Protein AF-J4UHQ3-F1 (afdb_monomer)

Sequence (694 aa):
MKSPLRASYASHLTTLTIALYLAGTVQASNKCAPSTWLAGQFKARGLDTATTLHPRTASPSDVVIVSSRSSSMSPLLFGGNITAGEINCRYSASTKGMDINYYSCMALATKFGISIEQFFQLNPGLHPDCGNIQADTEYCVDGFIEPIRATNGLCGPANDNATCLGTEFQCCNAKTWTCGNSLADCADGTCYEGACAGDDVFTTNGECGRQHGYKQCAGTWGDCCNADGKCGTGESFCGYGKCQLGNCTVIPQPPKVGGVTPDGTCGGKYRYKCNIAYGECCNKYGMCGSQPSDCGIGCQLLFGNCTSSVTSATSNQLSSVPATTTTPANLPSTSIPTETDLPSCGQLCFNNMLAQHSTLGCGAQDAYCMCNNIDFSNGLRDCSNGACGQEVASTVIGFGKSYCSAAFASHTAPVTATGISSLPSCGQACFNNMRGQYSQLGCGSPDPYCLCGNTNFDYGIRDCSNAACGTDVARTVIAFGREYCSAASASHSAQATAQPSIAFQVKPHSNTNCNSNSEIAPVDFHSGSNGRCVNLSCHAASLGIHAVGDCPDGHVQLSYWQESDCSGEWYGYGYASRSTCRNLWSGGLMFKSLWMKCMAPSDDCVTKGTCTPNAEPKVGICEKPAVAFRFQSRYHTDCTGEVHNNVVVNSGSNGILATGGIRAALVNGMAMDMGVGTHADIFGLTETSSGRYG

Structure (mmCIF, N/CA/C/O backbone):
data_AF-J4UHQ3-F1
#
_entry.id   AF-J4UHQ3-F1
#
loop_
_atom_site.group_PDB
_atom_site.id
_atom_site.type_symbol
_atom_site.label_atom_id
_atom_site.label_alt_id
_atom_site.label_comp_id
_atom_site.label_asym_id
_atom_site.label_entity_id
_atom_site.label_seq_id
_atom_site.pdbx_PDB_ins_code
_atom_site.Cartn_x
_atom_site.Cartn_y
_atom_site.Cartn_z
_atom_site.occupancy
_atom_site.B_iso_or_equiv
_atom_site.auth_seq_id
_atom_site.auth_comp_id
_atom_site.auth_asym_id
_atom_site.auth_atom_id
_atom_site.pdbx_PDB_model_num
ATOM 1 N N . MET A 1 1 ? -41.562 -91.627 -15.649 1.00 33.75 1 MET A N 1
ATOM 2 C CA . MET A 1 1 ? -40.819 -91.819 -14.376 1.00 33.75 1 MET A CA 1
ATOM 3 C C . MET A 1 1 ? -41.583 -91.110 -13.252 1.00 33.75 1 MET A C 1
ATOM 5 O O . MET A 1 1 ? -42.543 -90.418 -13.564 1.00 33.75 1 MET A O 1
ATOM 9 N N . LYS A 1 2 ? -41.284 -91.399 -11.977 1.00 33.91 2 LYS A N 1
ATOM 10 C CA . LYS A 1 2 ? -42.232 -91.269 -10.845 1.00 33.91 2 LYS A CA 1
ATOM 11 C C . LYS A 1 2 ? -42.660 -89.827 -10.485 1.00 33.91 2 LYS A C 1
ATOM 13 O O . LYS A 1 2 ? -41.821 -88.941 -10.388 1.00 33.91 2 LYS A O 1
ATOM 18 N N . SER A 1 3 ? -43.957 -89.661 -10.200 1.00 30.80 3 SER A N 1
ATOM 19 C CA . SER A 1 3 ? -44.552 -88.613 -9.332 1.00 30.80 3 SER A CA 1
ATOM 20 C C . SER A 1 3 ? -44.286 -88.939 -7.839 1.00 30.80 3 SER A C 1
ATOM 22 O O . SER A 1 3 ? -43.758 -90.029 -7.592 1.00 30.80 3 SER A O 1
ATOM 24 N N . PRO A 1 4 ? -44.593 -88.082 -6.832 1.00 50.28 4 PRO A N 1
ATOM 25 C CA . PRO A 1 4 ? -45.916 -87.479 -6.500 1.00 50.28 4 PRO A CA 1
ATOM 26 C C . PRO A 1 4 ? -45.833 -85.940 -6.271 1.00 50.28 4 PRO A C 1
ATOM 28 O O . PRO A 1 4 ? -44.738 -85.402 -6.349 1.00 50.28 4 PRO A O 1
ATOM 31 N N . LEU A 1 5 ? -46.852 -85.119 -5.951 1.00 34.28 5 LEU A N 1
ATOM 32 C CA . LEU A 1 5 ? -48.339 -85.046 -6.020 1.00 34.28 5 LEU A CA 1
ATOM 33 C C . LEU A 1 5 ? -48.646 -83.513 -5.885 1.00 34.28 5 LEU A C 1
ATOM 35 O O . LEU A 1 5 ? -47.944 -82.841 -5.140 1.00 34.28 5 LEU A O 1
ATOM 39 N N . ARG A 1 6 ? -49.481 -82.847 -6.712 1.00 33.25 6 ARG A N 1
ATOM 40 C CA . ARG A 1 6 ? -50.920 -82.494 -6.476 1.00 33.25 6 ARG A CA 1
ATOM 41 C C . ARG A 1 6 ? -51.278 -82.089 -5.023 1.00 33.25 6 ARG A C 1
ATOM 43 O O . ARG A 1 6 ? -50.831 -82.767 -4.116 1.00 33.25 6 ARG A O 1
ATOM 50 N N . ALA A 1 7 ? -52.171 -81.139 -4.699 1.00 32.00 7 ALA A N 1
ATOM 51 C CA . ALA A 1 7 ? -52.985 -80.112 -5.401 1.00 32.00 7 ALA A CA 1
ATOM 52 C C . ALA A 1 7 ? -53.541 -79.127 -4.305 1.00 32.00 7 ALA A C 1
ATOM 54 O O . ALA A 1 7 ? -53.240 -79.350 -3.138 1.00 32.00 7 ALA A O 1
ATOM 55 N N . SER A 1 8 ? -54.337 -78.061 -4.512 1.00 32.19 8 SER A N 1
ATOM 56 C CA . SER A 1 8 ? -55.069 -77.519 -5.679 1.00 32.19 8 SER A CA 1
ATOM 57 C C . SER A 1 8 ? -55.332 -75.988 -5.542 1.00 32.19 8 SER A C 1
ATOM 59 O O . SER A 1 8 ? -54.740 -75.332 -4.691 1.00 32.19 8 SER A O 1
ATOM 61 N N . TYR A 1 9 ? -56.218 -75.426 -6.377 1.00 31.84 9 TYR A N 1
ATOM 62 C CA . TYR A 1 9 ? -56.683 -74.022 -6.416 1.00 31.84 9 TYR A CA 1
ATOM 63 C C . TYR A 1 9 ? -57.825 -73.650 -5.431 1.00 31.84 9 TYR A C 1
ATOM 65 O O . TYR A 1 9 ? -58.583 -74.513 -5.002 1.00 31.84 9 TYR A O 1
ATOM 73 N N . ALA A 1 10 ? -58.022 -72.323 -5.299 1.00 30.38 10 ALA A N 1
ATOM 74 C CA . ALA A 1 10 ? -59.274 -71.574 -5.057 1.00 30.38 10 ALA A CA 1
ATOM 75 C C . ALA A 1 10 ? -59.847 -71.418 -3.629 1.00 30.38 10 ALA A C 1
ATOM 77 O O . ALA A 1 10 ? -60.189 -72.391 -2.964 1.00 30.38 10 ALA A O 1
ATOM 78 N N . SER A 1 11 ? -60.154 -70.163 -3.256 1.00 30.05 11 SER A N 1
ATOM 79 C CA . SER A 1 11 ? -61.548 -69.687 -3.087 1.00 30.05 11 SER A CA 1
ATOM 80 C C . SER A 1 11 ? -61.640 -68.159 -2.932 1.00 30.05 11 SER A C 1
ATOM 82 O O . SER A 1 11 ? -60.706 -67.507 -2.475 1.00 30.05 11 SER A O 1
ATOM 84 N N . HIS A 1 12 ? -62.776 -67.596 -3.351 1.00 33.16 12 HIS A N 1
ATOM 85 C CA . HIS A 1 12 ? -63.120 -66.172 -3.262 1.00 33.16 12 HIS A CA 1
ATOM 86 C C . HIS A 1 12 ? -63.877 -65.837 -1.957 1.00 33.16 12 HIS A C 1
ATOM 88 O O . HIS A 1 12 ? -64.593 -66.680 -1.430 1.00 33.16 12 HIS A O 1
ATOM 94 N N . LEU A 1 13 ? -63.842 -64.543 -1.602 1.00 32.16 13 LEU A N 1
ATOM 95 C CA . LEU A 1 13 ? -64.812 -63.775 -0.793 1.00 32.16 13 LEU A CA 1
ATOM 96 C C . LEU A 1 13 ? -64.861 -63.920 0.750 1.00 32.16 13 LEU A C 1
ATOM 98 O O . LEU A 1 13 ? -65.078 -64.992 1.300 1.00 32.16 13 LEU A O 1
ATOM 102 N N . THR A 1 14 ? -64.910 -62.731 1.383 1.00 35.16 14 THR A N 1
ATOM 103 C CA . THR A 1 14 ? -65.556 -62.374 2.677 1.00 35.16 14 THR A CA 1
ATOM 104 C C . THR A 1 14 ? -64.947 -62.946 3.976 1.00 35.16 14 THR A C 1
ATOM 106 O O . THR A 1 14 ? -64.582 -64.107 4.034 1.00 35.16 14 THR A O 1
ATOM 109 N N . THR A 1 15 ? -64.792 -62.196 5.082 1.00 32.84 15 THR A N 1
ATOM 110 C CA . THR A 1 15 ? -65.402 -60.906 5.505 1.00 32.84 15 THR A CA 1
ATOM 111 C C . THR A 1 15 ? -64.594 -60.252 6.645 1.00 32.84 15 THR A C 1
ATOM 113 O O . THR A 1 15 ? -64.044 -60.993 7.448 1.00 32.84 15 THR A O 1
ATOM 116 N N . LEU A 1 16 ? -64.692 -58.914 6.796 1.00 30.58 16 LEU A N 1
ATOM 117 C CA . LEU A 1 16 ? -64.287 -58.095 7.971 1.00 30.58 16 LEU A CA 1
ATOM 118 C C . LEU A 1 16 ? -62.768 -58.117 8.324 1.00 30.58 16 LEU A C 1
ATOM 120 O O . LEU A 1 16 ? -62.117 -59.144 8.251 1.00 30.58 16 LEU A O 1
ATOM 124 N N . THR A 1 17 ? -62.114 -57.021 8.720 1.00 37.00 17 THR A N 1
ATOM 125 C CA . THR A 1 17 ? -62.591 -55.800 9.396 1.00 37.00 17 THR A CA 1
ATOM 126 C C . THR A 1 17 ? -62.065 -54.491 8.784 1.00 37.00 17 THR A C 1
ATOM 128 O O . THR A 1 17 ? -61.058 -54.435 8.087 1.00 37.00 17 THR A O 1
ATOM 131 N N . ILE A 1 18 ? -62.800 -53.417 9.078 1.00 34.72 18 ILE A N 1
ATOM 132 C CA . ILE A 1 18 ? -62.601 -52.033 8.633 1.00 34.72 18 ILE A CA 1
ATOM 133 C C . ILE A 1 18 ? -61.220 -51.481 9.029 1.00 34.72 18 ILE A C 1
ATOM 135 O O . ILE A 1 18 ? -60.876 -51.452 10.210 1.00 34.72 18 ILE A O 1
ATOM 139 N N . ALA A 1 19 ? -60.490 -50.930 8.054 1.00 33.25 19 ALA A N 1
ATOM 140 C CA . ALA A 1 19 ? -59.382 -50.012 8.305 1.00 33.25 19 ALA A CA 1
ATOM 141 C C . ALA A 1 19 ? -59.946 -48.672 8.808 1.00 33.25 19 ALA A C 1
ATOM 143 O O . ALA A 1 19 ? -60.302 -47.788 8.027 1.00 33.25 19 ALA A O 1
ATOM 144 N N . LEU A 1 20 ? -60.085 -48.549 10.128 1.00 33.19 20 LEU A N 1
ATOM 145 C CA . LEU A 1 20 ? -60.525 -47.314 10.763 1.00 33.19 20 LEU A CA 1
ATOM 146 C C . LEU A 1 20 ? -59.411 -46.270 10.648 1.00 33.19 20 LEU A C 1
ATOM 148 O O . LEU A 1 20 ? -58.350 -46.405 11.256 1.00 33.19 20 LEU A O 1
ATOM 152 N N . TYR A 1 21 ? -59.688 -45.219 9.875 1.00 34.62 21 TYR A N 1
ATOM 153 C CA . TYR A 1 21 ? -58.963 -43.954 9.918 1.00 34.62 21 TYR A CA 1
ATOM 154 C C . TYR A 1 21 ? -58.910 -43.454 11.369 1.00 34.62 21 TYR A C 1
ATOM 156 O O . TYR A 1 21 ? -59.850 -42.825 11.855 1.00 34.62 21 TYR A O 1
ATOM 164 N N . LEU A 1 22 ? -57.792 -43.687 12.057 1.00 32.72 22 LEU A N 1
ATOM 165 C CA . LEU A 1 22 ? -57.423 -42.859 13.195 1.00 32.72 22 LEU A CA 1
ATOM 166 C C . LEU A 1 22 ? -56.825 -41.575 12.636 1.00 32.72 22 LEU A C 1
ATOM 168 O O . LEU A 1 22 ? -55.634 -41.488 12.340 1.00 32.72 22 LEU A O 1
ATOM 172 N N . ALA A 1 23 ? -57.693 -40.577 12.483 1.00 37.44 23 ALA A N 1
ATOM 173 C CA . ALA A 1 23 ? -57.281 -39.195 12.339 1.00 37.44 23 ALA A CA 1
ATOM 174 C C . ALA A 1 23 ? -56.517 -38.790 13.607 1.00 37.44 23 ALA A C 1
ATOM 176 O O . ALA A 1 23 ? -57.104 -38.357 14.598 1.00 37.44 23 ALA A O 1
ATOM 177 N N . GLY A 1 24 ? -55.194 -38.949 13.575 1.00 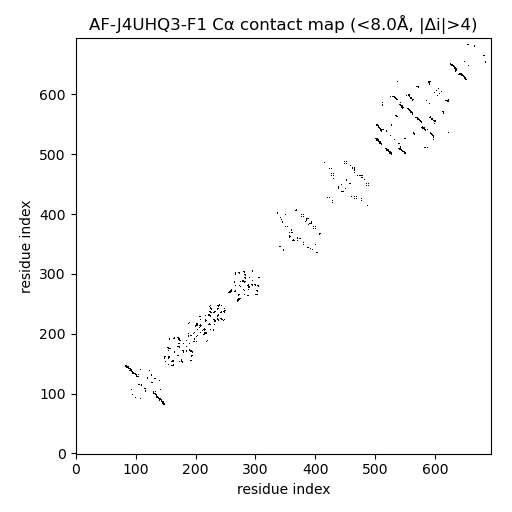29.00 24 GLY A N 1
ATOM 178 C CA . GLY A 1 24 ? -54.302 -38.295 14.516 1.00 29.00 24 GLY A CA 1
ATOM 179 C C . GLY A 1 24 ? -54.392 -36.795 14.280 1.00 29.00 24 GLY A C 1
ATOM 180 O O . GLY A 1 24 ? -53.675 -36.255 13.442 1.00 29.00 24 GLY A O 1
ATOM 181 N N . THR A 1 25 ? -55.299 -36.124 14.990 1.00 32.78 25 THR A N 1
ATOM 182 C CA . THR A 1 25 ? -55.357 -34.664 15.026 1.00 32.78 25 THR A CA 1
ATOM 183 C C . THR A 1 25 ? -54.069 -34.158 15.661 1.00 32.78 25 THR A C 1
ATOM 185 O O . THR A 1 25 ? -53.966 -34.080 16.887 1.00 32.78 25 THR A O 1
ATOM 188 N N . VAL A 1 26 ? -53.075 -33.824 14.835 1.00 29.03 26 VAL A N 1
ATOM 189 C CA . VAL A 1 26 ? -51.908 -33.066 15.286 1.00 29.03 26 VAL A CA 1
ATOM 190 C C . VAL A 1 26 ? -52.421 -31.694 15.692 1.00 29.03 26 VAL A C 1
ATOM 192 O O . VAL A 1 26 ? -52.709 -30.836 14.859 1.00 29.03 26 VAL A O 1
ATOM 195 N N . GLN A 1 27 ? -52.599 -31.514 16.996 1.00 30.28 27 GLN A N 1
ATOM 196 C CA . GLN A 1 27 ? -53.059 -30.268 17.576 1.00 30.28 27 GLN A CA 1
ATOM 197 C C . GLN A 1 27 ? -51.895 -29.272 17.557 1.00 30.28 27 GLN A C 1
ATOM 199 O O . GLN A 1 27 ? -51.165 -29.123 18.537 1.00 30.28 27 GLN A O 1
ATOM 204 N N . ALA A 1 28 ? -51.698 -28.620 16.409 1.00 29.94 28 ALA A N 1
ATOM 205 C CA . ALA A 1 28 ? -50.731 -27.544 16.258 1.00 29.94 28 ALA A CA 1
ATOM 206 C C . ALA A 1 28 ? -51.035 -26.448 17.290 1.00 29.94 28 ALA A C 1
ATOM 208 O O . ALA A 1 28 ? -52.083 -25.798 17.258 1.00 29.94 28 ALA A O 1
ATOM 209 N N . SER A 1 29 ? -50.133 -26.271 18.255 1.00 31.95 29 SER A N 1
ATOM 210 C CA . SER A 1 29 ? -50.272 -25.235 19.271 1.00 31.95 29 SER A CA 1
ATOM 211 C C . SER A 1 29 ? -49.840 -23.900 18.670 1.00 31.95 29 SER A C 1
ATOM 213 O O . SER A 1 29 ? -48.647 -23.665 18.489 1.00 31.95 29 SER A O 1
ATOM 215 N N . ASN A 1 30 ? -50.804 -23.023 18.375 1.00 42.91 30 ASN A N 1
ATOM 216 C CA . ASN A 1 30 ? -50.567 -21.647 17.921 1.00 42.91 30 ASN A CA 1
ATOM 217 C C . ASN A 1 30 ? -49.907 -20.804 19.034 1.00 42.91 30 ASN A C 1
ATOM 219 O O . ASN A 1 30 ? -50.557 -19.975 19.669 1.00 42.91 30 ASN A O 1
ATOM 223 N N . LYS A 1 31 ? -48.617 -21.036 19.304 1.00 33.69 31 LYS A N 1
ATOM 224 C CA . LYS A 1 31 ? -47.848 -20.339 20.352 1.00 33.69 31 LYS A CA 1
ATOM 225 C C . LYS A 1 31 ? -47.229 -19.017 19.896 1.00 33.69 31 LYS A C 1
ATOM 227 O O . LYS A 1 31 ? -46.845 -18.215 20.742 1.00 33.69 31 LYS A O 1
ATOM 232 N N . CYS A 1 32 ? -47.205 -18.747 18.594 1.00 36.91 32 CYS A N 1
ATOM 233 C CA . CYS A 1 32 ? -46.913 -17.424 18.050 1.00 36.91 32 CYS A CA 1
ATOM 234 C C . CYS A 1 32 ? -48.232 -16.672 17.828 1.00 36.91 32 CYS A C 1
ATOM 236 O O . CYS A 1 32 ? -48.876 -16.828 16.792 1.00 36.91 32 CYS A O 1
ATOM 238 N N . ALA A 1 33 ? -48.652 -15.872 18.809 1.00 33.59 33 ALA A N 1
ATOM 239 C CA . ALA A 1 33 ? -49.795 -14.981 18.636 1.00 33.59 33 ALA A CA 1
ATOM 240 C C . ALA A 1 33 ? -49.428 -13.841 17.659 1.00 33.59 33 ALA A C 1
ATOM 242 O O . ALA A 1 33 ? -48.436 -13.149 17.901 1.00 33.59 33 ALA A O 1
ATOM 243 N N . PRO A 1 34 ? -50.193 -13.609 16.575 1.00 32.75 34 PRO A N 1
ATOM 244 C CA . PRO A 1 34 ? -49.958 -12.471 15.694 1.00 32.75 34 PRO A CA 1
ATOM 245 C C . PRO A 1 34 ? -50.350 -11.164 16.397 1.00 32.75 34 PRO A C 1
ATOM 247 O O . PRO A 1 34 ? -51.451 -11.041 16.935 1.00 32.75 34 PRO A O 1
ATOM 250 N N . SER A 1 35 ? -49.475 -10.159 16.360 1.00 28.28 35 SER A N 1
ATOM 251 C CA . SER A 1 35 ? -49.796 -8.806 16.822 1.00 28.28 35 SER A CA 1
ATOM 252 C C . SER A 1 35 ? -50.557 -8.036 15.739 1.00 28.28 35 SER A C 1
ATOM 254 O O . SER A 1 35 ? -49.978 -7.455 14.823 1.00 28.28 35 SER A O 1
ATOM 256 N N . THR A 1 36 ? -51.886 -8.021 15.842 1.00 31.02 36 THR A N 1
ATOM 257 C CA . THR A 1 36 ? -52.744 -7.175 15.002 1.00 31.02 36 THR A CA 1
ATOM 258 C C . THR A 1 36 ? -52.702 -5.727 15.487 1.00 31.02 36 THR A C 1
ATOM 260 O O . THR A 1 36 ? -53.217 -5.419 16.563 1.00 31.02 36 THR A O 1
ATOM 263 N N . TRP A 1 37 ? -52.139 -4.826 14.684 1.00 30.69 37 TRP A N 1
ATOM 264 C CA . TRP A 1 37 ? -52.190 -3.384 14.937 1.00 30.69 37 TRP A CA 1
ATOM 265 C C . TRP A 1 37 ? -53.407 -2.765 14.244 1.00 30.69 37 TRP A C 1
ATOM 267 O O . TRP A 1 37 ? -53.609 -2.958 13.047 1.00 30.69 37 TRP A O 1
ATOM 277 N N . LEU A 1 38 ? -54.197 -1.983 14.981 1.00 35.31 38 LEU A N 1
ATOM 278 C CA . LEU A 1 38 ? -55.218 -1.110 14.397 1.00 35.31 38 LEU A CA 1
ATOM 279 C C . LEU A 1 38 ? -54.575 0.213 13.958 1.00 35.31 38 LEU A C 1
ATOM 281 O O . LEU A 1 38 ? -53.740 0.779 14.668 1.00 35.31 38 LEU A O 1
ATOM 285 N N . ALA A 1 39 ? -54.974 0.715 12.788 1.00 26.03 39 ALA A N 1
ATOM 286 C CA . ALA A 1 39 ? -54.442 1.956 12.237 1.00 26.03 39 ALA A CA 1
ATOM 287 C C . ALA A 1 39 ? -54.709 3.150 13.180 1.00 26.03 39 ALA A C 1
ATOM 289 O O . ALA A 1 39 ? -55.854 3.415 13.542 1.00 26.03 39 ALA A O 1
ATOM 290 N N . GLY A 1 40 ? -53.649 3.880 13.555 1.00 39.28 40 GLY A N 1
ATOM 291 C CA . GLY A 1 40 ? -53.741 5.144 14.305 1.00 39.28 40 GLY A CA 1
ATOM 292 C C . GLY A 1 40 ? -53.077 5.198 15.692 1.00 39.28 40 GLY A C 1
ATOM 293 O O . GLY A 1 40 ? -53.153 6.240 16.338 1.00 39.28 40 GLY A O 1
ATOM 294 N N . GLN A 1 41 ? -52.411 4.140 16.174 1.00 32.72 41 GLN A N 1
ATOM 295 C CA . GLN A 1 41 ? -51.895 4.100 17.561 1.00 32.72 41 GLN A CA 1
ATOM 296 C C . GLN A 1 41 ? -50.559 4.822 17.850 1.00 32.72 41 GLN A C 1
ATOM 298 O O . GLN A 1 41 ? -50.103 4.800 18.992 1.00 32.72 41 GLN A O 1
ATOM 303 N N . PHE A 1 42 ? -49.953 5.530 16.891 1.00 31.88 42 PHE A N 1
ATOM 304 C CA . PHE A 1 42 ? -48.731 6.313 17.133 1.00 31.88 42 PHE A CA 1
ATOM 305 C C . PHE A 1 42 ? -48.969 7.817 16.946 1.00 31.88 42 PHE A C 1
ATOM 307 O O . PHE A 1 42 ? -48.979 8.324 15.827 1.00 31.88 42 PHE A O 1
ATOM 314 N N . LYS A 1 43 ? -49.106 8.554 18.058 1.00 31.97 43 LYS A N 1
ATOM 315 C CA . LYS A 1 43 ? -48.905 10.012 18.069 1.00 31.97 43 LYS A CA 1
ATOM 316 C C . LYS A 1 43 ? -47.416 10.311 18.230 1.00 31.97 43 LYS A C 1
ATOM 318 O O . LYS A 1 43 ? -46.797 9.847 19.187 1.00 31.97 43 LYS A O 1
ATOM 323 N N . ALA A 1 44 ? -46.862 11.110 17.320 1.00 26.78 44 ALA A N 1
ATOM 324 C CA . ALA A 1 44 ? -45.506 11.630 17.446 1.00 26.78 44 ALA A CA 1
ATOM 325 C C . ALA A 1 44 ? -45.372 12.472 18.728 1.00 26.78 44 ALA A C 1
ATOM 327 O O . ALA A 1 44 ? -46.254 13.272 19.048 1.00 26.78 44 ALA A O 1
ATOM 328 N N . ARG A 1 45 ? -44.271 12.290 19.465 1.00 27.17 45 ARG A N 1
ATOM 329 C CA . ARG A 1 45 ? -43.951 13.093 20.650 1.00 27.17 45 ARG A CA 1
ATOM 330 C C . ARG A 1 45 ? -43.109 14.289 20.198 1.00 27.17 45 ARG A C 1
ATOM 332 O O . ARG A 1 45 ? -42.025 14.087 19.659 1.00 27.17 45 ARG A O 1
ATOM 339 N N . GLY A 1 46 ? -43.641 15.500 20.356 1.00 28.89 46 GLY A N 1
ATOM 340 C CA . GLY A 1 46 ? -42.952 16.736 19.976 1.00 28.89 46 GLY A CA 1
ATOM 341 C C . GLY A 1 46 ? -41.751 17.050 20.873 1.00 28.89 46 GLY A C 1
ATOM 342 O O . GLY A 1 46 ? -41.667 16.563 22.002 1.00 28.89 46 GLY A O 1
ATOM 343 N N . LEU A 1 47 ? -40.833 17.870 20.354 1.00 30.64 47 LEU A N 1
ATOM 344 C CA . LEU A 1 47 ? -39.836 18.571 21.163 1.00 30.64 47 LEU A CA 1
ATOM 345 C C . LEU A 1 47 ? -40.535 19.660 21.982 1.00 30.64 47 LEU A C 1
ATOM 347 O O . LEU A 1 47 ? -41.308 20.421 21.411 1.00 30.64 47 LEU A O 1
ATOM 351 N N . ASP A 1 48 ? -40.160 19.797 23.251 1.00 28.27 48 ASP A N 1
ATOM 352 C CA . ASP A 1 48 ? -40.384 21.011 24.040 1.00 28.27 48 ASP A CA 1
ATOM 353 C C . ASP A 1 48 ? -39.170 21.295 24.938 1.00 28.27 48 ASP A C 1
ATOM 355 O O . ASP A 1 48 ? -38.403 20.399 25.301 1.00 28.27 48 ASP A O 1
ATOM 359 N N . THR A 1 49 ? -38.965 22.575 25.242 1.00 29.17 49 THR A N 1
ATOM 360 C CA . THR A 1 49 ? -37.713 23.136 25.774 1.00 29.17 49 THR A CA 1
ATOM 361 C C . THR A 1 49 ? -37.748 23.528 27.258 1.00 29.17 49 THR A C 1
ATOM 363 O O . THR A 1 49 ? -38.728 24.097 27.724 1.00 29.17 49 THR A O 1
ATOM 366 N N . ALA A 1 50 ? -36.570 23.423 27.893 1.00 30.36 50 ALA A N 1
ATOM 367 C CA . ALA A 1 50 ? -36.012 24.312 28.933 1.00 30.36 50 ALA A CA 1
ATOM 368 C C . ALA A 1 50 ? -36.387 24.183 30.440 1.00 30.36 50 ALA A C 1
ATOM 370 O O . ALA A 1 50 ? -37.545 24.155 30.838 1.00 30.36 50 ALA A O 1
ATOM 371 N N . THR A 1 51 ? -35.335 24.368 31.267 1.00 26.42 51 THR A N 1
ATOM 372 C CA . THR A 1 51 ? -35.294 24.876 32.674 1.00 26.42 51 THR A CA 1
ATOM 373 C C . THR A 1 51 ? -35.829 23.966 33.803 1.00 26.42 51 THR A C 1
ATOM 375 O O . THR A 1 51 ? -37.017 23.700 33.890 1.00 26.42 51 THR A O 1
ATOM 378 N N . THR A 1 52 ? -35.037 23.522 34.794 1.00 28.69 52 THR A N 1
ATOM 379 C CA . THR A 1 52 ? -34.480 24.333 35.913 1.00 28.69 52 THR A CA 1
ATOM 380 C C . THR A 1 52 ? -33.539 23.505 36.826 1.00 28.69 52 THR A C 1
ATOM 382 O O . THR A 1 52 ? -33.626 22.281 36.865 1.00 28.69 52 THR A O 1
ATOM 385 N N . LEU A 1 53 ? -32.665 24.172 37.601 1.00 26.23 53 LEU A N 1
ATOM 386 C CA . LEU A 1 53 ? -31.815 23.573 38.653 1.00 26.23 53 LEU A CA 1
ATOM 387 C C . LEU A 1 53 ? -32.491 23.593 40.043 1.00 26.23 53 LEU A C 1
ATOM 389 O O . LEU A 1 53 ? -33.090 24.618 40.365 1.00 26.23 53 LEU A O 1
ATOM 393 N N . HIS A 1 54 ? -32.261 22.580 40.902 1.00 28.39 54 HIS A N 1
ATOM 394 C CA . HIS A 1 54 ? -31.530 22.684 42.200 1.00 28.39 54 HIS A CA 1
ATOM 395 C C . HIS A 1 54 ? -31.542 21.357 43.031 1.00 28.39 54 HIS A C 1
ATOM 397 O O . HIS A 1 54 ? -32.319 20.458 42.712 1.00 28.39 54 HIS A O 1
ATOM 403 N N . PRO A 1 55 ? -30.643 21.178 44.035 1.00 39.47 55 PRO A N 1
ATOM 404 C CA . PRO A 1 55 ? -30.173 19.860 44.508 1.00 39.47 55 PRO A CA 1
ATOM 405 C C . PRO A 1 55 ? -30.691 19.429 45.899 1.00 39.47 55 PRO A C 1
ATOM 407 O O . PRO A 1 55 ? -31.400 20.177 46.572 1.00 39.47 55 PRO A O 1
ATOM 410 N N . ARG A 1 56 ? -30.235 18.259 46.391 1.00 25.56 56 ARG A N 1
ATOM 411 C CA . ARG A 1 56 ? -30.230 17.900 47.827 1.00 25.56 56 ARG A CA 1
ATOM 412 C C . ARG A 1 56 ? -29.019 17.047 48.245 1.00 25.56 56 ARG A C 1
ATOM 414 O O . ARG A 1 56 ? -28.322 16.496 47.402 1.00 25.56 56 ARG A O 1
ATOM 421 N N . THR A 1 57 ? -28.758 17.041 49.552 1.00 27.97 57 THR A N 1
ATOM 422 C CA . THR A 1 57 ? -27.470 16.763 50.223 1.00 27.97 57 THR A CA 1
ATOM 423 C C . THR A 1 57 ? -27.432 15.432 51.009 1.00 27.97 57 THR A C 1
ATOM 425 O O . THR A 1 57 ? -28.402 14.681 51.009 1.00 27.97 57 THR A O 1
ATOM 428 N N . ALA A 1 58 ? -26.286 15.118 51.635 1.00 25.69 58 ALA A N 1
ATOM 429 C CA . ALA A 1 58 ? -25.849 13.768 52.036 1.00 25.69 58 ALA A CA 1
ATOM 430 C C . ALA A 1 58 ? -26.029 13.353 53.525 1.00 25.69 58 ALA A C 1
ATOM 432 O O . ALA A 1 58 ? -26.007 14.219 54.392 1.00 25.69 58 ALA A O 1
ATOM 433 N N . SER A 1 59 ? -26.004 12.019 53.763 1.00 26.31 59 SER A N 1
ATOM 434 C CA . SER A 1 59 ? -25.392 11.265 54.906 1.00 26.31 59 SER A CA 1
ATOM 435 C C . SER A 1 59 ? -25.863 11.480 56.373 1.00 26.31 59 SER A C 1
ATOM 437 O O . SER A 1 59 ? -26.543 12.470 56.634 1.00 26.31 59 SER A O 1
ATOM 439 N N . PRO A 1 60 ? -25.436 10.657 57.381 1.00 47.25 60 PRO A N 1
ATOM 440 C CA . PRO A 1 60 ? -24.876 9.273 57.402 1.00 47.25 60 PRO A CA 1
ATOM 441 C C . PRO A 1 60 ? -25.444 8.345 58.546 1.00 47.25 60 PRO A C 1
ATOM 443 O O . PRO A 1 60 ? -26.452 8.684 59.160 1.00 47.25 60 PRO A O 1
ATOM 446 N N . SER A 1 61 ? -24.719 7.240 58.860 1.00 29.53 61 SER A N 1
ATOM 447 C CA . SER A 1 61 ? -24.721 6.373 60.088 1.00 29.53 61 SER A CA 1
ATOM 448 C C . SER A 1 61 ? -25.610 5.102 60.052 1.00 29.53 61 SER A C 1
ATOM 450 O O . SER A 1 61 ? -26.749 5.178 59.615 1.00 29.53 61 SER A O 1
ATOM 452 N N . ASP A 1 62 ? -25.196 3.876 60.430 1.00 29.86 62 ASP A N 1
ATOM 453 C CA . ASP A 1 62 ? -24.269 3.404 61.488 1.00 29.86 62 ASP A CA 1
ATOM 454 C C . ASP A 1 62 ? -23.644 2.003 61.207 1.00 29.86 62 ASP A C 1
ATOM 456 O O . ASP A 1 62 ? -24.088 1.272 60.322 1.00 29.86 62 ASP A O 1
ATOM 460 N N . VAL A 1 63 ? -22.637 1.601 62.004 1.00 27.12 63 VAL A N 1
ATOM 461 C CA . VAL A 1 63 ? -21.901 0.313 61.920 1.00 27.12 63 VAL A CA 1
ATOM 462 C C . VAL A 1 63 ? -22.180 -0.591 63.131 1.00 27.12 63 VAL A C 1
ATOM 464 O O . VAL A 1 63 ? -21.994 -0.157 64.265 1.00 27.12 63 VAL A O 1
ATOM 467 N N . VAL A 1 64 ? -22.484 -1.882 62.913 1.00 27.28 64 VAL A N 1
ATOM 468 C CA . VAL A 1 64 ? -22.376 -2.941 63.945 1.00 27.28 64 VAL A CA 1
ATOM 469 C C . VAL A 1 64 ? -21.845 -4.245 63.331 1.00 27.28 64 VAL A C 1
ATOM 471 O O . VAL A 1 64 ? -22.345 -4.704 62.308 1.00 27.28 64 VAL A O 1
ATOM 474 N N . ILE A 1 65 ? -20.856 -4.866 63.986 1.00 29.12 65 ILE A N 1
ATOM 475 C CA . ILE A 1 65 ? -20.294 -6.183 63.638 1.00 29.12 65 ILE A CA 1
ATOM 476 C C . ILE A 1 65 ? -20.790 -7.236 64.636 1.00 29.12 65 ILE A C 1
ATOM 478 O O . ILE A 1 65 ? -20.516 -7.103 65.825 1.00 29.12 65 ILE A O 1
ATOM 482 N N . VAL A 1 66 ? -21.386 -8.334 64.153 1.00 26.00 66 VAL A N 1
ATOM 483 C CA . VAL A 1 66 ? -21.347 -9.656 64.817 1.00 26.00 66 VAL A CA 1
ATOM 484 C C . VAL A 1 66 ? -21.286 -10.750 63.744 1.00 26.00 66 VAL A C 1
ATOM 486 O O . VAL A 1 66 ? -22.017 -10.701 62.760 1.00 26.00 66 VAL A O 1
ATOM 489 N N . SER A 1 67 ? -20.426 -11.753 63.937 1.00 28.36 67 SER A N 1
ATOM 490 C CA . SER A 1 67 ? -20.276 -12.912 63.046 1.00 28.36 67 SER A CA 1
ATOM 491 C C . SER A 1 67 ? -20.787 -14.192 63.712 1.00 28.36 67 SER A C 1
ATOM 493 O O . SER A 1 67 ? -20.400 -14.472 64.847 1.00 28.36 67 SER A O 1
ATOM 495 N N . SER A 1 68 ? -21.595 -15.000 63.011 1.00 28.80 68 SER A N 1
ATOM 496 C CA . SER A 1 68 ? -21.225 -16.389 62.642 1.00 28.80 68 SER A CA 1
ATOM 497 C C . SER A 1 68 ? -22.381 -17.234 62.056 1.00 28.80 68 SER A C 1
ATOM 499 O O . SER A 1 68 ? -23.426 -17.374 62.673 1.00 28.80 68 SER A O 1
ATOM 501 N N . ARG A 1 69 ? -22.105 -17.866 60.895 1.00 29.81 69 ARG A N 1
ATOM 502 C CA . ARG A 1 69 ? -22.645 -19.147 60.348 1.00 29.81 69 ARG A CA 1
ATOM 503 C C . ARG A 1 69 ? -24.182 -19.340 60.358 1.00 29.81 69 ARG A C 1
ATOM 505 O O . ARG A 1 69 ? -24.774 -19.589 61.394 1.00 29.81 69 ARG A O 1
ATOM 512 N N . SER A 1 70 ? -24.873 -19.407 59.218 1.00 30.53 70 SER A N 1
ATOM 513 C CA . SER A 1 70 ? -24.668 -20.391 58.136 1.00 30.53 70 SER A CA 1
ATOM 514 C C . SER A 1 70 ? -25.499 -20.045 56.884 1.00 30.53 70 SER A C 1
ATOM 516 O O . SER A 1 70 ? -26.385 -19.200 56.961 1.00 30.53 70 SER A O 1
ATOM 518 N N . SER A 1 71 ? -25.264 -20.762 55.775 1.00 29.42 71 SER A N 1
ATOM 519 C CA . SER A 1 71 ? -25.978 -20.642 54.482 1.00 29.42 71 SER A CA 1
ATOM 520 C C . SER A 1 71 ? -25.606 -19.413 53.638 1.00 29.42 71 SER A C 1
ATOM 522 O O . SER A 1 71 ? -26.442 -18.557 53.361 1.00 29.42 71 SER A O 1
ATOM 524 N N . SER A 1 72 ? -24.353 -19.346 53.174 1.00 28.70 72 SER A N 1
ATOM 525 C CA . SER A 1 72 ? -23.974 -18.387 52.128 1.00 28.70 72 SER A CA 1
ATOM 526 C C . SER A 1 72 ? -24.401 -18.907 50.759 1.00 28.70 72 SER A C 1
ATOM 528 O O . SER A 1 72 ? -23.917 -19.945 50.312 1.00 28.70 72 SER A O 1
ATOM 530 N N . MET A 1 73 ? -25.245 -18.147 50.063 1.00 31.22 73 MET A N 1
ATOM 531 C CA . MET A 1 73 ? -25.222 -18.145 48.599 1.00 31.22 73 MET A CA 1
ATOM 532 C C . MET A 1 73 ? -23.824 -17.698 48.146 1.00 31.22 73 MET A C 1
ATOM 534 O O . MET A 1 73 ? -23.223 -16.856 48.818 1.00 31.22 73 MET A O 1
ATOM 538 N N . SER A 1 74 ? -23.309 -18.209 47.028 1.00 30.22 74 SER A N 1
ATOM 539 C CA . SER A 1 74 ? -22.139 -17.601 46.379 1.00 30.22 74 SER A CA 1
ATOM 540 C C . SER A 1 74 ? -22.586 -16.306 45.693 1.00 30.22 74 SER A C 1
ATOM 542 O O . SER A 1 74 ? -23.430 -16.375 44.796 1.00 30.22 74 SER A O 1
ATOM 544 N N . PRO A 1 75 ? -22.084 -15.124 46.094 1.00 34.97 75 PRO A N 1
ATOM 545 C CA . PRO A 1 75 ? -22.493 -13.871 45.486 1.00 34.97 75 PRO A CA 1
ATOM 546 C C . PRO A 1 75 ? -21.621 -13.595 44.257 1.00 34.97 75 PRO A C 1
ATOM 548 O O . PRO A 1 75 ? -20.473 -13.181 44.391 1.00 34.97 75 PRO A O 1
ATOM 551 N N . LEU A 1 76 ? -22.167 -13.765 43.051 1.00 36.72 76 LEU A N 1
ATOM 552 C CA . LEU A 1 76 ? -21.607 -13.073 41.888 1.00 36.72 76 LEU A CA 1
ATOM 553 C C . LEU A 1 76 ? -22.045 -11.604 41.979 1.00 36.72 76 LEU A C 1
ATOM 555 O O . LEU A 1 76 ? -23.215 -11.260 41.806 1.00 36.72 76 LEU A O 1
ATOM 559 N N . LEU A 1 77 ? -21.092 -10.769 42.395 1.00 38.38 77 LEU A N 1
ATOM 560 C CA . LEU A 1 77 ? -21.294 -9.412 42.896 1.00 38.38 77 LEU A CA 1
ATOM 561 C C . LEU A 1 77 ? -21.679 -8.414 41.793 1.00 38.38 77 LEU A C 1
ATOM 563 O O . LEU A 1 77 ? -20.852 -7.629 41.333 1.00 38.38 77 LEU A O 1
ATOM 567 N N . PHE A 1 78 ? -22.969 -8.323 41.469 1.00 36.34 78 PHE A N 1
ATOM 568 C CA . PHE A 1 78 ? -23.521 -7.106 40.867 1.00 36.34 78 PHE A CA 1
ATOM 569 C C . PHE A 1 78 ? -23.535 -5.967 41.908 1.00 36.34 78 PHE A C 1
ATOM 571 O O . PHE A 1 78 ? -24.550 -5.714 42.552 1.00 36.34 78 PHE A O 1
ATOM 578 N N . GLY A 1 79 ? -22.390 -5.292 42.081 1.00 40.62 79 GLY A N 1
ATOM 579 C CA . GLY A 1 79 ? -22.249 -4.079 42.906 1.00 40.62 79 GLY A CA 1
ATOM 580 C C . GLY A 1 79 ? -21.311 -4.166 44.119 1.00 40.62 79 GLY A C 1
ATOM 581 O O . GLY A 1 79 ? -21.348 -3.276 44.965 1.00 40.62 79 GLY A O 1
ATOM 582 N N . GLY A 1 80 ? -20.485 -5.211 44.234 1.00 48.50 80 GLY A N 1
ATOM 583 C CA . GLY A 1 80 ? -19.421 -5.279 45.244 1.00 48.50 80 GLY A CA 1
ATOM 584 C C . GLY A 1 80 ? -18.157 -4.530 44.811 1.00 48.50 80 GLY A C 1
ATOM 585 O O . GLY A 1 80 ? -17.870 -4.434 43.621 1.00 48.50 80 GLY A O 1
ATOM 586 N N . ASN A 1 81 ? -17.390 -4.016 45.774 1.00 64.50 81 ASN A N 1
ATOM 587 C CA . ASN A 1 81 ? -16.117 -3.335 45.520 1.00 64.50 81 ASN A CA 1
ATOM 588 C C . ASN A 1 81 ? -15.010 -4.384 45.284 1.00 64.50 81 ASN A C 1
ATOM 590 O O . ASN A 1 81 ? -14.321 -4.762 46.229 1.00 64.50 81 ASN A O 1
ATOM 594 N N . ILE A 1 82 ? -14.919 -4.907 44.055 1.00 78.06 82 ILE A N 1
ATOM 595 C CA . ILE A 1 82 ? -13.951 -5.947 43.659 1.00 78.06 82 ILE A CA 1
ATOM 596 C C . ILE A 1 82 ? -12.528 -5.411 43.853 1.00 78.06 82 ILE A C 1
ATOM 598 O O . ILE A 1 82 ? -12.214 -4.298 43.427 1.00 78.06 82 ILE A O 1
ATOM 602 N N . THR A 1 83 ? -11.673 -6.191 44.507 1.00 85.31 83 THR A N 1
ATOM 603 C CA . THR A 1 83 ? -10.281 -5.827 44.786 1.00 85.31 83 THR A CA 1
ATOM 604 C C . THR A 1 83 ? -9.315 -6.462 43.788 1.00 85.31 83 THR A C 1
ATOM 606 O O . THR A 1 83 ? -9.612 -7.475 43.154 1.00 85.31 83 THR A O 1
ATOM 609 N N . ALA A 1 84 ? -8.145 -5.843 43.617 1.00 86.75 84 ALA A N 1
ATOM 610 C CA . ALA A 1 84 ? -7.145 -6.317 42.667 1.00 86.75 84 ALA A CA 1
ATOM 611 C C . ALA A 1 84 ? -6.696 -7.753 42.998 1.00 86.75 84 ALA A C 1
ATOM 613 O O . ALA A 1 84 ? -6.341 -8.051 44.139 1.00 86.75 84 ALA A O 1
ATOM 614 N N . GLY A 1 85 ? -6.699 -8.628 41.993 1.00 86.19 85 GLY A N 1
ATOM 615 C CA . GLY A 1 85 ? -6.430 -10.061 42.133 1.00 86.19 85 GLY A CA 1
ATOM 616 C C . GLY A 1 85 ? -7.676 -10.947 42.279 1.00 86.19 85 GLY A C 1
ATOM 617 O O . GLY A 1 85 ? -7.557 -12.163 42.135 1.00 86.19 85 GLY A O 1
ATOM 618 N N . GLU A 1 86 ? -8.867 -10.387 42.515 1.00 90.31 86 GLU A N 1
ATOM 619 C CA . GLU A 1 86 ? -10.126 -11.149 42.513 1.00 90.31 86 GLU A CA 1
ATOM 620 C C . GLU A 1 86 ? -10.671 -11.352 41.087 1.00 90.31 86 GLU A C 1
ATOM 622 O O . GLU A 1 86 ? -10.353 -10.595 40.170 1.00 90.31 86 GLU A O 1
ATOM 627 N N . ILE A 1 87 ? -11.510 -12.372 40.869 1.00 90.62 87 ILE A N 1
ATOM 628 C CA . ILE A 1 87 ? -12.117 -12.614 39.549 1.00 90.62 87 ILE A CA 1
ATOM 629 C C . ILE A 1 87 ? -13.295 -11.660 39.325 1.00 90.62 87 ILE A C 1
ATOM 631 O O . ILE A 1 87 ? -14.367 -11.821 39.913 1.00 90.62 87 ILE A O 1
ATOM 635 N N . ASN A 1 88 ? -13.126 -10.713 38.403 1.00 88.81 88 ASN A N 1
ATOM 636 C CA . ASN A 1 88 ? -14.208 -9.893 37.876 1.00 88.81 88 ASN A CA 1
ATOM 637 C C . ASN A 1 88 ? -14.953 -10.676 36.786 1.00 88.81 88 ASN A C 1
ATOM 639 O O . ASN A 1 88 ? -14.639 -10.597 35.594 1.00 88.81 88 ASN A O 1
ATOM 643 N N . CYS A 1 89 ? -15.911 -11.499 37.215 1.00 91.94 89 CYS A N 1
ATOM 644 C CA . CYS A 1 89 ? -16.718 -12.302 36.307 1.00 91.94 89 CYS A CA 1
ATOM 645 C C . CYS A 1 89 ? -17.839 -11.474 35.664 1.00 91.94 89 CYS A C 1
ATOM 647 O O . CYS A 1 89 ? -18.712 -10.953 36.358 1.00 91.94 89 CYS A O 1
ATOM 649 N N . ARG A 1 90 ? -17.846 -11.401 34.329 1.00 89.25 90 ARG A N 1
ATOM 650 C CA . ARG A 1 90 ? -18.863 -10.697 33.532 1.00 89.25 90 ARG A CA 1
ATOM 651 C C . ARG A 1 90 ? -20.004 -11.604 33.096 1.00 89.25 90 ARG A C 1
ATOM 653 O O . ARG A 1 90 ? -21.148 -11.158 33.040 1.00 89.25 90 ARG A O 1
ATOM 660 N N . TYR A 1 91 ? -19.703 -12.867 32.802 1.00 90.88 91 TYR A N 1
ATOM 661 C CA . TYR A 1 91 ? -20.695 -13.860 32.413 1.00 90.88 91 TYR A CA 1
ATOM 662 C C . TYR A 1 91 ? -20.348 -15.233 32.988 1.00 90.88 91 TYR A C 1
ATOM 664 O O . TYR A 1 91 ? -19.220 -15.720 32.866 1.00 90.88 91 TYR A O 1
ATOM 672 N N . SER A 1 92 ? -21.349 -15.868 33.593 1.00 93.94 92 SER A N 1
ATOM 673 C CA . SER A 1 92 ? -21.275 -17.251 34.058 1.00 93.94 92 SER A CA 1
ATOM 674 C C . SER A 1 92 ? -22.109 -18.167 33.170 1.00 93.94 92 SER A C 1
ATOM 676 O O . SER A 1 92 ? -23.076 -17.744 32.532 1.00 93.94 92 SER A O 1
ATOM 678 N N . ALA A 1 93 ? -21.695 -19.426 33.104 1.00 93.25 93 ALA A N 1
ATOM 679 C CA . ALA A 1 93 ? -22.410 -20.486 32.429 1.00 93.25 93 ALA A CA 1
ATOM 680 C C . ALA A 1 93 ? -22.739 -21.616 33.399 1.00 93.25 93 ALA A C 1
ATOM 682 O O . ALA A 1 93 ? -21.864 -22.160 34.077 1.00 93.25 93 ALA A O 1
ATOM 683 N N . SER A 1 94 ? -24.004 -22.018 33.366 1.00 92.69 94 SER A N 1
ATOM 684 C CA . SER A 1 94 ? -24.520 -23.145 34.126 1.00 92.69 94 SER A CA 1
ATOM 685 C C . SER A 1 94 ? -24.077 -24.479 33.531 1.00 92.69 94 SER A C 1
ATOM 687 O O . SER A 1 94 ? -24.225 -24.708 32.327 1.00 92.69 94 SER A O 1
ATOM 689 N N . THR A 1 95 ? -23.662 -25.417 34.382 1.00 92.06 95 THR A N 1
ATOM 690 C CA . THR A 1 95 ? -23.596 -26.851 34.043 1.00 92.06 95 THR A CA 1
ATOM 691 C C . THR A 1 95 ? -24.966 -27.542 34.097 1.00 92.06 95 THR A C 1
ATOM 693 O O . THR A 1 95 ? -25.064 -28.758 33.924 1.00 92.06 95 THR A O 1
ATOM 696 N N . LYS A 1 96 ? -26.050 -26.789 34.320 1.00 91.56 96 LYS A N 1
ATOM 697 C CA . LYS A 1 96 ? -27.414 -27.315 34.391 1.00 91.56 96 LYS A CA 1
ATOM 698 C C . LYS A 1 96 ? -27.839 -28.042 33.115 1.00 91.56 96 LYS A C 1
ATOM 700 O O . LYS A 1 96 ? -27.866 -27.460 32.032 1.00 91.56 96 LYS A O 1
ATOM 705 N N . GLY A 1 97 ? -28.226 -29.309 33.267 1.00 84.88 97 GLY A N 1
ATOM 706 C CA . GLY A 1 97 ? -28.620 -30.181 32.155 1.00 84.88 97 GLY A CA 1
ATOM 707 C C . GLY A 1 97 ? -27.459 -30.689 31.288 1.00 84.88 97 GLY A C 1
ATOM 708 O O . GLY A 1 97 ? -27.704 -31.138 30.172 1.00 84.88 97 GLY A O 1
ATOM 709 N N . MET A 1 98 ? -26.214 -30.611 31.771 1.00 86.62 98 MET A N 1
ATOM 710 C CA . MET A 1 98 ? -25.032 -31.186 31.121 1.00 86.62 98 MET A CA 1
ATOM 711 C C . MET A 1 98 ? -24.653 -32.531 31.760 1.00 86.62 98 MET A C 1
ATOM 713 O O . MET A 1 98 ? -24.647 -32.656 32.984 1.00 86.62 98 MET A O 1
ATOM 717 N N . ASP A 1 99 ? -24.258 -33.511 30.944 1.00 87.19 99 ASP A N 1
ATOM 718 C CA . ASP A 1 99 ? -23.665 -34.766 31.425 1.00 87.19 99 ASP A CA 1
ATOM 719 C C . ASP A 1 99 ? -22.239 -34.518 31.943 1.00 87.19 99 ASP A C 1
ATOM 721 O O . ASP A 1 99 ? -21.282 -34.395 31.170 1.00 87.19 99 ASP A O 1
ATOM 725 N N . ILE A 1 100 ? -22.092 -34.410 33.265 1.00 90.69 100 ILE A N 1
ATOM 726 C CA . ILE A 1 100 ? -20.832 -34.003 33.899 1.00 90.69 100 ILE A CA 1
ATOM 727 C C . ILE A 1 100 ? -19.779 -35.108 33.845 1.00 90.69 100 ILE A C 1
ATOM 729 O O . ILE A 1 100 ? -19.994 -36.226 34.312 1.00 90.69 100 ILE A O 1
ATOM 733 N N . ASN A 1 101 ? -18.615 -34.773 33.295 1.00 83.62 101 ASN A N 1
ATOM 734 C CA . ASN A 1 101 ? -17.436 -35.629 33.230 1.00 83.62 101 ASN A CA 1
ATOM 735 C C . ASN A 1 101 ? -16.166 -34.766 33.060 1.00 83.62 101 ASN A C 1
ATOM 737 O O . ASN A 1 101 ? -16.248 -33.541 32.990 1.00 83.62 101 ASN A O 1
ATOM 741 N N . TYR A 1 102 ? -14.985 -35.382 32.962 1.00 80.88 102 TYR A N 1
ATOM 742 C CA . TYR A 1 102 ? -13.713 -34.646 32.875 1.00 80.88 102 TYR A CA 1
ATOM 743 C C . TYR A 1 102 ? -13.575 -33.744 31.629 1.00 80.88 102 TYR A C 1
ATOM 745 O O . TYR A 1 102 ? -12.774 -32.812 31.633 1.00 80.88 102 TYR A O 1
ATOM 753 N N . TYR A 1 103 ? -14.371 -33.955 30.574 1.00 87.00 103 TYR A N 1
ATOM 754 C CA . TYR A 1 103 ? -14.420 -33.041 29.429 1.00 87.00 103 TYR A CA 1
ATOM 755 C C . TYR A 1 103 ? -15.290 -31.797 29.660 1.00 87.00 103 TYR A C 1
ATOM 757 O O . TYR A 1 103 ? -15.216 -30.871 28.854 1.00 87.00 103 TYR A O 1
ATOM 765 N N . SER A 1 104 ? -16.106 -31.723 30.719 1.00 91.69 104 SER A N 1
ATOM 766 C CA . SER A 1 104 ? -17.096 -30.647 30.894 1.00 91.69 104 SER A CA 1
ATOM 767 C C . SER A 1 104 ? -16.473 -29.247 30.983 1.00 91.69 104 SER A C 1
ATOM 769 O O . SER A 1 104 ? -17.024 -28.311 30.404 1.00 91.69 104 SER A O 1
ATOM 771 N N . CYS A 1 105 ? -15.292 -29.095 31.598 1.00 91.25 105 CYS A N 1
ATOM 772 C CA . CYS A 1 105 ? -14.549 -27.827 31.593 1.00 91.25 105 CYS A CA 1
ATOM 773 C C . CYS A 1 105 ? -14.159 -27.405 30.166 1.00 91.25 105 CYS A C 1
ATOM 775 O O . CYS A 1 105 ? -14.358 -26.258 29.776 1.00 91.25 105 CYS A O 1
ATOM 777 N N . MET A 1 106 ? -13.658 -28.344 29.356 1.00 91.56 106 MET A N 1
ATOM 778 C CA . MET A 1 106 ? -13.277 -28.078 27.965 1.00 91.56 106 MET A CA 1
ATOM 779 C C . MET A 1 106 ? -14.494 -27.860 27.058 1.00 91.56 106 MET A C 1
ATOM 781 O O . MET A 1 106 ? -14.429 -27.040 26.144 1.00 91.56 106 MET A O 1
ATOM 785 N N . ALA A 1 107 ? -15.623 -28.519 27.331 1.00 90.56 107 ALA A N 1
ATOM 786 C CA . ALA A 1 107 ? -16.886 -28.269 26.644 1.00 90.56 107 ALA A CA 1
ATOM 787 C C . ALA A 1 107 ? -17.419 -26.851 26.922 1.00 90.56 107 ALA A C 1
ATOM 789 O O . ALA A 1 107 ? -17.851 -26.177 25.988 1.00 90.56 107 ALA A O 1
ATOM 790 N N . LEU A 1 108 ? -17.339 -26.371 28.171 1.00 92.12 108 LEU A N 1
ATOM 791 C CA . LEU A 1 108 ? -17.653 -24.980 28.516 1.00 92.12 108 LEU A CA 1
ATOM 792 C C . LEU A 1 108 ? -16.682 -24.004 27.840 1.00 92.12 108 LEU A C 1
ATOM 794 O O . LEU A 1 108 ? -17.135 -23.118 27.121 1.00 92.12 108 LEU A O 1
ATOM 798 N N . ALA A 1 109 ? -15.370 -24.199 27.996 1.00 90.69 109 ALA A N 1
ATOM 799 C CA . ALA A 1 109 ? -14.359 -23.320 27.406 1.00 90.69 109 ALA A CA 1
ATOM 800 C C . ALA A 1 109 ? -14.530 -23.185 25.878 1.00 90.69 109 ALA A C 1
ATOM 802 O O . ALA A 1 109 ? -14.632 -22.076 25.356 1.00 90.69 109 ALA A O 1
ATOM 803 N N . THR A 1 110 ? -14.707 -24.314 25.178 1.00 90.06 110 THR A N 1
ATOM 804 C CA . THR A 1 110 ? -14.949 -24.354 23.723 1.00 90.06 110 THR A CA 1
ATOM 805 C C . THR A 1 110 ? -16.253 -23.655 23.337 1.00 90.06 110 THR A C 1
ATOM 807 O O . THR A 1 110 ? -16.278 -22.900 22.368 1.00 90.06 110 THR A O 1
ATOM 810 N N . LYS A 1 111 ? -17.340 -23.865 24.095 1.00 92.31 111 LYS A N 1
ATOM 811 C CA . LYS A 1 111 ? -18.652 -23.248 23.833 1.00 92.31 111 LYS A CA 1
ATOM 812 C C . LYS A 1 111 ? -18.619 -21.718 23.919 1.00 92.31 111 LYS A C 1
ATOM 814 O O . LYS A 1 111 ? -19.376 -21.067 23.204 1.00 92.31 111 LYS A O 1
ATOM 819 N N . PHE A 1 112 ? -17.772 -21.161 24.783 1.00 91.75 112 PHE A N 1
ATOM 820 C CA . PHE A 1 112 ? -17.637 -19.714 24.981 1.00 91.75 112 PHE A CA 1
ATOM 821 C C . PHE A 1 112 ? -16.385 -19.110 24.322 1.00 91.75 112 PHE A C 1
ATOM 823 O O . PHE A 1 112 ? -16.157 -17.911 24.438 1.00 91.75 112 PHE A O 1
ATOM 830 N N . GLY A 1 113 ? -15.610 -19.906 23.577 1.00 92.31 113 GLY A N 1
ATOM 831 C CA . GLY A 1 113 ? -14.472 -19.427 22.786 1.00 92.31 113 GLY A CA 1
ATOM 832 C C . GLY A 1 113 ? -13.238 -19.013 23.596 1.00 92.31 113 GLY A C 1
ATOM 833 O O . GLY A 1 113 ? -12.397 -18.291 23.066 1.00 92.31 113 GLY A O 1
ATOM 834 N N . ILE A 1 114 ? -13.115 -19.461 24.849 1.00 92.25 114 ILE A N 1
ATOM 835 C CA . ILE A 1 114 ? -11.954 -19.197 25.716 1.00 92.25 114 ILE A CA 1
ATOM 836 C C . ILE A 1 114 ? -11.027 -20.417 25.790 1.00 92.25 114 ILE A C 1
ATOM 838 O O . ILE A 1 114 ? -11.449 -21.550 25.544 1.00 92.25 114 ILE A O 1
ATOM 842 N N . SER A 1 115 ? -9.756 -20.205 26.142 1.00 93.19 115 SER A N 1
ATOM 843 C CA . SER A 1 115 ? -8.827 -21.322 26.357 1.00 93.19 115 SER A CA 1
ATOM 844 C C . SER A 1 115 ? -9.173 -22.089 27.642 1.00 93.19 115 SER A C 1
ATOM 846 O O . SER A 1 115 ? -9.799 -21.552 28.561 1.00 93.19 115 SER A O 1
ATOM 848 N N . ILE A 1 116 ? -8.760 -23.356 27.728 1.00 91.94 116 ILE A N 1
ATOM 849 C CA . ILE A 1 116 ? -8.992 -24.168 28.930 1.00 91.94 116 ILE A CA 1
ATOM 850 C C . ILE A 1 116 ? -8.176 -23.647 30.126 1.00 91.94 116 ILE A C 1
ATOM 852 O O . ILE A 1 116 ? -8.654 -23.653 31.258 1.00 91.94 116 ILE A O 1
ATOM 856 N N . GLU A 1 117 ? -6.992 -23.090 29.868 1.00 91.94 117 GLU A N 1
ATOM 857 C CA . GLU A 1 117 ? -6.162 -22.395 30.853 1.00 91.94 117 GLU A CA 1
ATOM 858 C C . GLU A 1 117 ? -6.870 -21.143 31.385 1.00 91.94 117 GLU A C 1
ATOM 860 O O . GLU A 1 117 ? -6.921 -20.942 32.597 1.00 91.94 117 GLU A O 1
ATOM 865 N N . GLN A 1 118 ? -7.473 -20.336 30.503 1.00 91.75 118 GLN A N 1
ATOM 866 C CA . GLN A 1 118 ? -8.256 -19.164 30.900 1.00 91.75 118 GLN A CA 1
ATOM 867 C C . GLN A 1 118 ? -9.498 -19.569 31.707 1.00 91.75 118 GLN A C 1
ATOM 869 O O . GLN A 1 118 ? -9.802 -18.941 32.719 1.00 91.75 118 GLN A O 1
ATOM 874 N N . PHE A 1 119 ? -10.185 -20.651 31.328 1.00 93.81 119 PHE A N 1
ATOM 875 C CA . PHE A 1 119 ? -11.314 -21.170 32.103 1.00 93.81 119 PHE A CA 1
ATOM 876 C C . PHE A 1 119 ? -10.896 -21.582 33.525 1.00 93.81 119 PHE A C 1
ATOM 878 O O . PHE A 1 119 ? -11.596 -21.248 34.480 1.00 93.81 119 PHE A O 1
ATOM 885 N N . PHE A 1 120 ? -9.740 -22.230 33.702 1.00 93.56 120 PHE A N 1
ATOM 886 C CA . PHE A 1 120 ? -9.214 -22.535 35.038 1.00 93.56 120 PHE A CA 1
ATOM 887 C C . PHE A 1 120 ? -8.750 -21.285 35.805 1.00 93.56 120 PHE A C 1
ATOM 889 O O . PHE A 1 120 ? -8.976 -21.207 37.010 1.00 93.56 120 PHE A O 1
ATOM 896 N N . GLN A 1 121 ? -8.178 -20.276 35.139 1.00 92.94 121 GLN A N 1
ATOM 897 C CA . GLN A 1 121 ? -7.830 -18.993 35.773 1.00 92.94 121 GLN A CA 1
ATOM 898 C C . GLN A 1 121 ? -9.063 -18.243 36.295 1.00 92.94 121 GLN A C 1
ATOM 900 O O . GLN A 1 121 ? -9.021 -17.696 37.394 1.00 92.94 121 GLN A O 1
ATOM 905 N N . LEU A 1 122 ? -10.167 -18.243 35.541 1.00 93.88 122 LEU A N 1
ATOM 906 C CA . LEU A 1 122 ? -11.437 -17.636 35.956 1.00 93.88 122 LEU A CA 1
ATOM 907 C C . LEU A 1 122 ? -12.180 -18.457 37.024 1.00 93.88 122 LEU A C 1
ATOM 909 O O . LEU A 1 122 ? -13.083 -17.940 37.679 1.00 93.88 122 LEU A O 1
ATOM 913 N N . ASN A 1 123 ? -11.806 -19.724 37.218 1.00 94.06 123 ASN A N 1
ATOM 914 C CA . ASN A 1 123 ? -12.431 -20.643 38.168 1.00 94.06 123 ASN A CA 1
ATOM 915 C C . ASN A 1 123 ? -11.364 -21.373 39.009 1.00 94.06 123 ASN A C 1
ATOM 917 O O . ASN A 1 123 ? -11.288 -22.602 38.957 1.00 94.06 123 ASN A O 1
ATOM 921 N N . PRO A 1 124 ? -10.556 -20.662 39.822 1.00 92.62 124 PRO A N 1
ATOM 922 C CA . PRO A 1 124 ? -9.367 -21.223 40.481 1.00 92.62 124 PRO A CA 1
ATOM 923 C C . PRO A 1 124 ? -9.663 -22.294 41.549 1.00 92.62 124 PRO A C 1
ATOM 925 O O . PRO A 1 124 ? -8.743 -22.910 42.079 1.00 92.62 124 PRO A O 1
ATOM 928 N N . GLY A 1 125 ? -10.939 -22.528 41.880 1.00 91.50 125 GLY A N 1
ATOM 929 C CA . GLY A 1 125 ? -11.373 -23.668 42.691 1.00 91.50 125 GLY A CA 1
ATOM 930 C C . GLY A 1 125 ? -11.472 -24.992 41.918 1.00 91.50 125 GLY A C 1
ATOM 931 O O . GLY A 1 125 ? -11.637 -26.040 42.542 1.00 91.50 125 GLY A O 1
ATOM 932 N N . LEU A 1 126 ? -11.390 -24.975 40.583 1.00 93.44 126 LEU A N 1
ATOM 933 C CA . LEU A 1 126 ? -11.339 -26.184 39.762 1.00 93.44 126 LEU A CA 1
ATOM 934 C C . LEU A 1 126 ? -9.924 -26.766 39.718 1.00 93.44 126 LEU A C 1
ATOM 936 O O . LEU A 1 126 ? -8.929 -26.048 39.648 1.00 93.44 126 LEU A O 1
ATOM 940 N N . HIS A 1 127 ? -9.839 -28.092 39.724 1.00 88.56 127 HIS A N 1
ATOM 941 C CA . HIS A 1 127 ? -8.588 -28.800 39.496 1.00 88.56 127 HIS A CA 1
ATOM 942 C C . HIS A 1 127 ? -8.212 -28.765 38.000 1.00 88.56 127 HIS A C 1
ATOM 944 O O . HIS A 1 127 ? -9.109 -28.843 37.157 1.00 88.56 127 HIS A O 1
ATOM 950 N N . PRO A 1 128 ? -6.911 -28.748 37.640 1.00 87.81 128 PRO A N 1
ATOM 951 C CA . PRO A 1 128 ? -6.465 -28.761 36.239 1.00 87.81 128 PRO A CA 1
ATOM 952 C C . PRO A 1 128 ? -6.891 -29.994 35.423 1.00 87.81 128 PRO A C 1
ATOM 954 O O . PRO A 1 128 ? -6.866 -29.957 34.197 1.00 87.81 128 PRO A O 1
ATOM 957 N N . ASP A 1 129 ? -7.274 -31.090 36.084 1.00 84.25 129 ASP A N 1
ATOM 958 C CA . ASP A 1 129 ? -7.816 -32.305 35.460 1.00 84.25 129 ASP A CA 1
ATOM 959 C C . ASP A 1 129 ? -9.348 -32.268 35.279 1.00 84.25 129 ASP A C 1
ATOM 961 O O . ASP A 1 129 ? -9.939 -33.244 34.816 1.00 84.25 129 ASP A O 1
ATOM 965 N N . CYS A 1 130 ? -10.000 -31.158 35.652 1.00 91.94 130 CYS A N 1
ATOM 966 C CA . CYS A 1 130 ? -11.455 -30.999 35.718 1.00 91.94 130 CYS A CA 1
ATOM 967 C C . CYS A 1 130 ? -12.164 -32.001 36.662 1.00 91.94 130 CYS A C 1
ATOM 969 O O . CYS A 1 130 ? -13.391 -32.096 36.662 1.00 91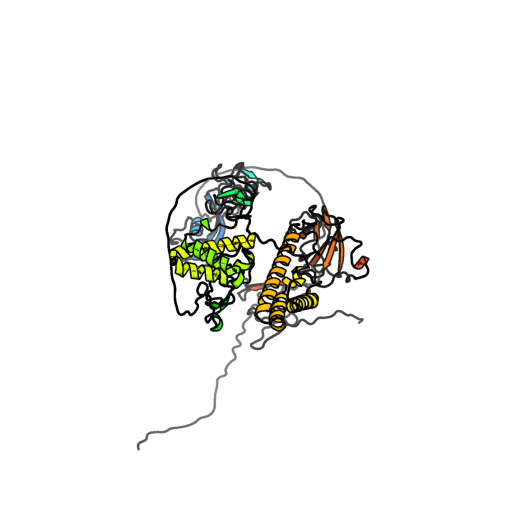.94 130 CYS A O 1
ATOM 971 N N . GLY A 1 131 ? -11.438 -32.745 37.505 1.00 88.56 131 GLY A N 1
ATOM 972 C CA . GLY A 1 131 ? -11.988 -33.861 38.284 1.00 88.56 131 GLY A CA 1
ATOM 973 C C . GLY A 1 131 ? -12.999 -33.470 39.370 1.00 88.56 131 GLY A C 1
ATOM 974 O O . GLY A 1 131 ? -13.671 -34.342 39.918 1.00 88.56 131 GLY A O 1
ATOM 975 N N . ASN A 1 132 ? -13.118 -32.178 39.689 1.00 92.31 132 ASN A N 1
ATOM 976 C CA . ASN A 1 132 ? -13.983 -31.640 40.743 1.00 92.31 132 ASN A CA 1
ATOM 977 C C . ASN A 1 132 ? -15.100 -30.697 40.239 1.00 92.31 132 ASN A C 1
ATOM 979 O O . ASN A 1 132 ? -15.722 -30.013 41.056 1.00 92.31 132 ASN A O 1
ATOM 983 N N . ILE A 1 133 ? -15.362 -30.648 38.926 1.00 93.56 133 ILE A N 1
ATOM 984 C CA . ILE A 1 133 ? -16.494 -29.891 38.370 1.00 93.56 133 ILE A CA 1
ATOM 985 C C . ILE A 1 133 ? -17.840 -30.474 38.845 1.00 93.56 133 ILE A C 1
ATOM 987 O O . ILE A 1 133 ? -17.995 -31.687 38.991 1.00 93.56 133 ILE A O 1
ATOM 991 N N . GLN A 1 134 ? -18.820 -29.606 39.103 1.00 93.19 134 GLN A N 1
ATOM 992 C CA . GLN A 1 134 ? -20.110 -29.965 39.698 1.00 93.19 134 GLN A CA 1
ATOM 993 C C . GLN A 1 134 ? -21.272 -29.734 38.722 1.00 93.19 134 GLN A C 1
ATOM 995 O O . GLN A 1 134 ? -21.224 -28.853 37.860 1.00 93.19 134 GLN A O 1
ATOM 1000 N N . ALA A 1 135 ? -22.327 -30.540 38.863 1.00 92.19 135 ALA A N 1
ATOM 1001 C CA . ALA A 1 135 ? -23.598 -30.352 38.162 1.00 92.19 135 ALA A CA 1
ATOM 1002 C C . ALA A 1 135 ? -24.361 -29.134 38.707 1.00 92.19 135 ALA A C 1
ATOM 1004 O O . ALA A 1 135 ? -24.119 -28.710 39.838 1.00 92.19 135 ALA A O 1
ATOM 1005 N N . ASP A 1 136 ? -25.285 -28.587 37.909 1.00 91.25 136 ASP A N 1
ATOM 1006 C CA . ASP A 1 136 ? -26.168 -27.465 38.277 1.00 91.25 136 ASP A CA 1
ATOM 1007 C C . ASP A 1 136 ? -25.440 -26.260 38.924 1.00 91.25 136 ASP A C 1
ATOM 1009 O O . ASP A 1 136 ? -25.995 -25.558 39.769 1.00 91.25 136 ASP A O 1
ATOM 1013 N N . THR A 1 137 ? -24.185 -26.027 38.528 1.00 92.44 137 THR A N 1
ATOM 1014 C CA . THR A 1 137 ? -23.271 -25.039 39.116 1.00 92.44 137 THR A CA 1
ATOM 1015 C C . THR A 1 137 ? -22.857 -24.011 38.064 1.00 92.44 137 THR A C 1
ATOM 1017 O O . THR A 1 137 ? -22.623 -24.351 36.904 1.00 92.44 137 THR A O 1
ATOM 1020 N N . GLU A 1 138 ? -22.774 -22.743 38.468 1.00 94.00 138 GLU A N 1
ATOM 1021 C CA . GLU A 1 138 ? -22.310 -21.641 37.620 1.00 94.00 138 GLU A CA 1
ATOM 1022 C C . GLU A 1 138 ? -20.780 -21.549 37.631 1.00 94.00 138 GLU A C 1
ATOM 1024 O O . GLU A 1 138 ? -20.169 -21.477 38.698 1.00 94.00 138 GLU A O 1
ATOM 1029 N N . TYR A 1 139 ? -20.174 -21.482 36.445 1.00 94.69 139 TYR A N 1
ATOM 1030 C CA . TYR A 1 139 ? -18.741 -21.240 36.261 1.00 94.69 139 TYR A CA 1
ATOM 1031 C C . TYR A 1 139 ? -18.514 -19.997 35.410 1.00 94.69 139 TYR A C 1
ATOM 1033 O O . TYR A 1 139 ? -19.255 -19.742 34.462 1.00 94.69 139 TYR A O 1
ATOM 1041 N N . CYS A 1 140 ? -17.487 -19.217 35.729 1.00 95.88 140 CYS A N 1
ATOM 1042 C CA . CYS A 1 140 ? -17.160 -18.017 34.978 1.00 95.88 140 CYS A CA 1
ATOM 1043 C C . CYS A 1 140 ? -16.598 -18.373 33.592 1.00 95.88 140 CYS A C 1
ATOM 1045 O O . CYS A 1 140 ? -15.664 -19.168 33.491 1.00 95.88 140 CYS A O 1
ATOM 1047 N N . VAL A 1 141 ? -17.162 -17.795 32.530 1.00 94.75 141 VAL A N 1
ATOM 1048 C CA . VAL A 1 141 ? -16.747 -18.047 31.132 1.00 94.75 141 VAL A CA 1
ATOM 1049 C C . VAL A 1 141 ? -16.464 -16.768 30.338 1.00 94.75 141 VAL A C 1
ATOM 1051 O O . VAL A 1 141 ? -15.887 -16.846 29.261 1.00 94.75 141 VAL A O 1
ATOM 1054 N N . ASP A 1 142 ? -16.822 -15.599 30.872 1.00 93.12 142 ASP A N 1
ATOM 1055 C CA . ASP A 1 142 ? -16.286 -14.300 30.453 1.00 93.12 142 ASP A CA 1
ATOM 1056 C C . ASP A 1 142 ? -15.985 -13.475 31.707 1.00 93.12 142 ASP A C 1
ATOM 1058 O O . ASP A 1 142 ? -16.800 -13.389 32.630 1.00 93.12 142 ASP A O 1
ATOM 1062 N N . GLY A 1 143 ? -14.800 -12.885 31.754 1.00 89.25 143 GLY A N 1
ATOM 1063 C CA . GLY A 1 143 ? -14.257 -12.222 32.926 1.00 89.25 143 GLY A CA 1
ATOM 1064 C C . GLY A 1 143 ? -12.743 -12.093 32.847 1.00 89.25 143 GLY A C 1
ATOM 1065 O O . GLY A 1 143 ? -12.105 -12.508 31.879 1.00 89.25 143 GLY A O 1
ATOM 1066 N N . PHE A 1 144 ? -12.165 -11.500 33.884 1.00 89.31 144 PHE A N 1
ATOM 1067 C CA . PHE A 1 144 ? -10.728 -11.278 34.007 1.00 89.31 144 PHE A CA 1
ATOM 1068 C C . PHE A 1 144 ? -10.341 -11.189 35.489 1.00 89.31 144 PHE A C 1
ATOM 1070 O O . PHE A 1 144 ? -11.192 -10.961 36.349 1.00 89.31 144 PHE A O 1
ATOM 1077 N N . ILE A 1 145 ? -9.057 -11.375 35.796 1.00 89.75 145 ILE A N 1
ATOM 1078 C CA . ILE A 1 145 ? -8.515 -11.062 37.124 1.00 89.75 145 ILE A CA 1
ATOM 1079 C C . ILE A 1 145 ? -8.479 -9.535 37.238 1.00 89.75 145 ILE A C 1
ATOM 1081 O O . ILE A 1 145 ? -7.870 -8.879 36.394 1.00 89.75 145 ILE A O 1
ATOM 1085 N N . GLU A 1 146 ? -9.143 -8.968 38.243 1.00 89.19 146 GLU A N 1
ATOM 1086 C CA . GLU A 1 146 ? -9.243 -7.521 38.430 1.00 89.19 146 GLU A CA 1
ATOM 1087 C C . GLU A 1 146 ? -7.831 -6.922 38.596 1.00 89.19 146 GLU A C 1
ATOM 1089 O O . GLU A 1 146 ? -7.103 -7.315 39.513 1.00 89.19 146 GLU A O 1
ATOM 1094 N N . PRO A 1 147 ? -7.400 -6.002 37.716 1.00 91.38 147 PRO A N 1
ATOM 1095 C CA . PRO A 1 147 ? -6.087 -5.383 37.807 1.00 91.38 147 PRO A CA 1
ATOM 1096 C C . PRO A 1 147 ? -6.061 -4.336 38.925 1.00 91.38 147 PRO A C 1
ATOM 1098 O O . PRO A 1 147 ? -7.098 -3.851 39.384 1.00 91.38 147 PRO A O 1
ATOM 1101 N N . ILE A 1 148 ? -4.861 -3.919 39.328 1.00 92.75 148 ILE A N 1
ATOM 1102 C CA . ILE A 1 148 ? -4.703 -2.749 40.197 1.00 92.75 148 ILE A CA 1
ATOM 1103 C C . ILE A 1 148 ? -5.238 -1.529 39.434 1.00 92.75 148 ILE A C 1
ATOM 1105 O O . ILE A 1 148 ? -4.762 -1.223 38.347 1.00 92.75 148 ILE A O 1
ATOM 1109 N N . ARG A 1 149 ? -6.244 -0.834 39.973 1.00 92.00 149 ARG A N 1
ATOM 1110 C CA . ARG A 1 149 ? -6.804 0.382 39.358 1.00 92.00 149 ARG A CA 1
ATOM 1111 C C . ARG A 1 149 ? -6.023 1.613 39.812 1.00 92.00 149 ARG A C 1
ATOM 1113 O O . ARG A 1 149 ? -5.845 1.822 41.012 1.00 92.00 149 ARG A O 1
ATOM 1120 N N . ALA A 1 150 ? -5.643 2.468 38.867 1.00 94.94 150 ALA A N 1
ATOM 1121 C CA . ALA A 1 150 ? -4.920 3.724 39.074 1.00 94.94 150 ALA A CA 1
ATOM 1122 C C . ALA A 1 150 ? -5.806 4.833 39.692 1.00 94.94 150 ALA A C 1
ATOM 1124 O O . ALA A 1 150 ? -5.974 5.917 39.137 1.00 94.94 150 ALA A O 1
ATOM 1125 N N . THR A 1 151 ? -6.416 4.571 40.851 1.00 92.06 151 THR A N 1
ATOM 1126 C CA . THR A 1 151 ? -7.372 5.485 41.515 1.00 92.06 151 THR A CA 1
ATOM 1127 C C . THR A 1 151 ? -6.736 6.773 42.048 1.00 92.06 151 THR A C 1
ATOM 1129 O O . THR A 1 151 ? -7.432 7.763 42.256 1.00 92.06 151 THR A O 1
ATOM 1132 N N . ASN A 1 152 ? -5.413 6.787 42.223 1.00 93.81 152 ASN A N 1
ATOM 1133 C CA . ASN A 1 152 ? -4.606 7.976 42.513 1.00 93.81 152 ASN A CA 1
ATOM 1134 C C . ASN A 1 152 ? -4.156 8.733 41.242 1.00 93.81 152 ASN A C 1
ATOM 1136 O O . ASN A 1 152 ? -3.427 9.718 41.352 1.00 93.81 152 ASN A O 1
ATOM 1140 N N . GLY A 1 153 ? -4.551 8.269 40.052 1.00 95.38 153 GLY A N 1
ATOM 1141 C CA . GLY A 1 153 ? -4.158 8.830 38.761 1.00 95.38 153 GLY A CA 1
ATOM 1142 C C . GLY A 1 153 ? -2.747 8.463 38.290 1.00 95.38 153 GLY A C 1
ATOM 1143 O O . GLY A 1 153 ? -2.307 9.038 37.298 1.00 95.38 153 GLY A O 1
ATOM 1144 N N . LEU A 1 154 ? -2.041 7.543 38.960 1.00 97.50 154 LEU A N 1
ATOM 1145 C CA . LEU A 1 154 ? -0.695 7.083 38.593 1.00 97.50 154 LEU A CA 1
ATOM 1146 C C . LEU A 1 154 ? -0.736 5.644 38.060 1.00 97.50 154 LEU A C 1
ATOM 1148 O O . LEU A 1 154 ? -1.394 4.793 38.653 1.00 97.50 154 LEU A O 1
ATOM 1152 N N . CYS A 1 155 ? -0.041 5.369 36.954 1.00 97.62 155 CYS A N 1
ATOM 1153 C CA . CYS A 1 155 ? -0.259 4.154 36.163 1.00 97.62 155 CYS A CA 1
ATOM 1154 C C . CYS A 1 155 ? 1.012 3.501 35.600 1.00 97.62 155 CYS A C 1
ATOM 1156 O O . CYS A 1 155 ? 2.105 4.072 35.660 1.00 97.62 155 CYS A O 1
ATOM 1158 N N . GLY A 1 156 ? 0.853 2.306 35.023 1.00 95.12 156 GLY A N 1
ATOM 1159 C CA . GLY A 1 156 ? 1.896 1.589 34.287 1.00 95.12 156 GLY A CA 1
ATOM 1160 C C . GLY A 1 156 ? 3.044 1.051 35.158 1.00 95.12 156 GLY A C 1
ATOM 1161 O O . GLY A 1 156 ? 2.926 0.995 36.385 1.00 95.12 156 GLY A O 1
ATOM 1162 N N . PRO A 1 157 ? 4.182 0.650 34.557 1.00 94.19 157 PRO A N 1
ATOM 1163 C CA . PRO A 1 157 ? 5.246 -0.088 35.248 1.00 94.19 157 PRO A CA 1
ATOM 1164 C C . PRO A 1 157 ? 5.965 0.693 36.349 1.00 94.19 157 PRO A C 1
ATOM 1166 O O . PRO A 1 157 ? 6.593 0.092 37.216 1.00 94.19 157 PRO A O 1
ATOM 1169 N N . ALA A 1 158 ? 5.865 2.025 36.344 1.00 93.44 158 ALA A N 1
ATOM 1170 C CA . ALA A 1 158 ? 6.374 2.873 37.421 1.00 93.44 158 ALA A CA 1
ATOM 1171 C C . ALA A 1 158 ? 5.503 2.830 38.696 1.00 93.44 158 ALA A C 1
ATOM 1173 O O . ALA A 1 158 ? 5.952 3.282 39.746 1.00 93.44 158 ALA A O 1
ATOM 1174 N N . ASN A 1 159 ? 4.274 2.308 38.603 1.00 95.38 159 ASN A N 1
ATOM 1175 C CA . ASN A 1 159 ? 3.254 2.318 39.653 1.00 95.38 159 ASN A CA 1
ATOM 1176 C C . ASN A 1 159 ? 2.583 0.935 39.763 1.00 95.38 159 ASN A C 1
ATOM 1178 O O . ASN A 1 159 ? 1.373 0.808 39.595 1.00 95.38 159 ASN A O 1
ATOM 1182 N N . ASP A 1 160 ? 3.387 -0.112 39.972 1.00 94.12 160 ASP A N 1
ATOM 1183 C CA . ASP A 1 160 ? 2.944 -1.506 40.166 1.00 94.12 160 ASP A CA 1
ATOM 1184 C C . ASP A 1 160 ? 2.046 -2.078 39.041 1.00 94.12 160 ASP A C 1
ATOM 1186 O O . ASP A 1 160 ? 1.247 -2.984 39.272 1.00 94.12 160 ASP A O 1
ATOM 1190 N N . ASN A 1 161 ? 2.182 -1.572 37.806 1.00 93.38 161 ASN A N 1
ATOM 1191 C CA . ASN A 1 161 ? 1.296 -1.869 36.667 1.00 93.38 161 ASN A CA 1
ATOM 1192 C C . ASN A 1 161 ? -0.185 -1.529 36.936 1.00 93.38 161 ASN A C 1
ATOM 1194 O O . ASN A 1 161 ? -1.087 -2.230 36.477 1.00 93.38 161 ASN A O 1
ATOM 1198 N N . ALA A 1 162 ? -0.448 -0.452 37.681 1.00 94.88 162 ALA A N 1
ATOM 1199 C CA . ALA A 1 162 ? -1.801 0.052 37.873 1.00 94.88 162 ALA A CA 1
ATOM 1200 C C . ALA A 1 162 ? -2.394 0.592 36.557 1.00 94.88 162 ALA A C 1
ATOM 1202 O O . ALA A 1 162 ? -1.785 1.435 35.896 1.00 94.88 162 ALA A O 1
ATOM 1203 N N . THR A 1 163 ? -3.608 0.157 36.210 1.00 94.69 163 THR A N 1
ATOM 1204 C CA . THR A 1 163 ? -4.294 0.544 34.971 1.00 94.69 163 THR A CA 1
ATOM 1205 C C . THR A 1 163 ? -5.253 1.713 35.155 1.00 94.69 163 THR A C 1
ATOM 1207 O O . THR A 1 163 ? -6.025 1.787 36.117 1.00 94.69 163 THR A O 1
ATOM 1210 N N . CYS A 1 164 ? -5.237 2.612 34.175 1.00 96.06 164 CYS A N 1
ATOM 1211 C CA . CYS A 1 164 ? -6.188 3.709 34.022 1.00 96.06 164 CYS A CA 1
ATOM 1212 C C . CYS A 1 164 ? -7.569 3.239 33.538 1.00 96.06 164 CYS A C 1
ATOM 1214 O O . CYS A 1 164 ? -8.579 3.905 33.794 1.00 96.06 164 CYS A O 1
ATOM 1216 N N . LEU A 1 165 ? -7.632 2.084 32.864 1.00 91.50 165 LEU A N 1
ATOM 1217 C CA . LEU A 1 165 ? -8.870 1.537 32.320 1.00 91.50 165 LEU A CA 1
ATOM 1218 C C . LEU A 1 165 ? -9.900 1.364 33.444 1.00 91.50 165 LEU A C 1
ATOM 1220 O O . LEU A 1 165 ? -9.597 0.805 34.498 1.00 91.50 165 LEU A O 1
ATOM 1224 N N . GLY A 1 166 ? -11.127 1.833 33.226 1.00 87.69 166 GLY A N 1
ATOM 1225 C CA . GLY A 1 166 ? -12.202 1.762 34.222 1.00 87.69 166 GLY A CA 1
ATOM 1226 C C . GLY A 1 166 ? -12.159 2.812 35.345 1.00 87.69 166 GLY A C 1
ATOM 1227 O O . GLY A 1 166 ? -13.026 2.764 36.212 1.00 87.69 166 GLY A O 1
ATOM 1228 N N . THR A 1 167 ? -11.219 3.766 35.339 1.00 90.75 167 THR A N 1
ATOM 1229 C CA . THR A 1 167 ? -11.219 4.916 36.273 1.00 90.75 167 THR A CA 1
ATOM 1230 C C . THR A 1 167 ? -11.913 6.154 35.663 1.00 90.75 167 THR A C 1
ATOM 1232 O O . THR A 1 167 ? -12.586 6.048 34.639 1.00 90.75 167 THR A O 1
ATOM 1235 N N . GLU A 1 168 ? -11.792 7.350 36.251 1.00 90.00 168 GLU A N 1
ATOM 1236 C CA . GLU A 1 168 ? -12.268 8.585 35.594 1.00 90.00 168 GLU A CA 1
ATOM 1237 C C . GLU A 1 168 ? -11.458 8.910 34.322 1.00 90.00 168 GLU A C 1
ATOM 1239 O O . GLU A 1 168 ? -12.009 9.417 33.343 1.00 90.00 168 GLU A O 1
ATOM 1244 N N . PHE A 1 169 ? -10.168 8.560 34.304 1.00 94.12 169 PHE A N 1
ATOM 1245 C CA . PHE A 1 169 ? -9.227 8.858 33.225 1.00 94.12 169 PHE A CA 1
ATOM 1246 C C . PHE A 1 169 ? -8.691 7.555 32.635 1.00 94.12 169 PHE A C 1
ATOM 1248 O O . PHE A 1 169 ? -8.068 6.777 33.342 1.00 94.12 169 PHE A O 1
ATOM 1255 N N . GLN A 1 170 ? -8.970 7.283 31.363 1.00 94.75 170 GLN A N 1
ATOM 1256 C CA . GLN A 1 170 ? -8.933 5.925 30.809 1.00 94.75 170 GLN A CA 1
ATOM 1257 C C . GLN A 1 170 ? -7.612 5.532 30.134 1.00 94.75 170 GLN A C 1
ATOM 1259 O O . GLN A 1 170 ? -7.408 4.346 29.890 1.00 94.75 170 GLN A O 1
ATOM 1264 N N . CYS A 1 171 ? -6.728 6.481 29.816 1.00 97.44 171 CYS A N 1
ATOM 1265 C CA . CYS A 1 171 ? -5.488 6.246 29.067 1.00 97.44 171 CYS A CA 1
ATOM 1266 C C . CYS A 1 171 ? -4.261 6.483 29.954 1.00 97.44 171 CYS A C 1
ATOM 1268 O O . CYS A 1 171 ? -4.158 7.537 30.581 1.00 97.44 171 CYS A O 1
ATOM 1270 N N . CYS A 1 172 ? -3.324 5.533 29.998 1.00 98.06 172 CYS A N 1
ATOM 1271 C CA . CYS A 1 172 ? -2.060 5.695 30.717 1.00 98.06 172 CYS A CA 1
ATOM 1272 C C . CYS A 1 172 ? -1.010 6.344 29.813 1.00 98.06 172 CYS A C 1
ATOM 1274 O O . CYS A 1 172 ? -0.573 5.738 28.836 1.00 98.06 172 CYS A O 1
ATOM 1276 N N . ASN A 1 173 ? -0.577 7.564 30.131 1.00 96.62 173 ASN A N 1
ATOM 1277 C CA . ASN A 1 173 ? 0.435 8.269 29.346 1.00 96.62 173 ASN A CA 1
ATOM 1278 C C . ASN A 1 173 ? 1.844 7.740 29.685 1.00 96.62 173 ASN A C 1
ATOM 1280 O O . ASN A 1 173 ? 2.331 7.938 30.798 1.00 96.62 173 ASN A O 1
ATOM 1284 N N . ALA A 1 174 ? 2.525 7.111 28.723 1.00 95.75 174 ALA A N 1
ATOM 1285 C CA . ALA A 1 174 ? 3.827 6.458 28.913 1.00 95.75 174 ALA A CA 1
ATOM 1286 C C . ALA A 1 174 ? 4.971 7.418 29.291 1.00 95.75 174 ALA A C 1
ATOM 1288 O O . ALA A 1 174 ? 6.018 6.996 29.782 1.00 95.75 174 ALA A O 1
ATOM 1289 N N . LYS A 1 175 ? 4.801 8.722 29.040 1.00 93.62 175 LYS A N 1
ATOM 1290 C CA . LYS A 1 175 ? 5.816 9.741 29.326 1.00 93.62 175 LYS A CA 1
ATOM 1291 C C . LYS A 1 175 ? 5.706 10.298 30.743 1.00 93.62 175 LYS A C 1
ATOM 1293 O O . LYS A 1 175 ? 6.725 10.654 31.333 1.00 93.62 175 LYS A O 1
ATOM 1298 N N . THR A 1 176 ? 4.488 10.432 31.263 1.00 95.44 176 THR A N 1
ATOM 1299 C CA . THR A 1 176 ? 4.225 11.015 32.590 1.00 95.44 176 THR A CA 1
ATOM 1300 C C . THR A 1 176 ? 3.848 9.976 33.642 1.00 95.44 176 THR A C 1
ATOM 1302 O O . THR A 1 176 ? 3.909 10.292 34.826 1.00 95.44 176 THR A O 1
ATOM 1305 N N . TRP A 1 177 ? 3.474 8.761 33.227 1.00 97.00 177 TRP A N 1
ATOM 1306 C CA . TRP A 1 177 ? 2.901 7.706 34.072 1.00 97.00 177 TRP A CA 1
ATOM 1307 C C . TRP A 1 177 ? 1.667 8.161 34.859 1.00 97.00 177 TRP A C 1
ATOM 1309 O O . TRP A 1 177 ? 1.422 7.726 35.984 1.00 97.00 177 TRP A O 1
ATOM 1319 N N . THR A 1 178 ? 0.878 9.041 34.235 1.00 97.75 178 THR A N 1
ATOM 1320 C CA . THR A 1 178 ? -0.388 9.560 34.761 1.00 97.75 178 THR A CA 1
ATOM 1321 C C . THR A 1 178 ? -1.556 9.170 33.867 1.00 97.75 178 THR A C 1
ATOM 1323 O O . THR A 1 178 ? -1.419 9.134 32.641 1.00 97.75 178 THR A O 1
ATOM 1326 N N . CYS A 1 179 ? -2.726 8.962 34.464 1.00 98.00 179 CYS A N 1
ATOM 1327 C CA . CYS A 1 179 ? -3.958 8.755 33.716 1.00 98.00 179 CYS A CA 1
ATOM 1328 C C . CYS A 1 179 ? -4.481 10.057 33.101 1.00 98.00 179 CYS A C 1
ATOM 1330 O O . CYS A 1 179 ? -4.507 11.101 33.753 1.00 98.00 179 CYS A O 1
ATOM 1332 N N . GLY A 1 180 ? -4.948 9.976 31.857 1.00 96.69 180 GLY A N 1
ATOM 1333 C CA . GLY A 1 180 ? -5.577 11.074 31.132 1.00 96.69 180 GLY A CA 1
ATOM 1334 C C . GLY A 1 180 ? -6.723 10.610 30.231 1.00 96.69 180 GLY A C 1
ATOM 1335 O O . GLY A 1 180 ? -6.970 9.418 30.059 1.00 96.69 180 GLY A O 1
ATOM 1336 N N . ASN A 1 181 ? -7.434 11.587 29.667 1.00 95.81 181 ASN A N 1
ATOM 1337 C CA . ASN A 1 181 ? -8.491 11.405 28.660 1.00 95.81 181 ASN A CA 1
ATOM 1338 C C . ASN A 1 181 ? -8.267 12.309 27.432 1.00 95.81 181 ASN A C 1
ATOM 1340 O O . ASN A 1 181 ? -9.138 12.399 26.565 1.00 95.81 181 ASN A O 1
ATOM 1344 N N . SER A 1 182 ? -7.160 13.062 27.369 1.00 95.75 182 SER A N 1
ATOM 1345 C CA . SER A 1 182 ? -6.932 13.951 26.233 1.00 95.75 182 SER A CA 1
ATOM 1346 C C . SER A 1 182 ? -6.547 13.148 24.990 1.00 95.75 182 SER A C 1
ATOM 1348 O O . SER A 1 182 ? -5.988 12.054 25.079 1.00 95.75 182 SER A O 1
ATOM 1350 N N . LEU A 1 183 ? -6.777 13.731 23.810 1.00 92.75 183 LEU A N 1
ATOM 1351 C CA . LEU A 1 183 ? -6.319 13.153 22.542 1.00 92.75 183 LEU A CA 1
ATOM 1352 C C . LEU A 1 183 ? -4.803 12.901 22.514 1.00 92.75 183 LEU A C 1
ATOM 1354 O O . LEU A 1 183 ? -4.366 12.057 21.746 1.00 92.75 183 LEU A O 1
ATOM 1358 N N . ALA A 1 184 ? -4.013 13.613 23.328 1.00 93.31 184 ALA A N 1
ATOM 1359 C CA . ALA A 1 184 ? -2.575 13.394 23.445 1.00 93.31 184 ALA A CA 1
ATOM 1360 C C . ALA A 1 184 ? -2.233 12.220 24.380 1.00 93.31 184 ALA A C 1
ATOM 1362 O O . ALA A 1 184 ? -1.334 11.449 24.067 1.00 93.31 184 ALA A O 1
ATOM 1363 N N . ASP A 1 185 ? -2.960 12.048 25.490 1.00 94.88 185 ASP A N 1
ATOM 1364 C CA . ASP A 1 185 ? -2.738 10.931 26.428 1.00 94.88 185 ASP A CA 1
ATOM 1365 C C . ASP A 1 185 ? -3.118 9.584 25.811 1.00 94.88 185 ASP A C 1
ATOM 1367 O O . ASP A 1 185 ? -2.457 8.580 26.055 1.00 94.88 185 ASP A O 1
ATOM 1371 N N . CYS A 1 186 ? -4.174 9.577 24.994 1.00 95.06 186 CYS A N 1
ATOM 1372 C CA . CYS A 1 186 ? -4.678 8.396 24.296 1.00 95.06 186 CYS A CA 1
ATOM 1373 C C . CYS A 1 186 ? -4.057 8.186 22.900 1.00 95.06 186 CYS A C 1
ATOM 1375 O O . CYS A 1 186 ? -4.492 7.286 22.184 1.00 95.06 186 CYS A O 1
ATOM 1377 N N . ALA A 1 187 ? -3.088 9.010 22.479 1.00 95.06 187 ALA A N 1
ATOM 1378 C CA . ALA A 1 187 ? -2.487 8.912 21.148 1.00 95.06 187 ALA A CA 1
ATOM 1379 C C . ALA A 1 187 ? -1.597 7.669 20.996 1.00 95.06 187 ALA A C 1
ATOM 1381 O O . ALA A 1 187 ? -0.836 7.315 21.902 1.00 95.06 187 ALA A O 1
ATOM 1382 N N . ASP A 1 188 ? -1.621 7.067 19.807 1.00 94.44 188 ASP A N 1
ATOM 1383 C CA . ASP A 1 188 ? -0.726 5.970 19.439 1.00 94.44 188 ASP A CA 1
ATOM 1384 C C . ASP A 1 188 ? 0.750 6.390 19.588 1.00 94.44 188 ASP A C 1
ATOM 1386 O O . ASP A 1 188 ? 1.158 7.487 19.193 1.00 94.44 188 ASP A O 1
ATOM 1390 N N . GLY A 1 189 ? 1.553 5.530 20.221 1.00 93.44 189 GLY A N 1
ATOM 1391 C CA . GLY A 1 189 ? 2.949 5.809 20.580 1.00 93.44 189 GLY A CA 1
ATOM 1392 C C . GLY A 1 189 ? 3.148 6.738 21.791 1.00 93.44 189 GLY A C 1
ATOM 1393 O O . GLY A 1 189 ? 4.288 6.988 22.184 1.00 93.44 189 GLY A O 1
ATOM 1394 N N . THR A 1 190 ? 2.071 7.240 22.410 1.00 96.19 190 THR A N 1
ATOM 1395 C CA . THR A 1 190 ? 2.104 7.960 23.706 1.00 96.19 190 THR A CA 1
ATOM 1396 C C . THR A 1 190 ? 1.361 7.198 24.804 1.00 96.19 190 THR A C 1
ATOM 1398 O O . THR A 1 190 ? 1.805 7.180 25.951 1.00 96.19 190 THR A O 1
ATOM 1401 N N . CYS A 1 191 ? 0.250 6.552 24.463 1.00 96.56 191 CYS A N 1
ATOM 1402 C CA . CYS A 1 191 ? -0.538 5.747 25.384 1.00 96.56 191 CYS A CA 1
ATOM 1403 C C . CYS A 1 191 ? 0.119 4.376 25.619 1.00 96.56 191 CYS A C 1
ATOM 1405 O O . CYS A 1 191 ? 0.287 3.605 24.676 1.00 96.56 191 CYS A O 1
ATOM 1407 N N . TYR A 1 192 ? 0.481 4.068 26.867 1.00 96.62 192 TYR A N 1
ATOM 1408 C CA . TYR A 1 192 ? 1.047 2.773 27.259 1.00 96.62 192 TYR A CA 1
ATOM 1409 C C . TYR A 1 192 ? -0.023 1.679 27.315 1.00 96.62 192 TYR A C 1
ATOM 1411 O O . TYR A 1 192 ? 0.182 0.575 26.823 1.00 96.62 192 TYR A O 1
ATOM 1419 N N . GLU A 1 193 ? -1.181 1.996 27.890 1.00 95.00 193 GLU A N 1
ATOM 1420 C CA . GLU A 1 193 ? -2.322 1.089 28.009 1.00 95.00 193 GLU A CA 1
ATOM 1421 C C . GLU A 1 193 ? -3.622 1.866 28.268 1.00 95.00 193 GLU A C 1
ATOM 1423 O O . GLU A 1 193 ? -3.605 3.077 28.522 1.00 95.00 193 GLU A O 1
ATOM 1428 N N . GLY A 1 194 ? -4.745 1.150 28.301 1.00 92.69 194 GLY A N 1
ATOM 1429 C CA . GLY A 1 194 ? -6.043 1.687 28.692 1.00 92.69 194 GLY A CA 1
ATOM 1430 C C . GLY A 1 194 ? -7.022 1.728 27.526 1.00 92.69 194 GLY A C 1
ATOM 1431 O O . GLY A 1 194 ? -7.136 0.762 26.775 1.00 92.69 194 GLY A O 1
ATOM 1432 N N . ALA A 1 195 ? -7.750 2.833 27.359 1.00 92.81 195 ALA A N 1
ATOM 1433 C CA . ALA A 1 195 ? -8.665 3.036 26.229 1.00 92.81 195 ALA A CA 1
ATOM 1434 C C . ALA A 1 195 ? -7.933 3.426 24.922 1.00 92.81 195 ALA A C 1
ATOM 1436 O O . ALA A 1 195 ? -8.289 4.397 24.255 1.00 92.81 195 ALA A O 1
ATOM 1437 N N . CYS A 1 196 ? -6.893 2.671 24.568 1.00 92.56 196 CYS A N 1
ATOM 1438 C CA . CYS A 1 196 ? -6.038 2.868 23.398 1.00 92.56 196 CYS A CA 1
ATOM 1439 C C . CYS A 1 196 ? -5.446 1.521 22.944 1.00 92.56 196 CYS A C 1
ATOM 1441 O O . CYS A 1 196 ? -5.610 0.510 23.625 1.00 92.56 196 CYS A O 1
ATOM 1443 N N . ALA A 1 197 ? -4.741 1.490 21.810 1.00 90.56 197 ALA A N 1
ATOM 1444 C CA . ALA A 1 197 ? -4.077 0.269 21.340 1.00 90.56 197 ALA A CA 1
ATOM 1445 C C . ALA A 1 197 ? -2.848 -0.130 22.191 1.00 90.56 197 ALA A C 1
ATOM 1447 O O . ALA A 1 197 ? -2.490 -1.305 22.231 1.00 90.56 197 ALA A O 1
ATOM 1448 N N . GLY A 1 198 ? -2.245 0.830 22.903 1.00 92.25 198 GLY A N 1
ATOM 1449 C CA . GLY A 1 198 ? -1.189 0.596 23.889 1.00 92.25 198 GLY A CA 1
ATOM 1450 C C . GLY A 1 198 ? 0.188 0.249 23.313 1.00 92.25 198 GLY A C 1
ATOM 1451 O O . GLY A 1 198 ? 0.374 0.090 22.103 1.00 92.25 198 GLY A O 1
ATOM 1452 N N . ASP A 1 199 ? 1.154 0.093 24.219 1.00 94.12 199 ASP A N 1
ATOM 1453 C CA . ASP A 1 199 ? 2.561 -0.188 23.920 1.00 94.12 199 ASP A CA 1
ATOM 1454 C C . ASP A 1 199 ? 2.771 -1.556 23.257 1.00 94.12 199 ASP A C 1
ATOM 1456 O O . ASP A 1 199 ? 3.771 -1.761 22.574 1.00 94.12 199 ASP A O 1
ATOM 1460 N N . ASP A 1 200 ? 1.835 -2.493 23.418 1.00 89.56 200 ASP A N 1
ATOM 1461 C CA . ASP A 1 200 ? 1.862 -3.798 22.747 1.00 89.56 200 ASP A CA 1
ATOM 1462 C C . ASP A 1 200 ? 1.604 -3.704 21.235 1.00 89.56 200 ASP A C 1
ATOM 1464 O O . ASP A 1 200 ? 2.043 -4.577 20.484 1.00 89.56 200 ASP A O 1
ATOM 1468 N N . VAL A 1 201 ? 0.955 -2.629 20.770 1.00 91.69 201 VAL A N 1
ATOM 1469 C CA . VAL A 1 201 ? 0.700 -2.374 19.344 1.00 91.69 201 VAL A CA 1
ATOM 1470 C C . VAL A 1 201 ? 1.596 -1.261 18.807 1.00 91.69 201 VAL A C 1
ATOM 1472 O O . VAL A 1 201 ? 2.243 -1.459 17.777 1.00 91.69 201 VAL A O 1
ATOM 1475 N N . PHE A 1 202 ? 1.664 -0.114 19.487 1.00 94.88 202 PHE A N 1
ATOM 1476 C CA . PHE A 1 202 ? 2.457 1.047 19.074 1.00 94.88 202 PHE A CA 1
ATOM 1477 C C . PHE A 1 202 ? 3.486 1.398 20.136 1.00 94.88 202 PHE A C 1
ATOM 1479 O O . PHE A 1 202 ? 3.130 1.777 21.246 1.00 94.88 202 PHE A O 1
ATOM 1486 N N . THR A 1 203 ? 4.767 1.324 19.782 1.00 96.06 203 THR A N 1
ATOM 1487 C CA . THR A 1 203 ? 5.845 1.527 20.751 1.00 96.06 203 THR A CA 1
ATOM 1488 C C . THR A 1 203 ? 5.822 2.915 21.380 1.00 96.06 203 THR A C 1
ATOM 1490 O O . THR A 1 203 ? 5.728 3.934 20.694 1.00 96.06 203 THR A O 1
ATOM 1493 N N . THR A 1 204 ? 5.969 2.947 22.700 1.00 95.88 204 THR A N 1
ATOM 1494 C CA . THR A 1 204 ? 6.069 4.166 23.507 1.00 95.88 204 THR A CA 1
ATOM 1495 C C . THR A 1 204 ? 7.512 4.542 23.850 1.00 95.88 204 THR A C 1
ATOM 1497 O O . THR A 1 204 ? 7.742 5.571 24.484 1.00 95.88 204 THR A O 1
ATOM 1500 N N . ASN A 1 205 ? 8.498 3.747 23.410 1.00 95.44 205 ASN A N 1
ATOM 1501 C CA . ASN A 1 205 ? 9.931 4.003 23.611 1.00 95.44 205 ASN A CA 1
ATOM 1502 C C . ASN A 1 205 ? 10.738 4.128 22.297 1.00 95.44 205 ASN A C 1
ATOM 1504 O O . ASN A 1 205 ? 11.956 4.323 22.337 1.00 95.44 205 ASN A O 1
ATOM 1508 N N . GLY A 1 206 ? 10.078 4.008 21.140 1.00 96.00 206 GLY A N 1
ATOM 1509 C CA . GLY A 1 206 ? 10.702 4.086 19.815 1.00 96.00 206 GLY A CA 1
ATOM 1510 C C . GLY A 1 206 ? 11.392 2.800 19.342 1.00 96.00 206 GLY A C 1
ATOM 1511 O O . GLY A 1 206 ? 12.024 2.813 18.283 1.00 96.00 206 GLY A O 1
ATOM 1512 N N . GLU A 1 207 ? 11.289 1.700 20.091 1.00 97.38 207 GLU A N 1
ATOM 1513 C CA . GLU A 1 207 ? 11.775 0.373 19.697 1.00 97.38 207 GLU A CA 1
ATOM 1514 C C . GLU A 1 207 ? 10.663 -0.466 19.067 1.00 97.38 207 GLU A C 1
ATOM 1516 O O . GLU A 1 207 ? 9.573 -0.581 19.624 1.00 97.38 207 GLU A O 1
ATOM 1521 N N . CYS A 1 208 ? 10.921 -1.053 17.901 1.00 96.81 208 CYS A N 1
ATOM 1522 C CA . CYS A 1 208 ? 9.868 -1.552 17.024 1.00 96.81 208 CYS A CA 1
ATOM 1523 C C . CYS A 1 208 ? 10.252 -2.809 16.240 1.00 96.81 208 CYS A C 1
ATOM 1525 O O . CYS A 1 208 ? 11.413 -3.213 16.142 1.00 96.81 208 CYS A O 1
ATOM 1527 N N . GLY A 1 209 ? 9.248 -3.398 15.601 1.00 92.75 209 GLY A N 1
ATOM 1528 C CA . GLY A 1 209 ? 9.421 -4.460 14.626 1.00 92.75 209 GLY A CA 1
ATOM 1529 C C . GLY A 1 209 ? 9.723 -5.823 15.230 1.00 92.75 209 GLY A C 1
ATOM 1530 O O . GLY A 1 209 ? 9.512 -6.062 16.417 1.00 92.75 209 GLY A O 1
ATOM 1531 N N . ARG A 1 210 ? 10.181 -6.760 14.395 1.00 90.44 210 ARG A N 1
ATOM 1532 C CA . ARG A 1 210 ? 10.336 -8.184 14.763 1.00 90.44 210 ARG A CA 1
ATOM 1533 C C . ARG A 1 210 ? 11.241 -8.423 15.981 1.00 90.44 210 ARG A C 1
ATOM 1535 O O . ARG A 1 210 ? 11.097 -9.440 16.647 1.00 90.44 210 ARG A O 1
ATOM 1542 N N . GLN A 1 211 ? 12.173 -7.508 16.255 1.00 90.75 211 GLN A N 1
ATOM 1543 C CA . GLN A 1 211 ? 13.062 -7.546 17.419 1.00 90.75 211 GLN A CA 1
ATOM 1544 C C . GLN A 1 211 ? 12.328 -7.214 18.732 1.00 90.75 211 GLN A C 1
ATOM 1546 O O . GLN A 1 211 ? 12.722 -7.696 19.788 1.00 90.75 211 GLN A O 1
ATOM 1551 N N . HIS A 1 212 ? 11.250 -6.429 18.652 1.00 92.94 212 HIS A N 1
ATOM 1552 C CA . HIS A 1 212 ? 10.492 -5.883 19.779 1.00 92.94 212 HIS A CA 1
ATOM 1553 C C . HIS A 1 212 ? 9.003 -6.261 19.665 1.00 92.94 212 HIS A C 1
ATOM 1555 O O . HIS A 1 212 ? 8.119 -5.416 19.763 1.00 92.94 212 HIS A O 1
ATOM 1561 N N . GLY A 1 213 ? 8.710 -7.540 19.400 1.00 84.56 213 GLY A N 1
ATOM 1562 C CA . GLY A 1 213 ? 7.337 -8.070 19.419 1.00 84.56 213 GLY A CA 1
ATOM 1563 C C . GLY A 1 213 ? 6.426 -7.620 18.268 1.00 84.56 213 GLY A C 1
ATOM 1564 O O . GLY A 1 213 ? 5.215 -7.722 18.395 1.00 84.56 213 GLY A O 1
ATOM 1565 N N . TYR A 1 214 ? 6.985 -7.147 17.149 1.00 89.12 214 TYR A N 1
ATOM 1566 C CA . TYR A 1 214 ? 6.258 -6.562 16.005 1.00 89.12 214 TYR A CA 1
ATOM 1567 C C . TYR A 1 214 ? 5.549 -5.225 16.291 1.00 89.12 214 TYR A C 1
ATOM 1569 O O . TYR A 1 214 ? 4.740 -4.783 15.473 1.00 89.12 214 TYR A O 1
ATOM 1577 N N . LYS A 1 215 ? 5.919 -4.534 17.379 1.00 91.75 215 LYS A N 1
ATOM 1578 C CA . LYS A 1 215 ? 5.433 -3.182 17.704 1.00 91.75 215 LYS A CA 1
ATOM 1579 C C . LYS A 1 215 ? 5.630 -2.215 16.535 1.00 91.75 215 LYS A C 1
ATOM 1581 O O . LYS A 1 215 ? 6.685 -2.198 15.893 1.00 91.75 215 LYS A O 1
ATOM 1586 N N . GLN A 1 216 ? 4.607 -1.417 16.261 1.00 94.06 216 GLN A N 1
ATOM 1587 C CA . GLN A 1 216 ? 4.561 -0.427 15.189 1.00 94.06 216 GLN A CA 1
ATOM 1588 C C . GLN A 1 216 ? 4.985 0.956 15.693 1.00 94.06 216 GLN A C 1
ATOM 1590 O O . GLN A 1 216 ? 5.040 1.203 16.895 1.00 94.06 216 GLN A O 1
ATOM 1595 N N . CYS A 1 217 ? 5.283 1.858 14.763 1.00 96.50 217 CYS A N 1
ATOM 1596 C CA . CYS A 1 217 ? 5.666 3.237 15.050 1.00 96.50 217 CYS A CA 1
ATOM 1597 C C . CYS A 1 217 ? 4.477 4.171 14.817 1.00 96.50 217 CYS A C 1
ATOM 1599 O O . CYS A 1 217 ? 3.739 3.982 13.849 1.00 96.50 217 CYS A O 1
ATOM 1601 N N . ALA A 1 218 ? 4.296 5.154 15.699 1.00 93.62 218 ALA A N 1
ATOM 1602 C CA . ALA A 1 218 ? 3.278 6.188 15.564 1.00 93.62 218 ALA A CA 1
ATOM 1603 C C . ALA A 1 218 ? 3.679 7.480 16.297 1.00 93.62 218 ALA A C 1
ATOM 1605 O O . ALA A 1 218 ? 4.554 7.490 17.171 1.00 93.62 218 ALA A O 1
ATOM 1606 N N . GLY A 1 219 ? 3.001 8.579 15.957 1.00 90.62 219 GLY A N 1
ATOM 1607 C CA . GLY A 1 219 ? 3.080 9.841 16.690 1.00 90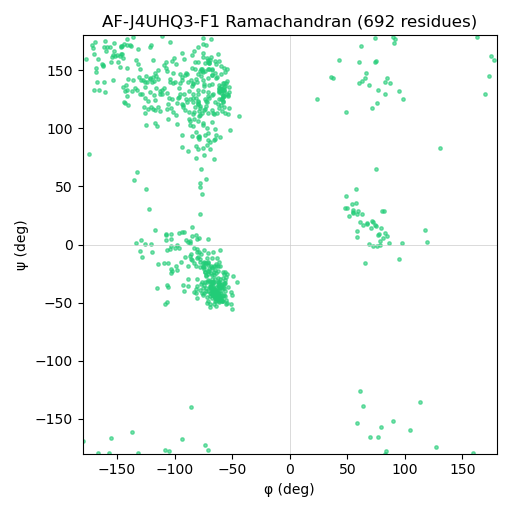.62 219 GLY A CA 1
ATOM 1608 C C . GLY A 1 219 ? 4.489 10.436 16.705 1.00 90.62 219 GLY A C 1
ATOM 1609 O O . GLY A 1 219 ? 5.114 10.631 15.663 1.00 90.62 219 GLY A O 1
ATOM 1610 N N . THR A 1 220 ? 5.011 10.737 17.897 1.00 90.94 220 THR A N 1
ATOM 1611 C CA . THR A 1 220 ? 6.346 11.343 18.067 1.00 90.94 220 THR A CA 1
ATOM 1612 C C . THR A 1 220 ? 7.500 10.458 17.608 1.00 90.94 220 THR A C 1
ATOM 1614 O O . THR A 1 220 ? 8.603 10.965 17.413 1.00 90.94 220 THR A O 1
ATOM 1617 N N . TRP A 1 221 ? 7.265 9.157 17.437 1.00 95.75 221 TRP A N 1
ATOM 1618 C CA . TRP A 1 221 ? 8.276 8.201 16.992 1.00 95.75 221 TRP A CA 1
ATOM 1619 C C . TRP A 1 221 ? 8.382 8.116 15.464 1.00 95.75 221 TRP A C 1
ATOM 1621 O O . TRP A 1 221 ? 9.331 7.523 14.964 1.00 95.75 221 TRP A O 1
ATOM 1631 N N . GLY A 1 222 ? 7.459 8.733 14.721 1.00 94.38 222 GLY A N 1
ATOM 1632 C CA . GLY A 1 222 ? 7.363 8.609 13.266 1.00 94.38 222 GLY A CA 1
ATOM 1633 C C . GLY A 1 222 ? 6.607 7.357 12.821 1.00 94.38 222 GLY A C 1
ATOM 1634 O O . GLY A 1 222 ? 6.148 6.568 13.644 1.00 94.38 222 GLY A O 1
ATOM 1635 N N . ASP A 1 223 ? 6.481 7.176 11.508 1.00 93.94 223 ASP A N 1
ATOM 1636 C CA . ASP A 1 223 ? 5.529 6.218 10.918 1.00 93.94 223 ASP A CA 1
ATOM 1637 C C . ASP A 1 223 ? 6.192 4.924 10.414 1.00 93.94 223 ASP A C 1
ATOM 1639 O O . ASP A 1 223 ? 5.518 4.043 9.879 1.00 93.94 223 ASP A O 1
ATOM 1643 N N . CYS A 1 224 ? 7.520 4.810 10.524 1.00 95.81 224 CYS A N 1
ATOM 1644 C CA . CYS A 1 224 ? 8.306 3.744 9.904 1.00 95.81 224 CYS A CA 1
ATOM 1645 C C . CYS A 1 224 ? 9.244 3.079 10.908 1.00 95.81 224 CYS A C 1
ATOM 1647 O O . CYS A 1 224 ? 10.048 3.744 11.562 1.00 95.81 224 CYS A O 1
ATOM 1649 N N . CYS A 1 225 ? 9.204 1.749 10.965 1.00 97.06 225 CYS A N 1
ATOM 1650 C CA . CYS A 1 225 ? 10.166 0.952 11.709 1.00 97.06 225 CYS A CA 1
ATOM 1651 C C . CYS A 1 225 ? 11.322 0.534 10.801 1.00 97.06 225 CYS A C 1
ATOM 1653 O O . CYS A 1 225 ? 11.105 -0.178 9.815 1.00 97.06 225 CYS A O 1
ATOM 1655 N N . ASN A 1 226 ? 12.551 0.926 11.137 1.00 94.62 226 ASN A N 1
ATOM 1656 C CA . ASN A 1 226 ? 13.733 0.549 10.368 1.00 94.62 226 ASN A CA 1
ATOM 1657 C C . ASN A 1 226 ? 14.221 -0.884 10.690 1.00 94.62 226 ASN A C 1
ATOM 1659 O O . ASN A 1 226 ? 13.768 -1.537 11.633 1.00 94.62 226 ASN A O 1
ATOM 1663 N N . ALA A 1 227 ? 15.168 -1.389 9.901 1.00 91.06 227 ALA A N 1
ATOM 1664 C CA . ALA A 1 227 ? 15.701 -2.746 9.999 1.00 91.06 227 ALA A CA 1
ATOM 1665 C C . ALA A 1 227 ? 16.438 -3.020 11.322 1.00 91.06 227 ALA A C 1
ATOM 1667 O O . ALA A 1 227 ? 16.485 -4.175 11.756 1.00 91.06 227 ALA A O 1
ATOM 1668 N N . ASP A 1 228 ? 16.953 -1.969 11.967 1.00 94.00 228 ASP A N 1
ATOM 1669 C CA . ASP A 1 228 ? 17.623 -2.006 13.272 1.00 94.00 228 ASP A CA 1
ATOM 1670 C C . ASP A 1 228 ? 16.626 -2.042 14.447 1.00 94.00 228 ASP A C 1
ATOM 1672 O O . ASP A 1 228 ? 17.038 -2.166 15.598 1.00 94.00 228 ASP A O 1
ATOM 1676 N N . GLY A 1 229 ? 15.319 -1.962 14.168 1.00 95.75 229 GLY A N 1
ATOM 1677 C CA . GLY A 1 229 ? 14.259 -1.983 15.176 1.00 95.75 229 GLY A CA 1
ATOM 1678 C C . GLY A 1 229 ? 14.012 -0.626 15.836 1.00 95.75 229 GLY A C 1
ATOM 1679 O O . GLY A 1 229 ? 13.606 -0.583 16.995 1.00 95.75 229 GLY A O 1
ATOM 1680 N N . LYS A 1 230 ? 14.270 0.484 15.130 1.00 97.88 230 LYS A N 1
ATOM 1681 C CA . LYS A 1 230 ? 14.020 1.850 15.615 1.00 97.88 230 LYS A CA 1
ATOM 1682 C C . LYS A 1 230 ? 13.003 2.587 14.753 1.00 97.88 230 LYS A C 1
ATOM 1684 O O . LYS A 1 230 ? 13.020 2.483 13.525 1.00 97.88 230 LYS A O 1
ATOM 1689 N N . CYS A 1 231 ? 12.139 3.349 15.410 1.00 97.69 231 CYS A N 1
ATOM 1690 C CA . CYS A 1 231 ? 11.151 4.196 14.760 1.00 97.69 231 CYS A CA 1
ATOM 1691 C C . CYS A 1 231 ? 11.740 5.512 14.251 1.00 97.69 231 CYS A C 1
ATOM 1693 O O . CYS A 1 231 ? 12.639 6.088 14.870 1.00 97.69 231 CYS A O 1
ATOM 1695 N N . GLY A 1 232 ? 11.197 5.995 13.136 1.00 96.69 232 GLY A N 1
ATOM 1696 C CA . GLY A 1 232 ? 11.452 7.334 12.627 1.00 96.69 232 GLY A CA 1
ATOM 1697 C C . GLY A 1 232 ? 10.686 7.627 11.341 1.00 96.69 232 GLY A C 1
ATOM 1698 O O . GLY A 1 232 ? 9.819 6.866 10.910 1.00 96.69 232 GLY A O 1
ATOM 1699 N N . THR A 1 233 ? 11.055 8.735 10.704 1.00 94.94 233 THR A N 1
ATOM 1700 C CA . THR A 1 233 ? 10.479 9.213 9.439 1.00 94.94 233 THR A CA 1
ATOM 1701 C C . THR A 1 233 ? 11.609 9.571 8.469 1.00 94.94 233 THR A C 1
ATOM 1703 O O . THR A 1 233 ? 12.725 9.879 8.886 1.00 94.94 233 THR A O 1
ATOM 1706 N N . GLY A 1 234 ? 11.332 9.541 7.164 1.00 90.69 234 GLY A N 1
ATOM 1707 C CA . GLY A 1 234 ? 12.311 9.846 6.116 1.00 90.69 234 GLY A CA 1
ATOM 1708 C C . GLY A 1 234 ? 13.101 8.622 5.645 1.00 90.69 234 GLY A C 1
ATOM 1709 O O . GLY A 1 234 ? 12.899 7.507 6.119 1.00 90.69 234 GLY A O 1
ATOM 1710 N N . GLU A 1 235 ? 13.989 8.815 4.670 1.00 87.44 235 GLU A N 1
ATOM 1711 C CA . GLU A 1 235 ? 14.590 7.725 3.883 1.00 87.44 235 GLU A CA 1
ATOM 1712 C C . GLU A 1 235 ? 15.383 6.698 4.715 1.00 87.44 235 GLU A C 1
ATOM 1714 O O . GLU A 1 235 ? 15.322 5.504 4.432 1.00 87.44 235 GLU A O 1
ATOM 1719 N N . SER A 1 236 ? 16.061 7.111 5.789 1.00 91.81 236 SER A N 1
ATOM 1720 C CA . SER A 1 236 ? 16.806 6.188 6.663 1.00 91.81 236 SER A CA 1
ATOM 1721 C C . SER A 1 236 ? 15.918 5.221 7.459 1.00 91.81 236 SER A C 1
ATOM 1723 O O . SER A 1 236 ? 16.409 4.182 7.901 1.00 91.81 236 SER A O 1
ATOM 1725 N N . PHE A 1 237 ? 14.632 5.544 7.629 1.00 96.06 237 PHE A N 1
ATOM 1726 C CA . PHE A 1 237 ? 13.655 4.727 8.356 1.00 96.06 237 PHE A CA 1
ATOM 1727 C C . PHE A 1 237 ? 12.643 4.080 7.419 1.00 96.06 237 PHE A C 1
ATOM 1729 O O . PHE A 1 237 ? 12.459 2.868 7.454 1.00 96.06 237 PHE A O 1
ATOM 1736 N N . CYS A 1 238 ? 12.029 4.885 6.553 1.00 93.50 238 CYS A N 1
ATOM 1737 C CA . CYS A 1 238 ? 10.999 4.472 5.609 1.00 93.50 238 CYS A CA 1
ATOM 1738 C C . CYS A 1 238 ? 11.564 3.863 4.320 1.00 93.50 238 CYS A C 1
ATOM 1740 O O . CYS A 1 238 ? 10.808 3.226 3.599 1.00 93.50 238 CYS A O 1
ATOM 1742 N N . GLY A 1 239 ? 12.854 4.034 4.009 1.00 86.31 239 GLY A N 1
ATOM 1743 C CA . GLY A 1 239 ? 13.454 3.633 2.732 1.00 86.31 239 GLY A CA 1
ATOM 1744 C C . GLY A 1 239 ? 13.273 2.156 2.366 1.00 86.31 239 GLY A C 1
ATOM 1745 O O . GLY A 1 239 ? 13.276 1.270 3.226 1.00 86.31 239 GLY A O 1
ATOM 1746 N N . TYR A 1 240 ? 13.189 1.865 1.067 1.00 82.56 240 TYR A N 1
ATOM 1747 C CA . TYR A 1 240 ? 13.153 0.494 0.556 1.00 82.56 240 TYR A CA 1
ATOM 1748 C C . TYR A 1 240 ? 14.355 -0.331 1.049 1.00 82.56 240 TYR A C 1
ATOM 1750 O O . TYR A 1 240 ? 15.507 0.093 0.958 1.00 82.56 240 TYR A O 1
ATOM 1758 N N . GLY A 1 241 ? 14.091 -1.522 1.596 1.00 81.62 241 GLY A N 1
ATOM 1759 C CA . GLY A 1 241 ? 15.121 -2.380 2.196 1.00 81.62 241 GLY A CA 1
ATOM 1760 C C . GLY A 1 241 ? 15.724 -1.847 3.506 1.00 81.62 241 GLY A C 1
ATOM 1761 O O . GLY A 1 241 ? 16.594 -2.504 4.079 1.00 81.62 241 GLY A O 1
ATOM 1762 N N . LYS A 1 242 ? 15.268 -0.684 3.990 1.00 88.12 242 LYS A N 1
ATOM 1763 C CA . LYS A 1 242 ? 15.565 -0.128 5.318 1.00 88.12 242 LYS A CA 1
ATOM 1764 C C . LYS A 1 242 ? 14.370 -0.240 6.252 1.00 88.12 242 LYS A C 1
ATOM 1766 O O . LYS A 1 242 ? 14.576 -0.529 7.419 1.00 88.12 242 LYS A O 1
ATOM 1771 N N . CYS A 1 243 ? 13.155 -0.073 5.749 1.00 91.19 243 CYS A N 1
ATOM 1772 C CA . CYS A 1 243 ? 11.924 -0.220 6.514 1.00 91.19 243 CYS A CA 1
ATOM 1773 C C . CYS A 1 243 ? 11.469 -1.685 6.593 1.00 91.19 243 CYS A C 1
ATOM 1775 O O . CYS A 1 243 ? 11.524 -2.404 5.592 1.00 91.19 243 CYS A O 1
ATOM 1777 N N . GLN A 1 244 ? 11.011 -2.123 7.770 1.00 92.12 244 GLN A N 1
ATOM 1778 C CA . GLN A 1 244 ? 10.413 -3.447 7.985 1.00 92.12 244 GLN A CA 1
ATOM 1779 C C . GLN A 1 244 ? 8.889 -3.408 8.185 1.00 92.12 244 GLN A C 1
ATOM 1781 O O . GLN A 1 244 ? 8.213 -4.330 7.737 1.00 92.12 244 GLN A O 1
ATOM 1786 N N . LEU A 1 245 ? 8.358 -2.366 8.838 1.00 86.88 245 LEU A N 1
ATOM 1787 C CA . LEU A 1 245 ? 6.948 -2.203 9.227 1.00 86.88 245 LEU A CA 1
ATOM 1788 C C . LEU A 1 245 ? 6.566 -0.713 9.230 1.00 86.88 245 LEU A C 1
ATOM 1790 O O . LEU A 1 245 ? 7.433 0.143 9.408 1.00 86.88 245 LEU A O 1
ATOM 1794 N N . GLY A 1 246 ? 5.273 -0.414 9.096 1.00 88.81 246 GLY A N 1
ATOM 1795 C CA . GLY A 1 246 ? 4.751 0.956 9.019 1.00 88.81 246 GLY A CA 1
ATOM 1796 C C . GLY A 1 246 ? 4.694 1.491 7.584 1.00 88.81 246 GLY A C 1
ATOM 1797 O O . GLY A 1 246 ? 4.548 0.719 6.634 1.00 88.81 246 GLY A O 1
ATOM 1798 N N . ASN A 1 247 ? 4.812 2.810 7.417 1.00 89.00 247 ASN A N 1
ATOM 1799 C CA . ASN A 1 247 ? 4.687 3.518 6.136 1.00 89.00 247 ASN A CA 1
ATOM 1800 C C . ASN A 1 247 ? 5.952 3.402 5.256 1.00 89.00 247 ASN A C 1
ATOM 1802 O O . ASN A 1 247 ? 6.551 4.387 4.819 1.00 89.00 247 ASN A O 1
ATOM 1806 N N . CYS A 1 248 ? 6.401 2.169 5.031 1.00 88.25 248 CYS A N 1
ATOM 1807 C CA . CYS A 1 248 ? 7.577 1.872 4.228 1.00 88.25 248 CYS A CA 1
ATOM 1808 C C . CYS A 1 248 ? 7.404 2.353 2.782 1.00 88.25 248 CYS A C 1
ATOM 1810 O O . CYS A 1 248 ? 6.404 2.039 2.134 1.00 88.25 248 CYS A O 1
ATOM 1812 N N . THR A 1 249 ? 8.424 3.015 2.226 1.00 85.31 249 THR A N 1
ATOM 1813 C CA . THR A 1 249 ? 8.496 3.311 0.796 1.00 85.31 249 THR A CA 1
ATOM 1814 C C . THR A 1 249 ? 8.716 2.018 0.022 1.00 85.31 249 THR A C 1
ATOM 1816 O O . THR A 1 249 ? 9.825 1.579 -0.293 1.00 85.31 249 THR A O 1
ATOM 1819 N N . VAL A 1 250 ? 7.599 1.382 -0.311 1.00 63.75 250 VAL A N 1
ATOM 1820 C CA . VAL A 1 250 ? 7.554 0.394 -1.372 1.00 63.75 250 VAL A CA 1
ATOM 1821 C C . VAL A 1 250 ? 7.797 1.124 -2.689 1.00 63.75 250 VAL A C 1
ATOM 1823 O O . VAL A 1 250 ? 6.921 1.790 -3.234 1.00 63.75 250 VAL A O 1
ATOM 1826 N N . ILE A 1 251 ? 8.999 0.963 -3.246 1.00 46.31 251 ILE A N 1
ATOM 1827 C CA . ILE A 1 251 ? 9.123 0.998 -4.704 1.00 46.31 251 ILE A CA 1
ATOM 1828 C C . ILE A 1 251 ? 8.101 -0.040 -5.203 1.00 46.31 251 ILE A C 1
ATOM 1830 O O . ILE A 1 251 ? 8.141 -1.166 -4.687 1.00 46.31 251 ILE A O 1
ATOM 1834 N N . PRO A 1 252 ? 7.183 0.282 -6.139 1.00 40.41 252 PRO A N 1
ATOM 1835 C CA . PRO A 1 252 ? 6.317 -0.729 -6.739 1.00 40.41 252 PRO A CA 1
ATOM 1836 C C . PRO A 1 252 ? 7.227 -1.833 -7.276 1.00 40.41 252 PRO A C 1
ATOM 1838 O O . PRO A 1 252 ? 8.077 -1.564 -8.128 1.00 40.41 252 PRO A O 1
ATOM 1841 N N . GLN A 1 253 ? 7.159 -3.017 -6.654 1.00 33.88 253 GLN A N 1
ATOM 1842 C CA . GLN A 1 253 ? 8.324 -3.900 -6.617 1.00 33.88 253 GLN A CA 1
ATOM 1843 C C . GLN A 1 253 ? 8.773 -4.248 -8.039 1.00 33.88 253 GLN A C 1
ATOM 1845 O O . GLN A 1 253 ? 7.958 -4.786 -8.792 1.00 33.88 253 GLN A O 1
ATOM 1850 N N . PRO A 1 254 ? 10.050 -4.024 -8.420 1.00 40.75 254 PRO A N 1
ATOM 1851 C CA . PRO A 1 254 ? 10.593 -4.711 -9.580 1.00 40.75 254 PRO A CA 1
ATOM 1852 C C . PRO A 1 254 ? 10.433 -6.219 -9.307 1.00 40.75 254 PRO A C 1
ATOM 1854 O O . PRO A 1 254 ? 10.956 -6.692 -8.293 1.00 40.75 254 PRO A O 1
ATOM 1857 N N . PRO A 1 255 ? 9.667 -6.962 -10.131 1.00 41.53 255 PRO A N 1
ATOM 1858 C CA . PRO A 1 255 ? 9.222 -8.303 -9.767 1.00 41.53 255 PRO A CA 1
ATOM 1859 C C . PRO A 1 255 ? 10.380 -9.234 -9.395 1.00 41.53 255 PRO A C 1
ATOM 1861 O O . PRO A 1 255 ? 11.434 -9.206 -10.038 1.00 41.53 255 PRO A O 1
ATOM 1864 N N . LYS A 1 256 ? 10.174 -10.051 -8.346 1.00 48.81 256 LYS A N 1
ATOM 1865 C CA . LYS A 1 256 ? 11.158 -11.013 -7.816 1.00 48.81 256 LYS A CA 1
ATOM 1866 C C . LYS A 1 256 ? 11.839 -11.771 -8.954 1.00 48.81 256 LYS A C 1
ATOM 1868 O O . LYS A 1 256 ? 11.216 -12.612 -9.594 1.00 48.81 256 LYS A O 1
ATOM 1873 N N . VAL A 1 257 ? 13.126 -11.494 -9.161 1.00 50.16 257 VAL A N 1
ATOM 1874 C CA . VAL A 1 257 ? 13.936 -12.159 -10.184 1.00 50.16 257 VAL A CA 1
ATOM 1875 C C . VAL A 1 257 ? 14.247 -13.582 -9.716 1.00 50.16 257 VAL A C 1
ATOM 1877 O O . VAL A 1 257 ? 15.204 -13.817 -8.982 1.00 50.16 257 VAL A O 1
ATOM 1880 N N . GLY A 1 258 ? 13.422 -14.531 -10.149 1.00 66.19 258 GLY A N 1
ATOM 1881 C CA . GLY A 1 258 ? 13.441 -15.923 -9.715 1.00 66.19 258 GLY A CA 1
ATOM 1882 C C . GLY A 1 258 ? 12.397 -16.209 -8.634 1.00 66.19 258 GLY A C 1
ATOM 1883 O O . GLY A 1 258 ? 12.364 -15.583 -7.576 1.00 66.19 258 GLY A O 1
ATOM 1884 N N . GLY A 1 259 ? 11.552 -17.202 -8.897 1.00 76.50 259 GLY A N 1
ATOM 1885 C CA . GLY A 1 259 ? 10.470 -17.637 -8.015 1.00 76.50 259 GLY A CA 1
ATOM 1886 C C . GLY A 1 259 ? 9.457 -18.478 -8.783 1.00 76.50 259 GLY A C 1
ATOM 1887 O O . GLY A 1 259 ? 9.615 -18.671 -9.986 1.00 76.50 259 GLY A O 1
ATOM 1888 N N . VAL A 1 260 ? 8.419 -18.970 -8.111 1.00 80.81 260 VAL A N 1
ATOM 1889 C CA . VAL A 1 260 ? 7.243 -19.534 -8.791 1.00 80.81 260 VAL A CA 1
ATOM 1890 C C . VAL A 1 260 ? 6.394 -18.388 -9.350 1.00 80.81 260 VAL A C 1
ATOM 1892 O O . VAL A 1 260 ? 6.290 -17.343 -8.709 1.00 80.81 260 VAL A O 1
ATOM 1895 N N . THR A 1 261 ? 5.825 -18.573 -10.540 1.00 85.50 261 THR A N 1
ATOM 1896 C CA . THR A 1 261 ? 4.990 -17.569 -11.208 1.00 85.50 261 THR A CA 1
ATOM 1897 C C . THR A 1 261 ? 3.753 -17.189 -10.376 1.00 85.50 261 THR A C 1
ATOM 1899 O O . THR A 1 261 ? 3.080 -18.085 -9.854 1.00 85.50 261 THR A O 1
ATOM 1902 N N . PRO A 1 262 ? 3.441 -15.886 -10.235 1.00 82.56 262 PRO A N 1
ATOM 1903 C CA . PRO A 1 262 ? 2.208 -15.419 -9.605 1.00 82.56 262 PRO A CA 1
ATOM 1904 C C . PRO A 1 262 ? 1.037 -15.276 -10.594 1.00 82.56 262 PRO A C 1
ATOM 1906 O O . PRO A 1 262 ? -0.104 -15.191 -10.156 1.00 82.56 262 PRO A O 1
ATOM 1909 N N . ASP A 1 263 ? 1.312 -15.201 -11.900 1.00 81.69 263 ASP A N 1
ATOM 1910 C CA . ASP A 1 263 ? 0.379 -14.731 -12.937 1.00 81.69 263 ASP A CA 1
ATOM 1911 C C . ASP A 1 263 ? 0.325 -15.630 -14.188 1.00 81.69 263 ASP A C 1
ATOM 1913 O O . ASP A 1 263 ? -0.395 -15.336 -15.141 1.00 81.69 263 ASP A O 1
ATOM 1917 N N . GLY A 1 264 ? 1.082 -16.730 -14.199 1.00 86.56 264 GLY A N 1
ATOM 1918 C CA . GLY A 1 264 ? 1.215 -17.627 -15.347 1.00 86.56 264 GLY A CA 1
ATOM 1919 C C . GLY A 1 264 ? 2.301 -17.218 -16.350 1.00 86.56 264 GLY A C 1
ATOM 1920 O O . GLY A 1 264 ? 2.492 -17.926 -17.337 1.00 86.56 264 GLY A O 1
ATOM 1921 N N . THR A 1 265 ? 3.048 -16.133 -16.116 1.00 91.88 265 THR A N 1
ATOM 1922 C CA . THR A 1 265 ? 4.235 -15.778 -16.916 1.00 91.88 265 THR A CA 1
ATOM 1923 C C . THR A 1 265 ? 5.494 -16.493 -16.414 1.00 91.88 265 THR A C 1
ATOM 1925 O O . THR A 1 265 ? 5.622 -16.820 -15.233 1.00 91.88 265 THR A O 1
ATOM 1928 N N . CYS A 1 266 ? 6.458 -16.751 -17.295 1.00 90.75 266 CYS A N 1
ATOM 1929 C CA . CYS A 1 266 ? 7.672 -17.497 -16.970 1.00 90.75 266 CYS A CA 1
ATOM 1930 C C . CYS A 1 266 ? 8.896 -17.032 -17.768 1.00 90.75 266 CYS A C 1
ATOM 1932 O O . CYS A 1 266 ? 8.805 -16.506 -18.878 1.00 90.75 266 CYS A O 1
ATOM 1934 N N . GLY A 1 267 ? 10.080 -17.228 -17.187 1.00 86.06 267 GLY A N 1
ATOM 1935 C CA . GLY A 1 267 ? 11.332 -16.747 -17.759 1.00 86.06 267 GLY A CA 1
ATOM 1936 C C . GLY A 1 267 ? 11.403 -15.222 -17.853 1.00 86.06 267 GLY A C 1
ATOM 1937 O O . GLY A 1 267 ? 11.047 -14.508 -16.913 1.00 86.06 267 GLY A O 1
ATOM 1938 N N . GLY A 1 268 ? 11.941 -14.718 -18.965 1.00 78.06 268 GLY A N 1
ATOM 1939 C CA . GLY A 1 268 ? 12.080 -13.281 -19.218 1.00 78.06 268 GLY A CA 1
ATOM 1940 C C . GLY A 1 268 ? 12.908 -12.523 -18.165 1.00 78.06 268 GLY A C 1
ATOM 1941 O O . GLY A 1 268 ? 13.774 -13.086 -17.490 1.00 78.06 268 GLY A O 1
ATOM 1942 N N . LYS A 1 269 ? 12.624 -11.220 -18.018 1.00 70.69 269 LYS A N 1
ATOM 1943 C CA . LYS A 1 269 ? 13.296 -10.301 -17.073 1.00 70.69 269 LYS A CA 1
ATOM 1944 C C . LYS A 1 269 ? 13.185 -10.758 -15.611 1.00 70.69 269 LYS A C 1
ATOM 1946 O O . LYS A 1 269 ? 14.082 -10.486 -14.818 1.00 70.69 269 LYS A O 1
ATOM 1951 N N . TYR A 1 270 ? 12.108 -11.467 -15.275 1.00 75.94 270 TYR A N 1
ATOM 1952 C CA . TYR A 1 270 ? 11.744 -11.834 -13.903 1.00 75.94 270 TYR A CA 1
ATOM 1953 C C . TYR A 1 270 ? 12.043 -13.298 -13.558 1.00 75.94 270 TYR A C 1
ATOM 1955 O O . TYR A 1 270 ? 11.944 -13.691 -12.403 1.00 75.94 270 TYR A O 1
ATOM 1963 N N . ARG A 1 271 ? 12.508 -14.099 -14.526 1.00 84.44 271 ARG A N 1
ATOM 1964 C CA . ARG A 1 271 ? 13.040 -15.459 -14.322 1.00 84.44 271 ARG A CA 1
ATOM 1965 C C . ARG A 1 271 ? 12.078 -16.408 -13.584 1.00 84.44 271 ARG A C 1
ATOM 1967 O O . ARG A 1 271 ? 12.532 -17.313 -12.879 1.00 84.44 271 ARG A O 1
ATOM 1974 N N . TYR A 1 272 ? 10.768 -16.203 -13.734 1.00 90.44 272 TYR A N 1
ATOM 1975 C CA . TYR A 1 272 ? 9.753 -17.009 -13.055 1.00 90.44 272 TYR A CA 1
ATOM 1976 C C . TYR A 1 272 ? 9.731 -18.453 -13.553 1.00 90.44 272 TYR A C 1
ATOM 1978 O O . TYR A 1 272 ? 9.981 -18.720 -14.728 1.00 90.44 272 TYR A O 1
ATOM 1986 N N . LYS A 1 273 ? 9.426 -19.374 -12.639 1.00 91.25 273 LYS A N 1
ATOM 1987 C CA . LYS A 1 273 ? 9.213 -20.793 -12.898 1.00 91.25 273 LYS A CA 1
ATOM 1988 C C . LYS A 1 273 ? 7.731 -21.131 -12.871 1.00 91.25 273 LYS A C 1
ATOM 1990 O O . LYS A 1 273 ? 7.004 -20.666 -11.995 1.00 91.25 273 LYS A O 1
ATOM 1995 N N . CYS A 1 274 ? 7.311 -21.985 -13.786 1.00 90.00 274 CYS A N 1
ATOM 1996 C CA . CYS A 1 274 ? 5.953 -22.497 -13.832 1.00 90.00 274 CYS A CA 1
ATOM 1997 C C . CYS A 1 274 ? 5.608 -23.432 -12.661 1.00 90.00 274 CYS A C 1
ATOM 1999 O O . CYS A 1 274 ? 6.490 -23.955 -11.978 1.00 90.00 274 CYS A O 1
ATOM 2001 N N . ASN A 1 275 ? 4.308 -23.620 -12.426 1.00 88.31 275 ASN A N 1
ATOM 2002 C CA . ASN A 1 275 ? 3.754 -24.504 -11.400 1.00 88.31 275 ASN A CA 1
ATOM 2003 C C . ASN A 1 275 ? 2.540 -25.269 -11.946 1.00 88.31 275 ASN A C 1
ATOM 2005 O O . ASN A 1 275 ? 2.023 -24.954 -13.014 1.00 88.31 275 ASN A O 1
ATOM 2009 N N . ILE A 1 276 ? 2.041 -26.236 -11.179 1.00 84.69 276 ILE A N 1
ATOM 2010 C CA . ILE A 1 276 ? 0.893 -27.061 -11.574 1.00 84.69 276 ILE A CA 1
ATOM 2011 C C . ILE A 1 276 ? -0.420 -26.274 -11.778 1.00 84.69 276 ILE A C 1
ATOM 2013 O O . ILE A 1 276 ? -1.282 -26.733 -12.520 1.00 84.69 276 ILE A O 1
ATOM 2017 N N . ALA A 1 277 ? -0.578 -25.088 -11.174 1.00 80.69 277 ALA A N 1
ATOM 2018 C CA . ALA A 1 277 ? -1.796 -24.278 -11.293 1.00 80.69 277 ALA A CA 1
ATOM 2019 C C . ALA A 1 277 ? -1.907 -23.555 -12.649 1.00 80.69 277 ALA A C 1
ATOM 2021 O O . ALA A 1 277 ? -3.010 -23.393 -13.162 1.00 80.69 277 ALA A O 1
ATOM 2022 N N . TYR A 1 278 ? -0.773 -23.167 -13.241 1.00 86.50 278 TYR A N 1
ATOM 2023 C CA . TYR A 1 278 ? -0.701 -22.544 -14.572 1.00 86.50 278 TYR A CA 1
ATOM 2024 C C . TYR A 1 278 ? -0.135 -23.483 -15.655 1.00 86.50 278 TYR A C 1
ATOM 2026 O O . TYR A 1 278 ? 0.034 -23.078 -16.801 1.00 86.50 278 TYR A O 1
ATOM 2034 N N . GLY A 1 279 ? 0.143 -24.739 -15.297 1.00 87.44 279 GLY A N 1
ATOM 2035 C CA . GLY A 1 279 ? 0.810 -25.734 -16.136 1.00 87.44 279 GLY A CA 1
ATOM 2036 C C . GLY A 1 279 ? 2.334 -25.671 -16.029 1.00 87.44 279 GLY A C 1
ATOM 2037 O O . GLY A 1 279 ? 2.915 -24.597 -15.933 1.00 87.44 279 GLY A O 1
ATOM 2038 N N . GLU A 1 280 ? 3.001 -26.826 -15.989 1.00 92.19 280 GLU A N 1
ATOM 2039 C CA . GLU A 1 280 ? 4.397 -26.918 -15.528 1.00 92.19 280 GLU A CA 1
ATOM 2040 C C . GLU A 1 280 ? 5.456 -26.473 -16.551 1.00 92.19 280 GLU A C 1
ATOM 2042 O O . GLU A 1 280 ? 6.614 -26.259 -16.184 1.00 92.19 280 GLU A O 1
ATOM 2047 N N . CYS A 1 281 ? 5.095 -26.336 -17.825 1.00 93.94 281 CYS A N 1
ATOM 2048 C CA . CYS A 1 281 ? 6.018 -26.047 -18.918 1.00 93.94 281 CYS A CA 1
ATOM 2049 C C . CYS A 1 281 ? 6.052 -24.554 -19.237 1.00 93.94 281 CYS A C 1
ATOM 2051 O O . CYS A 1 281 ? 5.008 -23.929 -19.384 1.00 93.94 281 CYS A O 1
ATOM 2053 N N . CYS A 1 282 ? 7.248 -23.988 -19.405 1.00 94.31 282 CYS A N 1
ATOM 2054 C CA . CYS A 1 282 ? 7.415 -22.590 -19.787 1.00 94.31 282 CYS A CA 1
ATOM 2055 C C . CYS A 1 282 ? 7.646 -22.487 -21.291 1.00 94.31 282 CYS A C 1
ATOM 2057 O O . CYS A 1 282 ? 8.743 -22.784 -21.757 1.00 94.31 282 CYS A O 1
ATOM 2059 N N . ASN A 1 283 ? 6.646 -22.078 -22.062 1.00 91.62 283 ASN A N 1
ATOM 2060 C CA . ASN A 1 283 ? 6.753 -22.068 -23.517 1.00 91.62 283 ASN A CA 1
ATOM 2061 C C . ASN A 1 283 ? 7.679 -20.945 -24.041 1.00 91.62 283 ASN A C 1
ATOM 2063 O O . ASN A 1 283 ? 8.121 -20.053 -23.307 1.00 91.62 283 ASN A O 1
ATOM 2067 N N . LYS A 1 284 ? 7.968 -20.961 -25.349 1.00 91.56 284 LYS A N 1
ATOM 2068 C CA . LYS A 1 284 ? 8.873 -19.991 -26.004 1.00 91.56 284 LYS A CA 1
ATOM 2069 C C . LYS A 1 284 ? 8.406 -18.530 -25.961 1.00 91.56 284 LYS A C 1
ATOM 2071 O O . LYS A 1 284 ? 9.178 -17.644 -26.314 1.00 91.56 284 LYS A O 1
ATOM 2076 N N . TYR A 1 285 ? 7.158 -18.283 -25.565 1.00 90.56 285 TYR A N 1
ATOM 2077 C CA . TYR A 1 285 ? 6.569 -16.951 -25.429 1.00 90.56 285 TYR A CA 1
ATOM 2078 C C . TYR A 1 285 ? 6.634 -16.418 -23.990 1.00 90.56 285 TYR A C 1
ATOM 2080 O O . TYR A 1 285 ? 6.246 -15.280 -23.753 1.00 90.56 285 TYR A O 1
ATOM 2088 N N . GLY A 1 286 ? 7.144 -17.211 -23.040 1.00 91.00 286 GLY A N 1
ATOM 2089 C CA . GLY A 1 286 ? 7.204 -16.831 -21.629 1.00 91.00 286 GLY A CA 1
ATOM 2090 C C . GLY A 1 286 ? 5.883 -17.022 -20.891 1.00 91.00 286 GLY A C 1
ATOM 2091 O O . GLY A 1 286 ? 5.625 -16.302 -19.932 1.00 91.00 286 GLY A O 1
ATOM 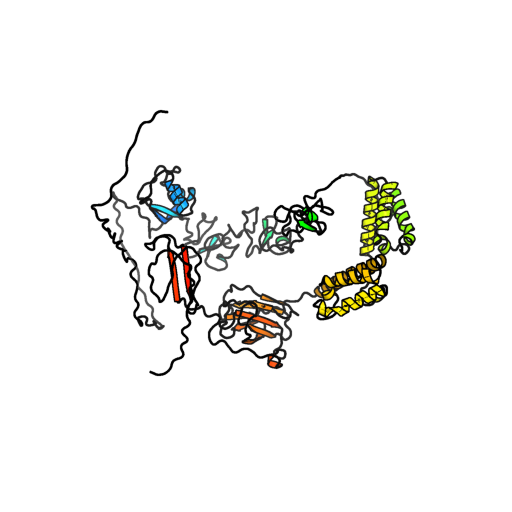2092 N N . MET A 1 287 ? 5.063 -17.986 -21.321 1.00 93.25 287 MET A N 1
ATOM 2093 C CA . MET A 1 287 ? 3.825 -18.374 -20.644 1.00 93.25 287 MET A CA 1
ATOM 2094 C C . MET A 1 287 ? 3.897 -19.817 -20.149 1.00 93.25 287 MET A C 1
ATOM 2096 O O . MET A 1 287 ? 4.478 -20.684 -20.808 1.00 93.25 287 MET A O 1
ATOM 2100 N N . CYS A 1 288 ? 3.282 -20.064 -18.999 1.00 94.19 288 CYS A N 1
ATOM 2101 C CA . CYS A 1 288 ? 3.086 -21.397 -18.458 1.00 94.19 288 CYS A CA 1
ATOM 2102 C C . CYS A 1 288 ? 1.949 -22.133 -19.170 1.00 94.19 288 CYS A C 1
ATOM 2104 O O . CYS A 1 288 ? 0.959 -21.526 -19.584 1.00 94.19 288 CYS A O 1
ATOM 2106 N N . GLY A 1 289 ? 2.111 -23.444 -19.320 1.00 90.94 289 GLY A N 1
ATOM 2107 C CA . GLY A 1 289 ? 1.118 -24.318 -19.922 1.00 90.94 289 GLY A CA 1
ATOM 2108 C C . GLY A 1 289 ? 1.447 -25.795 -19.724 1.00 90.94 289 GLY A C 1
ATOM 2109 O O . GLY A 1 289 ? 2.502 -26.159 -19.202 1.00 90.94 289 GLY A O 1
ATOM 2110 N N . SER A 1 290 ? 0.519 -26.652 -20.145 1.00 91.50 290 SER A N 1
ATOM 2111 C CA . SER A 1 290 ? 0.636 -28.118 -20.046 1.00 91.50 290 SER A CA 1
ATOM 2112 C C . SER A 1 290 ? 0.437 -28.826 -21.387 1.00 91.50 290 SER A C 1
ATOM 2114 O O . SER A 1 290 ? 0.451 -30.055 -21.434 1.00 91.50 290 SER A O 1
ATOM 2116 N N . GLN A 1 291 ? 0.193 -28.092 -22.479 1.00 87.50 291 GLN A N 1
ATOM 2117 C CA . GLN A 1 291 ? -0.045 -28.711 -23.781 1.00 87.50 291 GLN A CA 1
ATOM 2118 C C . GLN A 1 291 ? 1.281 -29.120 -24.443 1.00 87.50 291 GLN A C 1
ATOM 2120 O O . GLN A 1 291 ? 2.323 -28.514 -24.177 1.00 87.50 291 GLN A O 1
ATOM 2125 N N . PRO A 1 292 ? 1.278 -30.092 -25.377 1.00 80.56 292 PRO A N 1
ATOM 2126 C CA . PRO A 1 292 ? 2.477 -30.466 -26.133 1.00 80.56 292 PRO A CA 1
ATOM 2127 C C . PRO A 1 292 ? 3.137 -29.291 -26.879 1.00 80.56 292 PRO A C 1
ATOM 2129 O O . PRO A 1 292 ? 4.351 -29.286 -27.077 1.00 80.56 292 PRO A O 1
ATOM 2132 N N . SER A 1 293 ? 2.354 -28.272 -27.254 1.00 77.00 293 SER A N 1
ATOM 2133 C CA . SER A 1 293 ? 2.831 -27.008 -27.832 1.00 77.00 293 SER A CA 1
ATOM 2134 C C . SER A 1 293 ? 3.626 -26.132 -26.859 1.00 77.00 293 SER A C 1
ATOM 2136 O O . SER A 1 293 ? 4.463 -25.350 -27.307 1.00 77.00 293 SER A O 1
ATOM 2138 N N . ASP A 1 294 ? 3.381 -26.262 -25.553 1.00 85.69 294 ASP A N 1
ATOM 2139 C CA . ASP A 1 294 ? 4.048 -25.492 -24.499 1.00 85.69 294 ASP A CA 1
ATOM 2140 C C . ASP A 1 294 ? 5.288 -26.213 -23.963 1.00 85.69 294 ASP A C 1
ATOM 2142 O O . ASP A 1 294 ? 6.320 -25.588 -23.728 1.00 85.69 294 ASP A O 1
ATOM 2146 N N . CYS A 1 295 ? 5.191 -27.538 -23.811 1.00 89.88 295 CYS A N 1
ATOM 2147 C CA . CYS A 1 295 ? 6.253 -28.404 -23.290 1.00 89.88 295 CYS A CA 1
ATOM 2148 C C . CYS A 1 295 ? 7.316 -28.807 -24.325 1.00 89.88 295 CYS A C 1
ATOM 2150 O O . CYS A 1 295 ? 8.400 -29.249 -23.942 1.00 89.88 295 CYS A O 1
ATOM 2152 N N . GLY A 1 296 ? 6.998 -28.684 -25.619 1.00 78.19 296 GLY A N 1
ATOM 2153 C CA . GLY A 1 296 ? 7.832 -29.125 -26.735 1.00 78.19 296 GLY A CA 1
ATOM 2154 C C . GLY A 1 296 ? 8.893 -28.114 -27.193 1.00 78.19 296 GLY A C 1
ATOM 2155 O O . GLY A 1 296 ? 9.568 -27.457 -26.400 1.00 78.19 296 GLY A O 1
ATOM 2156 N N . ILE A 1 297 ? 9.078 -28.012 -28.515 1.00 79.38 297 ILE A N 1
ATOM 2157 C CA . ILE A 1 297 ? 10.168 -27.238 -29.131 1.00 79.38 297 ILE A CA 1
ATOM 2158 C C . ILE A 1 297 ? 10.072 -25.749 -28.762 1.00 79.38 297 ILE A C 1
ATOM 2160 O O . ILE A 1 297 ? 9.138 -25.045 -29.149 1.00 79.38 297 ILE A O 1
ATOM 2164 N N . GLY A 1 298 ? 11.103 -25.263 -28.066 1.00 78.50 298 GLY A N 1
ATOM 2165 C CA . GLY A 1 298 ? 11.205 -23.886 -27.581 1.00 78.50 298 GLY A CA 1
ATOM 2166 C C . GLY A 1 298 ? 10.789 -23.691 -26.119 1.00 78.50 298 GLY A C 1
ATOM 2167 O O . GLY A 1 298 ? 10.848 -22.563 -25.635 1.00 78.50 298 GLY A O 1
ATOM 2168 N N . CYS A 1 299 ? 10.407 -24.752 -25.402 1.00 91.75 299 CYS A N 1
ATOM 2169 C CA . CYS A 1 299 ? 10.194 -24.680 -23.960 1.00 91.75 299 CYS A CA 1
ATOM 2170 C C . CYS A 1 299 ? 11.490 -24.264 -23.229 1.00 91.75 299 CYS A C 1
ATOM 2172 O O . CYS A 1 299 ? 12.581 -24.781 -23.486 1.00 91.75 299 CYS A O 1
ATOM 2174 N N . GLN A 1 300 ? 11.380 -23.299 -22.317 1.00 90.50 300 GLN A N 1
ATOM 2175 C CA . GLN A 1 300 ? 12.491 -22.683 -21.602 1.00 90.50 300 GLN A CA 1
ATOM 2176 C C . GLN A 1 300 ? 12.892 -23.508 -20.369 1.00 90.50 300 GLN A C 1
ATOM 2178 O O . GLN A 1 300 ? 12.385 -23.310 -19.265 1.00 90.50 300 GLN A O 1
ATOM 2183 N N . LEU A 1 301 ? 13.870 -24.393 -20.555 1.00 87.19 301 LEU A N 1
ATOM 2184 C CA . LEU A 1 301 ? 14.399 -25.344 -19.562 1.00 87.19 301 LEU A CA 1
ATOM 2185 C C . LEU A 1 301 ? 14.688 -24.809 -18.148 1.00 87.19 301 LEU A C 1
ATOM 2187 O O . LEU A 1 301 ? 14.578 -25.542 -17.171 1.00 87.19 301 LEU A O 1
ATOM 2191 N N . LEU A 1 302 ? 15.094 -23.544 -18.012 1.00 85.25 302 LEU A N 1
ATOM 2192 C CA . LEU A 1 302 ? 15.395 -22.946 -16.703 1.00 85.25 302 LEU A CA 1
ATOM 2193 C C . LEU A 1 302 ? 14.133 -22.539 -15.920 1.00 85.25 302 LEU A C 1
ATOM 2195 O O . LEU A 1 302 ? 14.226 -22.228 -14.729 1.00 85.25 302 LEU A O 1
ATOM 2199 N N . PHE A 1 303 ? 12.978 -22.521 -16.590 1.00 90.69 303 PHE A N 1
ATOM 2200 C CA . PHE A 1 303 ? 11.752 -21.843 -16.171 1.00 90.69 303 PHE A CA 1
ATOM 2201 C C . PHE A 1 303 ? 10.499 -22.733 -16.227 1.00 90.69 303 PHE A C 1
ATOM 2203 O O . PHE A 1 303 ? 9.447 -22.333 -15.739 1.00 90.69 303 PHE A O 1
ATOM 2210 N N . GLY A 1 304 ? 10.595 -23.957 -16.741 1.00 89.06 304 GLY A N 1
ATOM 2211 C CA . GLY A 1 304 ? 9.525 -24.950 -16.662 1.00 89.06 304 GLY A CA 1
ATOM 2212 C C . GLY A 1 304 ? 10.042 -26.374 -16.834 1.00 89.06 304 GLY A C 1
ATOM 2213 O O . GLY A 1 304 ? 11.201 -26.583 -17.195 1.00 89.06 304 GLY A O 1
ATOM 2214 N N . ASN A 1 305 ? 9.174 -27.348 -16.574 1.00 90.06 305 ASN A N 1
ATOM 2215 C CA . ASN A 1 305 ? 9.438 -28.778 -16.708 1.00 90.06 305 ASN A CA 1
ATOM 2216 C C . ASN A 1 305 ? 9.396 -29.203 -18.188 1.00 90.06 305 ASN A C 1
ATOM 2218 O O . ASN A 1 305 ? 8.499 -29.903 -18.650 1.00 90.06 305 ASN A O 1
ATOM 2222 N N . CYS A 1 306 ? 10.344 -28.685 -18.963 1.00 86.25 306 CYS A N 1
ATOM 2223 C CA . CYS A 1 306 ? 10.427 -28.905 -20.398 1.00 86.25 306 CYS A CA 1
ATOM 2224 C C . CYS A 1 306 ? 10.943 -30.308 -20.712 1.00 86.25 306 CYS A C 1
ATOM 2226 O O . CYS A 1 306 ? 11.998 -30.712 -20.218 1.00 86.25 306 CYS A O 1
ATOM 2228 N N . THR A 1 307 ? 10.273 -31.024 -21.618 1.00 79.56 307 THR A N 1
ATOM 2229 C CA . THR A 1 307 ? 10.822 -32.274 -22.155 1.00 79.56 307 THR A CA 1
ATOM 2230 C C . THR A 1 307 ? 12.068 -31.938 -22.966 1.00 79.56 307 THR A C 1
ATOM 2232 O O . THR A 1 307 ? 11.972 -31.264 -23.991 1.00 79.56 307 THR A O 1
ATOM 2235 N N . SER A 1 308 ? 13.252 -32.342 -22.504 1.00 58.56 308 SER A N 1
ATOM 2236 C CA . SER A 1 308 ? 14.507 -31.969 -23.161 1.00 58.56 308 SER A CA 1
ATOM 2237 C C . SER A 1 308 ? 15.524 -33.089 -23.204 1.00 58.56 308 SER A C 1
ATOM 2239 O O . SER A 1 308 ? 16.051 -33.554 -22.195 1.00 58.56 308 SER A O 1
ATOM 2241 N N . SER A 1 309 ? 15.876 -33.428 -24.431 1.00 40.03 309 SER A N 1
ATOM 2242 C CA . SER A 1 309 ? 17.119 -34.082 -24.781 1.00 40.03 309 SER A CA 1
ATOM 2243 C C . SER A 1 309 ? 18.289 -33.078 -24.727 1.00 40.03 309 SER A C 1
ATOM 2245 O O . SER A 1 309 ? 18.438 -32.307 -25.669 1.00 40.03 309 SER A O 1
ATOM 2247 N N . VAL A 1 310 ? 19.115 -33.186 -23.664 1.00 44.22 310 VAL A N 1
ATOM 2248 C CA . VAL A 1 310 ? 20.605 -33.026 -23.603 1.00 44.22 310 VAL A CA 1
ATOM 2249 C C . VAL A 1 310 ? 21.279 -31.678 -24.013 1.00 44.22 310 VAL A C 1
ATOM 2251 O O . VAL A 1 310 ? 20.903 -31.092 -25.015 1.00 44.22 310 VAL A O 1
ATOM 2254 N N . THR A 1 311 ? 22.314 -31.101 -23.351 1.00 34.78 311 THR A N 1
ATOM 2255 C CA . THR A 1 311 ? 23.120 -31.413 -22.126 1.00 34.78 311 THR A CA 1
ATOM 2256 C C . THR A 1 311 ? 23.746 -30.125 -21.512 1.00 34.78 311 THR A C 1
ATOM 2258 O O . THR A 1 311 ? 23.970 -29.149 -22.223 1.00 34.78 311 THR A O 1
ATOM 2261 N N . SER A 1 312 ? 24.080 -30.144 -20.210 1.00 34.28 312 SER A N 1
ATOM 2262 C CA . SER A 1 312 ? 24.863 -29.150 -19.415 1.00 34.28 312 SER A CA 1
ATOM 2263 C C . SER A 1 312 ? 26.405 -29.179 -19.715 1.00 34.28 312 SER A C 1
ATOM 2265 O O . SER A 1 312 ? 26.793 -29.908 -20.619 1.00 34.28 312 SER A O 1
ATOM 2267 N N . ALA A 1 313 ? 27.376 -28.495 -19.057 1.00 33.62 313 ALA A N 1
ATOM 2268 C CA . ALA A 1 313 ? 27.485 -27.825 -17.736 1.00 33.62 313 ALA A CA 1
ATOM 2269 C C . ALA A 1 313 ? 28.786 -26.951 -17.561 1.00 33.62 313 ALA A C 1
ATOM 2271 O O . ALA A 1 313 ? 29.736 -27.188 -18.291 1.00 33.62 313 ALA A O 1
ATOM 2272 N N . THR A 1 314 ? 28.830 -26.046 -16.545 1.00 28.00 314 THR A N 1
ATOM 2273 C CA . THR A 1 314 ? 29.941 -25.678 -15.568 1.00 28.00 314 THR A CA 1
ATOM 2274 C C . THR A 1 314 ? 31.438 -25.487 -15.979 1.00 28.00 314 THR A C 1
ATOM 2276 O O . THR A 1 314 ? 31.883 -26.136 -16.905 1.00 28.00 314 THR A O 1
ATOM 2279 N N . SER A 1 315 ? 32.359 -24.782 -15.266 1.00 34.28 315 SER A N 1
ATOM 2280 C CA . SER A 1 315 ? 32.376 -23.760 -14.166 1.00 34.28 315 SER A CA 1
ATOM 2281 C C . SER A 1 315 ? 33.842 -23.384 -13.746 1.00 34.28 315 SER A C 1
ATOM 2283 O O . SER A 1 315 ? 34.703 -24.243 -13.864 1.00 34.28 315 SER A O 1
ATOM 2285 N N . ASN A 1 316 ? 34.066 -22.209 -13.102 1.00 28.52 316 ASN A N 1
ATOM 2286 C CA . ASN A 1 316 ? 35.202 -21.791 -12.204 1.00 28.52 316 ASN A CA 1
ATOM 2287 C C . ASN A 1 316 ? 36.612 -21.422 -12.787 1.00 28.52 316 ASN A C 1
ATOM 2289 O O . ASN A 1 316 ? 37.152 -22.196 -13.555 1.00 28.52 316 ASN A O 1
ATOM 2293 N N . GLN A 1 317 ? 37.165 -20.196 -12.568 1.00 34.12 317 GLN A N 1
ATOM 2294 C CA . GLN A 1 317 ? 38.038 -19.648 -11.455 1.00 34.12 317 GLN A CA 1
ATOM 2295 C C . GLN A 1 317 ? 39.562 -19.952 -11.656 1.00 34.12 317 GLN A C 1
ATOM 2297 O O . GLN A 1 317 ? 39.851 -21.036 -12.135 1.00 34.12 317 GLN A O 1
ATOM 2302 N N . LEU A 1 318 ? 40.609 -19.142 -11.344 1.00 28.34 318 LEU A N 1
ATOM 2303 C CA . LEU A 1 318 ? 40.858 -18.026 -10.383 1.00 28.34 318 LEU A CA 1
ATOM 2304 C C . LEU A 1 318 ? 42.206 -17.254 -10.685 1.00 28.34 318 LEU A C 1
ATOM 2306 O O . LEU A 1 318 ? 43.174 -17.927 -11.013 1.00 28.34 318 LEU A O 1
ATOM 2310 N N . SER A 1 319 ? 42.321 -15.927 -10.407 1.00 33.00 319 SER A N 1
ATOM 2311 C CA . SER A 1 319 ? 43.566 -15.114 -10.097 1.00 33.00 319 SER A CA 1
ATOM 2312 C C . SER A 1 319 ? 44.754 -14.985 -11.110 1.00 33.00 319 SER A C 1
ATOM 2314 O O . SER A 1 319 ? 44.936 -15.855 -11.943 1.00 33.00 319 SER A O 1
ATOM 2316 N N . SER A 1 320 ? 45.657 -13.967 -11.120 1.00 30.48 320 SER A N 1
ATOM 2317 C CA . SER A 1 320 ? 45.893 -12.721 -10.319 1.00 30.48 320 SER A CA 1
ATOM 2318 C C . SER A 1 320 ? 46.925 -11.729 -10.964 1.00 30.48 320 SER A C 1
ATOM 2320 O O . SER A 1 320 ? 47.948 -12.207 -11.435 1.00 30.48 320 SER A O 1
ATOM 2322 N N . VAL A 1 321 ? 46.676 -10.392 -10.914 1.00 32.09 321 VAL A N 1
ATOM 2323 C CA . VAL A 1 321 ? 47.489 -9.230 -10.361 1.00 32.09 321 VAL A CA 1
ATOM 2324 C C . VAL A 1 321 ? 49.054 -9.244 -10.480 1.00 32.09 321 VAL A C 1
ATOM 2326 O O . VAL A 1 321 ? 49.576 -10.327 -10.233 1.00 32.09 321 VAL A O 1
ATOM 2329 N N . PRO A 1 322 ? 49.855 -8.129 -10.695 1.00 43.78 322 PRO A N 1
ATOM 2330 C CA . PRO A 1 322 ? 49.650 -6.673 -10.366 1.00 43.78 322 PRO A CA 1
ATOM 2331 C C . PRO A 1 322 ? 50.204 -5.524 -11.306 1.00 43.78 322 PRO A C 1
ATOM 2333 O O . PRO A 1 322 ? 51.102 -5.746 -12.104 1.00 43.78 322 PRO A O 1
ATOM 2336 N N . ALA A 1 323 ? 49.786 -4.261 -11.013 1.00 31.88 323 ALA A N 1
ATOM 2337 C CA . ALA A 1 323 ? 50.557 -2.966 -10.986 1.00 31.88 323 ALA A CA 1
ATOM 2338 C C . ALA A 1 323 ? 51.164 -2.323 -12.287 1.00 31.88 323 ALA A C 1
ATOM 2340 O O . ALA A 1 323 ? 51.606 -3.039 -13.170 1.00 31.88 323 ALA A O 1
ATOM 2341 N N . THR A 1 324 ? 51.295 -0.984 -12.493 1.00 27.69 324 THR A N 1
ATOM 2342 C CA . THR A 1 324 ? 50.961 0.263 -11.724 1.00 27.69 324 THR A CA 1
ATOM 2343 C C . THR A 1 324 ? 51.040 1.559 -12.590 1.00 27.69 324 THR A C 1
ATOM 2345 O O . THR A 1 324 ? 51.847 1.597 -13.511 1.00 27.69 324 THR A O 1
ATOM 2348 N N . THR A 1 325 ? 50.368 2.655 -12.154 1.00 28.55 325 THR A N 1
ATOM 2349 C CA . THR A 1 325 ? 50.656 4.121 -12.393 1.00 28.55 325 THR A CA 1
ATOM 2350 C C . THR A 1 325 ? 50.567 4.713 -13.828 1.00 28.55 325 THR A C 1
ATOM 2352 O O . THR A 1 325 ? 50.956 4.047 -14.771 1.00 28.55 325 THR A O 1
ATOM 2355 N N . THR A 1 326 ? 50.103 5.954 -14.111 1.00 26.97 326 THR A N 1
ATOM 2356 C CA . THR A 1 326 ? 49.744 7.164 -13.301 1.00 26.97 326 THR A CA 1
ATOM 2357 C C . THR A 1 326 ? 48.651 8.054 -13.967 1.00 26.97 326 THR A C 1
ATOM 2359 O O . THR A 1 326 ? 48.428 7.978 -15.168 1.00 26.97 326 THR A O 1
ATOM 2362 N N . THR A 1 327 ? 48.018 8.922 -13.159 1.00 32.19 327 THR A N 1
ATOM 2363 C CA . THR A 1 327 ? 46.986 9.981 -13.399 1.00 32.19 327 THR A CA 1
ATOM 2364 C C . THR A 1 327 ? 47.461 11.220 -14.219 1.00 32.19 327 THR A C 1
ATOM 2366 O O . THR A 1 327 ? 48.663 11.262 -14.486 1.00 32.19 327 THR A O 1
ATOM 2369 N N . PRO A 1 328 ? 46.628 12.254 -14.591 1.00 41.69 328 PRO A N 1
ATOM 2370 C CA . PRO A 1 328 ? 45.350 12.733 -13.993 1.00 41.69 328 PRO A CA 1
ATOM 2371 C C . PRO A 1 328 ? 44.150 13.101 -14.930 1.00 41.69 328 PRO A C 1
ATOM 2373 O O . PRO A 1 328 ? 44.218 13.009 -16.148 1.00 41.69 328 PRO A O 1
ATOM 2376 N N . ALA A 1 329 ? 43.029 13.494 -14.293 1.00 36.09 329 ALA A N 1
ATOM 2377 C CA . ALA A 1 329 ? 41.655 13.736 -14.801 1.00 36.09 329 ALA A CA 1
ATOM 2378 C C . ALA A 1 329 ? 41.466 15.069 -15.610 1.00 36.09 329 ALA A C 1
ATOM 2380 O O . ALA A 1 329 ? 42.409 15.847 -15.698 1.00 36.09 329 ALA A O 1
ATOM 2381 N N . ASN A 1 330 ? 40.307 15.456 -16.194 1.00 30.58 330 ASN A N 1
ATOM 2382 C CA . ASN A 1 330 ? 38.913 15.279 -15.734 1.00 30.58 330 ASN A CA 1
ATOM 2383 C C . ASN A 1 330 ? 37.807 15.635 -16.777 1.00 30.58 330 ASN A C 1
ATOM 2385 O O . ASN A 1 330 ? 37.844 16.727 -17.336 1.00 30.58 330 ASN A O 1
ATOM 2389 N N . LEU A 1 331 ? 36.800 14.759 -16.952 1.00 27.27 331 LEU A N 1
ATOM 2390 C CA . LEU A 1 331 ? 35.379 14.975 -17.351 1.00 27.27 331 LEU A CA 1
ATOM 2391 C C . LEU A 1 331 ? 34.734 13.575 -17.554 1.00 27.27 331 LEU A C 1
ATOM 2393 O O . LEU A 1 331 ? 35.447 12.667 -17.987 1.00 27.27 331 LEU A O 1
ATOM 2397 N N . PRO A 1 332 ? 33.440 13.334 -17.241 1.00 39.56 332 PRO A N 1
ATOM 2398 C CA . PRO A 1 332 ? 32.875 11.982 -17.218 1.00 39.56 332 PRO A CA 1
ATOM 2399 C C . PRO A 1 332 ? 32.479 11.484 -18.617 1.00 39.56 332 PRO A C 1
ATOM 2401 O O . PRO A 1 332 ? 31.302 11.370 -18.950 1.00 39.56 332 PRO A O 1
ATOM 2404 N N . SER A 1 333 ? 33.480 11.135 -19.421 1.00 34.94 333 SER A N 1
ATOM 2405 C CA . SER A 1 333 ? 33.303 10.219 -20.548 1.00 34.94 333 SER A CA 1
ATOM 2406 C C . SER A 1 333 ? 33.342 8.784 -20.027 1.00 34.94 333 SER A C 1
ATOM 2408 O O . SER A 1 333 ? 34.322 8.385 -19.397 1.00 34.94 333 SER A O 1
ATOM 2410 N N . THR A 1 334 ? 32.326 7.975 -20.327 1.00 41.31 334 THR A N 1
ATOM 2411 C CA . THR A 1 334 ? 32.428 6.511 -20.253 1.00 41.31 334 THR A CA 1
ATOM 2412 C C . THR A 1 334 ? 33.420 6.048 -21.317 1.00 41.31 334 THR A C 1
ATOM 2414 O O . THR A 1 334 ? 33.059 5.818 -22.469 1.00 41.31 334 THR A O 1
ATOM 2417 N N . SER A 1 335 ? 34.699 5.973 -20.945 1.00 48.31 335 SER A N 1
ATOM 2418 C CA . SER A 1 335 ? 35.772 5.528 -21.831 1.00 48.31 335 SER A CA 1
ATOM 2419 C C . SER A 1 335 ? 35.477 4.123 -22.350 1.00 48.31 335 SER A C 1
ATOM 2421 O O . SER A 1 335 ? 35.304 3.194 -21.558 1.00 48.31 335 SER A O 1
ATOM 2423 N N . ILE A 1 336 ? 35.450 3.969 -23.674 1.00 57.09 336 ILE A N 1
ATOM 2424 C CA . ILE A 1 336 ? 35.412 2.654 -24.316 1.00 57.09 336 ILE A CA 1
ATOM 2425 C C . ILE A 1 336 ? 36.657 1.881 -23.839 1.00 57.09 336 ILE A C 1
ATOM 2427 O O . ILE A 1 336 ? 37.756 2.436 -23.919 1.00 57.09 336 ILE A O 1
ATOM 2431 N N . PRO A 1 337 ? 36.513 0.651 -23.306 1.00 62.47 337 PRO A N 1
ATOM 2432 C CA . PRO A 1 337 ? 37.647 -0.117 -22.800 1.00 62.47 337 PRO A CA 1
ATOM 2433 C C . PRO A 1 337 ? 38.646 -0.391 -23.929 1.00 62.47 337 PRO A C 1
ATOM 2435 O O . PRO A 1 337 ? 38.252 -0.700 -25.058 1.00 62.47 337 PRO A O 1
ATOM 2438 N N . THR A 1 338 ? 39.937 -0.242 -23.635 1.00 62.38 338 THR A N 1
ATOM 2439 C CA . THR A 1 338 ? 41.005 -0.297 -24.638 1.00 62.38 338 THR A CA 1
ATOM 2440 C C . THR A 1 338 ? 41.620 -1.685 -24.745 1.00 62.38 338 THR A C 1
ATOM 2442 O O . THR A 1 338 ? 41.760 -2.411 -23.766 1.00 62.38 338 THR A O 1
ATOM 2445 N N . GLU A 1 339 ? 42.028 -2.037 -25.962 1.00 65.50 339 GLU A N 1
ATOM 2446 C CA . GLU A 1 339 ? 42.569 -3.344 -26.364 1.00 65.50 339 GLU A CA 1
ATOM 2447 C C . GLU A 1 339 ? 43.690 -3.889 -25.451 1.00 65.50 339 GLU A C 1
ATOM 2449 O O . GLU A 1 339 ? 43.842 -5.099 -25.297 1.00 65.50 339 GLU A O 1
ATOM 2454 N N . THR A 1 340 ? 44.440 -3.002 -24.792 1.00 69.38 340 THR A N 1
ATOM 2455 C CA . THR A 1 340 ? 45.498 -3.317 -23.817 1.00 69.38 340 THR A CA 1
ATOM 2456 C C . THR A 1 340 ? 45.053 -4.217 -22.665 1.00 69.38 340 THR A C 1
ATOM 2458 O O . THR A 1 340 ? 45.887 -4.918 -22.097 1.00 69.38 340 THR A O 1
ATOM 2461 N N . ASP A 1 341 ? 43.760 -4.219 -22.336 1.00 66.44 341 ASP A N 1
ATOM 2462 C CA . ASP A 1 341 ? 43.189 -5.013 -21.242 1.00 66.44 341 ASP A CA 1
ATOM 2463 C C . ASP A 1 341 ? 42.953 -6.485 -21.644 1.00 66.44 341 ASP A C 1
ATOM 2465 O O . ASP A 1 341 ? 42.593 -7.322 -20.813 1.00 66.44 341 ASP A O 1
ATOM 2469 N N . LEU A 1 342 ? 43.155 -6.819 -22.925 1.00 77.56 342 LEU A N 1
ATOM 2470 C CA . LEU A 1 342 ? 43.061 -8.176 -23.452 1.00 77.56 342 LEU A CA 1
ATOM 2471 C C . LEU A 1 342 ? 44.411 -8.916 -23.400 1.00 77.56 342 LEU A C 1
ATOM 2473 O O . LEU A 1 342 ? 45.459 -8.320 -23.647 1.00 77.56 342 LEU A O 1
ATOM 2477 N N . PRO A 1 343 ? 44.406 -10.246 -23.194 1.00 79.38 343 PRO A N 1
ATOM 2478 C CA . PRO A 1 343 ? 45.575 -11.093 -23.442 1.00 79.38 343 PRO A CA 1
ATOM 2479 C C . PRO A 1 343 ? 45.920 -11.109 -24.941 1.00 79.38 343 PRO A C 1
ATOM 2481 O O . PRO A 1 343 ? 45.044 -10.893 -25.774 1.00 79.38 343 PRO A O 1
ATOM 2484 N N . SER A 1 344 ? 47.160 -11.435 -25.322 1.00 85.44 344 SER A N 1
ATOM 2485 C CA . SER A 1 344 ? 47.647 -11.306 -26.713 1.00 85.44 344 SER A CA 1
ATOM 2486 C C . SER A 1 344 ? 46.814 -12.055 -27.769 1.00 85.44 344 SER A C 1
ATOM 2488 O O . SER A 1 344 ? 46.657 -11.579 -28.889 1.00 85.44 344 SER A O 1
ATOM 2490 N N . CYS A 1 345 ? 46.232 -13.206 -27.421 1.00 85.19 345 CYS A N 1
ATOM 2491 C CA . CYS A 1 345 ? 45.301 -13.933 -28.295 1.00 85.19 345 CYS A CA 1
ATOM 2492 C C . CYS A 1 345 ? 43.953 -13.196 -28.463 1.00 85.19 345 CYS A C 1
ATOM 2494 O O . CYS A 1 345 ? 43.328 -13.261 -29.518 1.00 85.19 345 CYS A O 1
ATOM 2496 N N . GLY A 1 346 ? 43.520 -12.467 -27.431 1.00 84.81 346 GLY A N 1
ATOM 2497 C CA . GLY A 1 346 ? 42.322 -11.639 -27.430 1.00 84.81 346 GLY A CA 1
ATOM 2498 C C . GLY A 1 346 ? 42.529 -10.345 -28.200 1.00 84.81 346 GLY A C 1
ATOM 2499 O O . GLY A 1 346 ? 41.670 -9.997 -28.996 1.00 84.81 346 GLY A O 1
ATOM 2500 N N . GLN A 1 347 ? 43.688 -9.700 -28.036 1.00 85.81 347 GLN A N 1
ATOM 2501 C CA . GLN A 1 347 ? 44.145 -8.580 -28.868 1.00 85.81 347 GLN A CA 1
ATOM 2502 C C . GLN A 1 347 ? 44.123 -8.975 -30.351 1.00 85.81 347 GLN A C 1
ATOM 2504 O O . GLN A 1 347 ? 43.468 -8.325 -31.162 1.00 85.81 347 GLN A O 1
ATOM 2509 N N . LEU A 1 348 ? 44.727 -10.122 -30.692 1.00 88.50 348 LEU A N 1
ATOM 2510 C CA . LEU A 1 348 ? 44.687 -10.695 -32.040 1.00 88.50 348 LEU A CA 1
ATOM 2511 C C . LEU A 1 348 ? 43.249 -10.896 -32.544 1.00 88.50 348 LEU A C 1
ATOM 2513 O O . LEU A 1 348 ? 42.919 -10.439 -33.634 1.00 88.50 348 LEU A O 1
ATOM 2517 N N . CYS A 1 349 ? 42.380 -11.555 -31.774 1.00 89.94 349 CYS A N 1
ATOM 2518 C CA . CYS A 1 349 ? 41.002 -11.802 -32.200 1.00 89.94 349 CYS A CA 1
ATOM 2519 C C . CYS A 1 349 ? 40.158 -10.530 -32.312 1.00 89.94 349 CYS A C 1
ATOM 2521 O O . CYS A 1 349 ? 39.365 -10.406 -33.243 1.00 89.94 349 CYS A O 1
ATOM 2523 N N . PHE A 1 350 ? 40.344 -9.573 -31.408 1.00 89.44 350 PHE A N 1
ATOM 2524 C CA . PHE A 1 350 ? 39.644 -8.298 -31.436 1.00 89.44 350 PHE A CA 1
ATOM 2525 C C . PHE A 1 350 ? 40.084 -7.453 -32.635 1.00 89.44 350 PHE A C 1
ATOM 2527 O O . PHE A 1 350 ? 39.234 -7.007 -33.402 1.00 89.44 350 PHE A O 1
ATOM 2534 N N . ASN A 1 351 ? 41.389 -7.352 -32.892 1.00 87.81 351 ASN A N 1
ATOM 2535 C CA . ASN A 1 351 ? 41.928 -6.654 -34.061 1.00 87.81 351 ASN A CA 1
ATOM 2536 C C . ASN A 1 351 ? 41.557 -7.329 -35.379 1.00 87.81 351 ASN A C 1
ATOM 2538 O O . ASN A 1 351 ? 41.206 -6.640 -36.333 1.00 87.81 351 ASN A O 1
ATOM 2542 N N . ASN A 1 352 ? 41.566 -8.664 -35.434 1.00 88.62 352 ASN A N 1
ATOM 2543 C CA . ASN A 1 352 ? 41.098 -9.398 -36.607 1.00 88.62 352 ASN A CA 1
ATOM 2544 C C . ASN A 1 352 ? 39.626 -9.083 -36.902 1.00 88.62 352 ASN A C 1
ATOM 2546 O O . ASN A 1 352 ? 39.283 -8.860 -38.060 1.00 88.62 352 ASN A O 1
ATOM 2550 N N . MET A 1 353 ? 38.770 -9.007 -35.877 1.00 89.75 353 MET A N 1
ATOM 2551 C CA . MET A 1 353 ? 37.358 -8.655 -36.054 1.00 89.75 353 MET A CA 1
ATOM 2552 C C . MET A 1 353 ? 37.140 -7.174 -36.376 1.00 89.75 353 MET A C 1
ATOM 2554 O O . MET A 1 353 ? 36.304 -6.875 -37.225 1.00 89.75 353 MET A O 1
ATOM 2558 N N . LEU A 1 354 ? 37.911 -6.251 -35.789 1.00 86.38 354 LEU A N 1
ATOM 2559 C CA . LEU A 1 354 ? 37.911 -4.836 -36.183 1.00 86.38 354 LEU A CA 1
ATOM 2560 C C . LEU A 1 354 ? 38.362 -4.654 -37.642 1.00 86.38 354 LEU A C 1
ATOM 2562 O O . LEU A 1 354 ? 37.781 -3.855 -38.372 1.00 86.38 354 LEU A O 1
ATOM 2566 N N . ALA A 1 355 ? 39.337 -5.438 -38.109 1.00 87.94 355 ALA A N 1
ATOM 2567 C CA . ALA A 1 355 ? 39.778 -5.437 -39.502 1.00 87.94 355 ALA A CA 1
ATOM 2568 C C . ALA A 1 355 ? 38.718 -5.988 -40.480 1.00 87.94 355 ALA A C 1
ATOM 2570 O O . ALA A 1 355 ? 38.772 -5.671 -41.666 1.00 87.94 355 ALA A O 1
ATOM 2571 N N . GLN A 1 356 ? 37.723 -6.751 -40.004 1.00 85.50 356 GLN A N 1
ATOM 2572 C CA . GLN A 1 356 ? 36.572 -7.180 -40.811 1.00 85.50 356 GLN A CA 1
ATOM 2573 C C . GLN A 1 356 ? 35.468 -6.117 -40.937 1.00 85.50 356 GLN A C 1
ATOM 2575 O O . GLN A 1 356 ? 34.406 -6.435 -41.468 1.00 85.50 356 GLN A O 1
ATOM 2580 N N . HIS A 1 357 ? 35.669 -4.868 -40.490 1.00 79.00 357 HIS A N 1
ATOM 2581 C CA . HIS A 1 357 ? 34.621 -3.837 -40.534 1.00 79.00 357 HIS A CA 1
ATOM 2582 C C . HIS A 1 357 ? 33.963 -3.706 -41.918 1.00 79.00 357 HIS A C 1
ATOM 2584 O O . HIS A 1 357 ? 32.741 -3.674 -42.007 1.00 79.00 357 HIS A O 1
ATOM 2590 N N . SER A 1 358 ? 34.745 -3.727 -43.002 1.00 81.19 358 SER A N 1
ATOM 2591 C CA . SER A 1 358 ? 34.245 -3.623 -44.377 1.00 81.19 358 SER A CA 1
ATOM 2592 C C . SER A 1 358 ? 33.451 -4.861 -44.809 1.00 81.19 358 SER A C 1
ATOM 2594 O O . SER A 1 358 ? 32.382 -4.720 -45.399 1.00 81.19 358 SER A O 1
ATOM 2596 N N . THR A 1 359 ? 33.918 -6.061 -44.455 1.00 81.38 359 THR A N 1
ATOM 2597 C CA . THR A 1 359 ? 33.209 -7.340 -44.651 1.00 81.38 359 THR A CA 1
ATOM 2598 C C . THR A 1 359 ? 31.881 -7.383 -43.885 1.00 81.38 359 THR A C 1
ATOM 2600 O O . THR A 1 359 ? 30.910 -7.966 -44.357 1.00 81.38 359 THR A O 1
ATOM 2603 N N . LEU A 1 360 ? 31.827 -6.730 -42.720 1.00 75.25 360 LEU A N 1
ATOM 2604 C CA . LEU A 1 360 ? 30.653 -6.611 -41.850 1.00 75.25 360 LEU A CA 1
ATOM 2605 C C . LEU A 1 360 ? 29.732 -5.426 -42.214 1.00 75.25 360 LEU A C 1
ATOM 2607 O O . LEU A 1 360 ? 28.735 -5.202 -41.526 1.00 75.25 360 LEU A O 1
ATOM 2611 N N . GLY A 1 361 ? 30.041 -4.682 -43.285 1.00 76.31 361 GLY A N 1
ATOM 2612 C CA . GLY A 1 361 ? 29.239 -3.553 -43.777 1.00 76.31 361 GLY A CA 1
ATOM 2613 C C . GLY A 1 361 ? 29.416 -2.232 -43.015 1.00 76.31 361 GLY A C 1
ATOM 2614 O O . GLY A 1 361 ? 28.613 -1.321 -43.198 1.00 76.31 361 GLY A O 1
ATOM 2615 N N . CYS A 1 362 ? 30.449 -2.116 -42.180 1.00 82.06 362 CYS A N 1
ATOM 2616 C CA . CYS A 1 362 ? 30.681 -0.999 -41.265 1.00 82.06 362 CYS A CA 1
ATOM 2617 C C . CYS A 1 362 ? 31.863 -0.100 -41.662 1.00 82.06 362 CYS A C 1
ATOM 2619 O O . CYS A 1 362 ? 32.840 -0.523 -42.294 1.00 82.06 362 CYS A O 1
ATOM 2621 N N . GLY A 1 363 ? 31.796 1.163 -41.228 1.00 76.31 363 GLY A N 1
ATOM 2622 C CA . GLY A 1 363 ? 32.914 2.102 -41.311 1.00 76.31 363 GLY A CA 1
ATOM 2623 C C . GLY A 1 363 ? 34.106 1.664 -40.453 1.00 76.31 363 GLY A C 1
ATOM 2624 O O . GLY A 1 363 ? 33.954 0.933 -39.473 1.00 76.31 363 GLY A O 1
ATOM 2625 N N . ALA A 1 364 ? 35.311 2.113 -40.813 1.00 74.31 364 ALA A N 1
ATOM 2626 C CA . ALA A 1 364 ? 36.503 1.844 -40.012 1.00 74.31 364 ALA A CA 1
ATOM 2627 C C . ALA A 1 364 ? 36.348 2.473 -38.616 1.00 74.31 364 ALA A C 1
ATOM 2629 O O . ALA A 1 364 ? 36.098 3.671 -38.508 1.00 74.31 364 ALA A O 1
ATOM 2630 N N . GLN A 1 365 ? 36.498 1.658 -37.568 1.00 67.94 365 GLN A N 1
ATOM 2631 C CA . GLN A 1 365 ? 36.263 2.032 -36.163 1.00 67.94 365 GLN A CA 1
ATOM 2632 C C . GLN A 1 365 ? 34.825 2.480 -35.820 1.00 67.94 365 GLN A C 1
ATOM 2634 O O . GLN A 1 365 ? 34.604 3.065 -34.760 1.00 67.94 365 GLN A O 1
ATOM 2639 N N . ASP A 1 366 ? 33.826 2.149 -36.648 1.00 76.62 366 ASP A N 1
ATOM 2640 C CA . ASP A 1 366 ? 32.409 2.324 -36.302 1.00 76.62 366 ASP A CA 1
ATOM 2641 C C . ASP A 1 366 ? 31.963 1.249 -35.295 1.00 76.62 366 ASP A C 1
ATOM 2643 O O . ASP A 1 366 ? 31.325 0.247 -35.629 1.00 76.62 366 ASP A O 1
ATOM 2647 N N . ALA A 1 367 ? 32.347 1.454 -34.035 1.00 77.81 367 ALA A N 1
ATOM 2648 C CA . ALA A 1 367 ? 32.081 0.533 -32.938 1.00 77.81 367 ALA A CA 1
ATOM 2649 C C . ALA A 1 367 ? 30.581 0.243 -32.760 1.00 77.81 367 ALA A C 1
ATOM 2651 O O . ALA A 1 367 ? 30.219 -0.873 -32.397 1.00 77.81 367 ALA A O 1
ATOM 2652 N N . TYR A 1 368 ? 29.708 1.219 -33.039 1.00 76.88 368 TYR A N 1
ATOM 2653 C CA . TYR A 1 368 ? 28.257 1.055 -32.942 1.00 76.88 368 TYR A CA 1
ATOM 2654 C C . TYR A 1 368 ? 27.734 0.112 -34.033 1.00 76.88 368 TYR A C 1
ATOM 2656 O O . TYR A 1 368 ? 27.069 -0.875 -33.710 1.00 76.88 368 TYR A O 1
ATOM 2664 N N . CYS A 1 369 ? 28.090 0.347 -35.302 1.00 81.88 369 CYS A N 1
ATOM 2665 C CA . CYS A 1 369 ? 27.726 -0.545 -36.405 1.00 81.88 369 CYS A CA 1
ATOM 2666 C C . CYS A 1 369 ? 28.257 -1.964 -36.178 1.00 81.88 369 CYS A C 1
ATOM 2668 O O . CYS A 1 369 ? 27.501 -2.933 -36.274 1.00 81.88 369 CYS A O 1
ATOM 2670 N N . MET A 1 370 ? 29.541 -2.091 -35.821 1.00 79.56 370 MET A N 1
ATOM 2671 C CA . MET A 1 370 ? 30.170 -3.398 -35.630 1.00 79.56 370 MET A CA 1
ATOM 2672 C C . MET A 1 370 ? 29.507 -4.165 -34.487 1.00 79.56 370 MET A C 1
ATOM 2674 O O . MET A 1 370 ? 29.171 -5.329 -34.653 1.00 79.56 370 MET A O 1
ATOM 2678 N N . CYS A 1 371 ? 29.217 -3.512 -33.363 1.00 82.62 371 CYS A N 1
ATOM 2679 C CA . CYS A 1 371 ? 28.545 -4.151 -32.235 1.00 82.62 371 CYS A CA 1
ATOM 2680 C C . CYS A 1 371 ? 27.064 -4.471 -32.461 1.00 82.62 371 CYS A C 1
ATOM 2682 O O . CYS A 1 371 ? 26.550 -5.400 -31.836 1.00 82.62 371 CYS A O 1
ATOM 2684 N N . ASN A 1 372 ? 26.381 -3.739 -33.344 1.00 78.94 372 ASN A N 1
ATOM 2685 C CA . ASN A 1 372 ? 25.023 -4.073 -33.772 1.00 78.94 372 ASN A CA 1
ATOM 2686 C C . ASN A 1 372 ? 25.001 -5.260 -34.760 1.00 78.94 372 ASN A C 1
ATOM 2688 O O . ASN A 1 372 ? 23.974 -5.920 -34.922 1.00 78.94 372 ASN A O 1
ATOM 2692 N N . ASN A 1 373 ? 26.134 -5.568 -35.402 1.00 78.06 373 ASN A N 1
ATOM 2693 C CA . ASN A 1 373 ? 26.285 -6.743 -36.251 1.00 78.06 373 ASN A CA 1
ATOM 2694 C C . ASN A 1 373 ? 26.590 -7.997 -35.403 1.00 78.06 373 ASN A C 1
ATOM 2696 O O . ASN A 1 373 ? 27.614 -8.099 -34.724 1.00 78.06 373 ASN A O 1
ATOM 2700 N N . ILE A 1 374 ? 25.699 -8.992 -35.461 1.00 77.88 374 ILE A N 1
ATOM 2701 C CA . ILE A 1 374 ? 25.825 -10.233 -34.682 1.00 77.88 374 ILE A CA 1
ATOM 2702 C C . ILE A 1 374 ? 27.104 -11.018 -35.022 1.00 77.88 374 ILE A C 1
ATOM 2704 O O . ILE A 1 374 ? 27.688 -11.648 -34.138 1.00 77.88 374 ILE A O 1
ATOM 2708 N N . ASP A 1 375 ? 27.591 -10.916 -36.260 1.00 83.56 375 ASP A N 1
ATOM 2709 C CA . ASP A 1 375 ? 28.773 -11.636 -36.732 1.00 83.56 375 ASP A CA 1
ATOM 2710 C C . ASP A 1 375 ? 30.078 -11.047 -36.183 1.00 83.56 375 ASP A C 1
ATOM 2712 O O . ASP A 1 375 ? 31.062 -11.773 -36.045 1.00 83.56 375 ASP A O 1
ATOM 2716 N N . PHE A 1 376 ? 30.083 -9.781 -35.745 1.00 85.12 376 PHE A N 1
ATOM 2717 C CA . PHE A 1 376 ? 31.192 -9.227 -34.963 1.00 85.12 376 PHE A CA 1
ATOM 2718 C C . PHE A 1 376 ? 31.317 -9.937 -33.608 1.00 85.12 376 PHE A C 1
ATOM 2720 O O . PHE A 1 376 ? 32.391 -10.405 -33.231 1.00 85.12 376 PHE A O 1
ATOM 2727 N N . SER A 1 377 ? 30.194 -10.078 -32.895 1.00 82.62 377 SER A N 1
ATOM 2728 C CA . SER A 1 377 ? 30.144 -10.740 -31.585 1.00 82.62 377 SER A CA 1
ATOM 2729 C C . SER A 1 377 ? 30.385 -12.252 -31.671 1.00 82.62 377 SER A C 1
ATOM 2731 O O . SER A 1 377 ? 31.028 -12.821 -30.784 1.00 82.62 377 SER A O 1
ATOM 2733 N N . ASN A 1 378 ? 29.885 -12.905 -32.725 1.00 78.38 378 ASN A N 1
ATOM 2734 C CA . ASN A 1 378 ? 30.115 -14.328 -32.979 1.00 78.38 378 ASN A CA 1
ATOM 2735 C C . ASN A 1 378 ? 31.558 -14.582 -33.423 1.00 78.38 378 ASN A C 1
ATOM 2737 O O . ASN A 1 378 ? 32.244 -15.375 -32.792 1.00 78.38 378 ASN A O 1
ATOM 2741 N N . GLY A 1 379 ? 32.069 -13.849 -34.416 1.00 84.75 379 GLY A N 1
ATOM 2742 C CA . GLY A 1 379 ? 33.449 -13.994 -34.878 1.00 84.75 379 GLY A CA 1
ATOM 2743 C C . GLY A 1 379 ? 34.475 -13.701 -33.780 1.00 84.75 379 GLY A C 1
ATOM 2744 O O . GLY A 1 379 ? 35.452 -14.437 -33.646 1.00 84.75 379 GLY A O 1
ATOM 2745 N N . LEU A 1 380 ? 34.216 -12.713 -32.911 1.00 87.88 380 LEU A N 1
ATOM 2746 C CA . LEU A 1 380 ? 35.058 -12.465 -31.740 1.00 87.88 380 LEU A CA 1
ATOM 2747 C C . LEU A 1 380 ? 35.024 -13.648 -30.768 1.00 87.88 380 LEU A C 1
ATOM 2749 O O . LEU A 1 380 ? 36.077 -14.084 -30.308 1.00 87.88 380 LEU A O 1
ATOM 2753 N N . ARG A 1 381 ? 33.840 -14.197 -30.475 1.00 86.69 381 ARG A N 1
ATOM 2754 C CA . ARG A 1 381 ? 33.668 -15.390 -29.632 1.00 86.69 381 ARG A CA 1
ATOM 2755 C C . ARG A 1 381 ? 34.379 -16.610 -30.208 1.00 86.69 381 ARG A C 1
ATOM 2757 O O . ARG A 1 381 ? 35.089 -17.287 -29.470 1.00 86.69 381 ARG A O 1
ATOM 2764 N N . ASP A 1 382 ? 34.197 -16.883 -31.490 1.00 86.88 382 ASP A N 1
ATOM 2765 C CA . ASP A 1 382 ? 34.675 -18.098 -32.143 1.00 86.88 382 ASP A CA 1
ATOM 2766 C C . ASP A 1 382 ? 36.189 -18.047 -32.356 1.00 86.88 382 ASP A C 1
ATOM 2768 O O . ASP A 1 382 ? 36.885 -19.006 -32.017 1.00 86.88 382 ASP A O 1
ATOM 2772 N N . CYS A 1 383 ? 36.721 -16.891 -32.776 1.00 85.88 383 CYS A N 1
ATOM 2773 C CA . CYS A 1 383 ? 38.160 -16.643 -32.778 1.00 85.88 383 CYS A CA 1
ATOM 2774 C C . CYS A 1 383 ? 38.738 -16.811 -31.371 1.00 85.88 383 CYS A C 1
ATOM 2776 O O . CYS A 1 383 ? 39.711 -17.538 -31.198 1.00 85.88 383 CYS A O 1
ATOM 2778 N N . SER A 1 384 ? 38.122 -16.204 -30.351 1.00 88.00 384 SER A N 1
ATOM 2779 C CA . SER A 1 384 ? 38.623 -16.301 -28.976 1.00 88.00 384 SER A CA 1
AT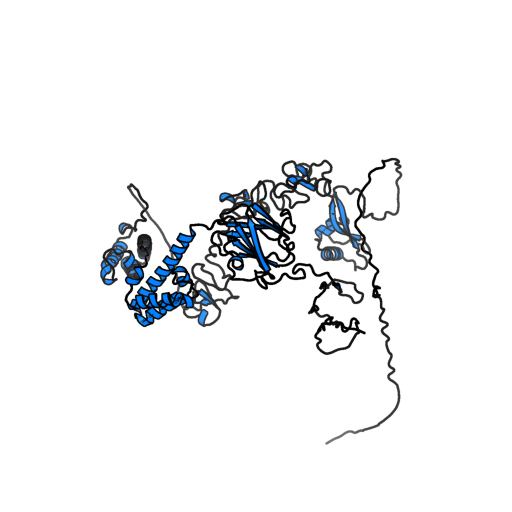OM 2780 C C . SER A 1 384 ? 38.635 -17.751 -28.492 1.00 88.00 384 SER A C 1
ATOM 2782 O O . SER A 1 384 ? 39.656 -18.223 -28.004 1.00 88.00 384 SER A O 1
ATOM 2784 N N . ASN A 1 385 ? 37.546 -18.499 -28.690 1.00 80.19 385 ASN A N 1
ATOM 2785 C CA . ASN A 1 385 ? 37.465 -19.914 -28.321 1.00 80.19 385 ASN A CA 1
ATOM 2786 C C . ASN A 1 385 ? 38.531 -20.770 -29.030 1.00 80.19 385 ASN A C 1
ATOM 2788 O O . ASN A 1 385 ? 39.079 -21.680 -28.409 1.00 80.19 385 ASN A O 1
ATOM 2792 N N . GLY A 1 386 ? 38.832 -20.478 -30.301 1.00 82.50 386 GLY A N 1
ATOM 2793 C CA . GLY A 1 386 ? 39.824 -21.209 -31.096 1.00 82.50 386 GLY A CA 1
ATOM 2794 C C . GLY A 1 386 ? 41.284 -20.809 -30.845 1.00 82.50 386 GLY A C 1
ATOM 2795 O O . GLY A 1 386 ? 42.157 -21.672 -30.876 1.00 82.50 386 GLY A O 1
ATOM 2796 N N . ALA A 1 387 ? 41.563 -19.528 -30.587 1.00 80.62 387 ALA A N 1
ATOM 2797 C CA . ALA A 1 387 ? 42.920 -18.973 -30.506 1.00 80.62 387 ALA A CA 1
ATOM 2798 C C . ALA A 1 387 ? 43.415 -18.716 -29.072 1.00 80.62 387 ALA A C 1
ATOM 2800 O O . ALA A 1 387 ? 44.622 -18.701 -28.841 1.00 80.62 387 ALA A O 1
ATOM 2801 N N . CYS A 1 388 ? 42.511 -18.514 -28.108 1.00 77.12 388 CYS A N 1
ATOM 2802 C CA . CYS A 1 388 ? 42.854 -18.320 -26.695 1.00 77.12 388 CYS A CA 1
ATOM 2803 C C . CYS A 1 388 ? 42.700 -19.585 -25.837 1.00 77.12 388 CYS A C 1
ATOM 2805 O O . CYS A 1 388 ? 43.222 -19.631 -24.725 1.00 77.12 388 CYS A O 1
ATOM 2807 N N . GLY A 1 389 ? 41.955 -20.588 -26.311 1.00 70.81 389 GLY A N 1
ATOM 2808 C CA . GLY A 1 389 ? 41.430 -21.652 -25.453 1.00 70.81 389 GLY A CA 1
ATOM 2809 C C . GLY A 1 389 ? 40.260 -21.164 -24.586 1.00 70.81 389 GLY A C 1
ATOM 2810 O O . GLY A 1 389 ? 40.089 -19.968 -24.346 1.00 70.81 389 GLY A O 1
ATOM 2811 N N . GLN A 1 390 ? 39.414 -22.094 -24.132 1.00 61.25 390 GLN A N 1
ATOM 2812 C CA . GLN A 1 390 ? 38.080 -21.757 -23.606 1.00 61.25 390 GLN A CA 1
ATOM 2813 C C . GLN A 1 390 ? 38.079 -20.861 -22.356 1.00 61.25 390 GLN A C 1
ATOM 2815 O O . GLN A 1 390 ? 37.181 -20.035 -22.198 1.00 61.25 390 GLN A O 1
ATOM 2820 N N . GLU A 1 391 ? 39.084 -20.984 -21.489 1.00 54.19 391 GLU A N 1
ATOM 2821 C CA . GLU A 1 391 ? 39.184 -20.188 -20.259 1.00 54.19 391 GLU A CA 1
ATOM 2822 C C . GLU A 1 391 ? 39.470 -18.715 -20.578 1.00 54.19 391 GLU A C 1
ATOM 2824 O O . GLU A 1 391 ? 38.705 -17.824 -20.203 1.00 54.19 391 GLU A O 1
ATOM 2829 N N . VAL A 1 392 ? 40.525 -18.460 -21.354 1.00 68.94 392 VAL A N 1
ATOM 2830 C CA . VAL A 1 392 ? 40.972 -17.109 -21.720 1.00 68.94 392 VAL A CA 1
ATOM 2831 C C . VAL A 1 392 ? 39.998 -16.444 -22.704 1.00 68.94 392 VAL A C 1
ATOM 2833 O O . VAL A 1 392 ? 39.784 -15.232 -22.639 1.00 68.94 392 VAL A O 1
ATOM 2836 N N . ALA A 1 393 ? 39.325 -17.228 -23.555 1.00 70.44 393 ALA A N 1
ATOM 2837 C CA . ALA A 1 393 ? 38.295 -16.737 -24.469 1.00 70.44 393 ALA A CA 1
ATOM 2838 C C . ALA A 1 393 ? 37.146 -16.006 -23.759 1.00 70.44 393 ALA A C 1
ATOM 2840 O O . ALA A 1 393 ? 36.601 -15.033 -24.287 1.00 70.44 393 ALA A O 1
ATOM 2841 N N . SER A 1 394 ? 36.789 -16.445 -22.548 1.00 74.62 394 SER A N 1
ATOM 2842 C CA . SER A 1 394 ? 35.701 -15.851 -21.767 1.00 74.62 394 SER A CA 1
ATOM 2843 C C . SER A 1 394 ? 35.958 -14.377 -21.416 1.00 74.62 394 SER A C 1
ATOM 2845 O O . SER A 1 394 ? 35.031 -13.566 -21.494 1.00 74.62 394 SER A O 1
ATOM 2847 N N . THR A 1 395 ? 37.215 -14.010 -21.145 1.00 77.81 395 THR A N 1
ATOM 2848 C CA . THR A 1 395 ? 37.658 -12.627 -20.906 1.00 77.81 395 THR A CA 1
ATOM 2849 C C . THR A 1 395 ? 37.503 -11.771 -22.159 1.00 77.81 395 THR A C 1
ATOM 2851 O O . THR A 1 395 ? 36.962 -10.671 -22.085 1.00 77.81 395 THR A O 1
ATOM 2854 N N . VAL A 1 396 ? 37.891 -12.293 -23.328 1.00 79.44 396 VAL A N 1
ATOM 2855 C CA . VAL A 1 396 ? 37.779 -11.575 -24.612 1.00 79.44 396 VAL A CA 1
ATOM 2856 C C . VAL A 1 396 ? 36.316 -11.353 -25.005 1.00 79.44 396 VAL A C 1
ATOM 2858 O O . VAL A 1 396 ? 35.937 -10.272 -25.447 1.00 79.44 396 VAL A O 1
ATOM 2861 N N . ILE A 1 397 ? 35.455 -12.344 -24.759 1.00 78.88 397 ILE A N 1
ATOM 2862 C CA . ILE A 1 397 ? 34.000 -12.232 -24.947 1.00 78.88 397 ILE A CA 1
ATOM 2863 C C . ILE A 1 397 ? 33.387 -11.238 -23.945 1.00 78.88 397 ILE A C 1
ATOM 2865 O O . ILE A 1 397 ? 32.437 -10.528 -24.279 1.00 78.88 397 ILE A O 1
ATOM 2869 N N . GLY A 1 398 ? 33.903 -11.181 -22.713 1.00 78.94 398 GLY A N 1
ATOM 2870 C CA . GLY A 1 398 ? 33.511 -10.199 -21.699 1.00 78.94 398 GLY A CA 1
ATOM 2871 C C . GLY A 1 398 ? 33.865 -8.769 -22.107 1.00 78.94 398 GLY A C 1
ATOM 2872 O O . GLY A 1 398 ? 33.001 -7.896 -22.071 1.00 78.94 398 GLY A O 1
ATOM 2873 N N . PHE A 1 399 ? 35.095 -8.563 -22.579 1.00 82.94 399 PHE A N 1
ATOM 2874 C CA . PHE A 1 399 ? 35.567 -7.301 -23.143 1.00 82.94 399 PHE A CA 1
ATOM 2875 C C . PHE A 1 399 ? 34.765 -6.888 -24.382 1.00 82.94 399 PHE A C 1
ATOM 2877 O O . PHE A 1 399 ? 34.319 -5.753 -24.468 1.00 82.94 399 PHE A O 1
ATOM 2884 N N . GLY A 1 400 ? 34.491 -7.809 -25.312 1.00 81.31 400 GLY A N 1
ATOM 2885 C CA . GLY A 1 400 ? 33.647 -7.524 -26.476 1.00 81.31 400 GLY A CA 1
ATOM 2886 C C . GLY A 1 400 ? 32.260 -7.011 -26.077 1.00 81.31 400 GLY A C 1
ATOM 2887 O O . GLY A 1 400 ? 31.763 -6.044 -26.646 1.00 81.31 400 GLY A O 1
ATOM 2888 N N . LYS A 1 401 ? 31.658 -7.587 -25.029 1.00 80.88 401 LYS A N 1
ATOM 2889 C CA . LYS A 1 401 ? 30.383 -7.101 -24.477 1.00 80.88 401 LYS A CA 1
ATOM 2890 C C . LYS A 1 401 ? 30.498 -5.725 -23.823 1.00 80.88 401 LYS A C 1
ATOM 2892 O O . LYS A 1 401 ? 29.592 -4.916 -24.014 1.00 80.88 401 LYS A O 1
ATOM 2897 N N . SER A 1 402 ? 31.554 -5.449 -23.051 1.00 76.81 402 SER A N 1
ATOM 2898 C CA . SER A 1 402 ? 31.726 -4.137 -22.413 1.00 76.81 402 SER A CA 1
ATOM 2899 C C . SER A 1 402 ? 32.034 -3.052 -23.448 1.00 76.81 402 SER A C 1
ATOM 2901 O O . SER A 1 402 ? 31.370 -2.017 -23.434 1.00 76.81 402 SER A O 1
ATOM 2903 N N . TYR A 1 403 ? 32.920 -3.334 -24.406 1.00 81.56 403 TYR A N 1
ATOM 2904 C CA . TYR A 1 403 ? 33.186 -2.520 -25.593 1.00 81.56 403 TYR A CA 1
ATOM 2905 C C . TYR A 1 403 ? 31.890 -2.174 -26.331 1.00 81.56 403 TYR A C 1
ATOM 2907 O O . TYR A 1 403 ? 31.586 -0.999 -26.521 1.00 81.56 403 TYR A O 1
ATOM 2915 N N . CYS A 1 404 ? 31.058 -3.173 -26.639 1.00 80.44 404 CYS A N 1
ATOM 2916 C CA . CYS A 1 404 ? 29.778 -2.937 -27.296 1.00 80.44 404 CYS A CA 1
ATOM 2917 C C . CYS A 1 404 ? 28.786 -2.153 -26.434 1.00 80.44 404 CYS A C 1
ATOM 2919 O O . CYS A 1 404 ? 28.147 -1.233 -26.934 1.00 80.44 404 CYS A O 1
ATOM 2921 N N . SER A 1 405 ? 28.695 -2.422 -25.128 1.00 75.19 405 SER A N 1
ATOM 2922 C CA . SER A 1 405 ? 27.850 -1.615 -24.237 1.00 75.19 405 SER A CA 1
ATOM 2923 C C . SER A 1 405 ? 28.294 -0.146 -24.166 1.00 75.19 405 SER A C 1
ATOM 2925 O O . SER A 1 405 ? 27.445 0.741 -24.127 1.00 75.19 405 SER A O 1
ATOM 2927 N N . ALA A 1 406 ? 29.603 0.126 -24.232 1.00 72.00 406 ALA A N 1
ATOM 2928 C CA . ALA A 1 406 ? 30.160 1.476 -24.273 1.00 72.00 406 ALA A CA 1
ATOM 2929 C C . ALA A 1 406 ? 29.962 2.150 -25.646 1.00 72.00 406 ALA A C 1
ATOM 2931 O O . ALA A 1 406 ? 29.684 3.348 -25.707 1.00 72.00 406 ALA A O 1
ATOM 2932 N N . ALA A 1 407 ? 30.026 1.390 -26.742 1.00 74.12 407 ALA A N 1
ATOM 2933 C CA . ALA A 1 407 ? 29.700 1.868 -28.086 1.00 74.12 407 ALA A CA 1
ATOM 2934 C C . ALA A 1 407 ? 28.212 2.245 -28.216 1.00 74.12 407 ALA A C 1
ATOM 2936 O O . ALA A 1 407 ? 27.884 3.294 -28.763 1.00 74.12 407 ALA A O 1
ATOM 2937 N N . PHE A 1 408 ? 27.306 1.453 -27.633 1.00 71.00 408 PHE A N 1
ATOM 2938 C CA . PHE A 1 408 ? 25.882 1.797 -27.563 1.00 71.00 408 PHE A CA 1
ATOM 2939 C C . PHE A 1 408 ? 25.613 2.996 -26.640 1.00 71.00 408 PHE A C 1
ATOM 2941 O O . PHE A 1 408 ? 24.784 3.838 -26.967 1.00 71.00 408 PHE A O 1
ATOM 2948 N N . ALA A 1 409 ? 26.328 3.114 -25.515 1.00 58.38 409 ALA A N 1
ATOM 2949 C CA . ALA A 1 409 ? 26.163 4.226 -24.573 1.00 58.38 409 ALA A CA 1
ATOM 2950 C C . ALA A 1 409 ? 26.749 5.564 -25.067 1.00 58.38 409 ALA A C 1
ATOM 2952 O O . ALA A 1 409 ? 26.314 6.618 -24.609 1.00 58.38 409 ALA A O 1
ATOM 2953 N N . SER A 1 410 ? 27.725 5.538 -25.980 1.00 55.00 410 SER A N 1
ATOM 2954 C CA . SER A 1 410 ? 28.335 6.744 -26.566 1.00 55.00 410 SER A CA 1
ATOM 2955 C C . SER A 1 410 ? 27.644 7.228 -27.851 1.00 55.00 410 SER A C 1
ATOM 2957 O O . SER A 1 410 ? 27.888 8.352 -28.289 1.00 55.00 410 SER A O 1
ATOM 2959 N N . HIS A 1 411 ? 26.734 6.437 -28.433 1.00 51.06 411 HIS A N 1
ATOM 2960 C CA . HIS A 1 411 ? 26.020 6.784 -29.663 1.00 51.06 411 HIS A CA 1
ATOM 2961 C C . HIS A 1 411 ? 24.724 7.580 -29.400 1.00 51.06 411 HIS A C 1
ATOM 2963 O O . HIS A 1 411 ? 23.610 7.051 -29.449 1.00 51.06 411 HIS A O 1
ATOM 2969 N N . THR A 1 412 ? 24.846 8.889 -29.162 1.00 45.41 412 THR A N 1
ATOM 2970 C CA . THR A 1 412 ? 23.689 9.801 -29.111 1.00 45.41 412 THR A CA 1
ATOM 2971 C C . THR A 1 412 ? 23.215 10.183 -30.517 1.00 45.41 412 THR A C 1
ATOM 2973 O O . THR A 1 412 ? 23.684 11.168 -31.090 1.00 45.41 412 THR A O 1
ATOM 2976 N N . ALA A 1 413 ? 22.252 9.441 -31.068 1.00 39.66 413 ALA A N 1
ATOM 2977 C CA . ALA A 1 413 ? 21.532 9.852 -32.275 1.00 39.66 413 ALA A CA 1
ATOM 2978 C C . ALA A 1 413 ? 20.435 10.888 -31.931 1.00 39.66 413 ALA A C 1
ATOM 2980 O O . ALA A 1 413 ? 19.564 10.593 -31.108 1.00 39.66 413 ALA A O 1
ATOM 2981 N N . PRO A 1 414 ? 20.422 12.092 -32.538 1.00 38.59 414 PRO A N 1
ATOM 2982 C CA . PRO A 1 414 ? 19.370 13.076 -32.301 1.00 38.59 414 PRO A CA 1
ATOM 2983 C C . PRO A 1 414 ? 18.097 12.720 -33.081 1.00 38.59 414 PRO A C 1
ATOM 2985 O O . PRO A 1 414 ? 18.075 12.729 -34.313 1.00 38.59 414 PRO A O 1
ATOM 2988 N N . VAL A 1 415 ? 17.003 12.456 -32.366 1.00 42.03 415 VAL A N 1
ATOM 2989 C CA . VAL A 1 415 ? 15.711 12.118 -32.978 1.00 42.03 415 VAL A CA 1
ATOM 2990 C C . VAL A 1 415 ? 14.964 13.389 -33.380 1.00 42.03 415 VAL A C 1
ATOM 2992 O O . VAL A 1 415 ? 14.425 14.112 -32.547 1.00 42.03 415 VAL A O 1
ATOM 2995 N N . THR A 1 416 ? 14.895 13.642 -34.686 1.00 40.75 416 THR A N 1
ATOM 2996 C CA . THR A 1 416 ? 13.945 14.584 -35.300 1.00 40.75 416 THR A CA 1
ATOM 2997 C C . THR A 1 416 ? 13.262 13.917 -36.497 1.00 40.75 416 THR A C 1
ATOM 2999 O O . THR A 1 416 ? 13.666 12.841 -36.942 1.00 40.75 416 THR A O 1
ATOM 3002 N N . ALA A 1 417 ? 12.203 14.535 -37.031 1.00 41.31 417 ALA A N 1
ATOM 3003 C CA . ALA A 1 417 ? 11.359 13.970 -38.095 1.00 41.31 417 ALA A CA 1
ATOM 3004 C C . ALA A 1 417 ? 12.087 13.663 -39.427 1.00 41.31 417 ALA A C 1
ATOM 3006 O O . ALA A 1 417 ? 11.497 13.076 -40.333 1.00 41.31 417 ALA A O 1
ATOM 3007 N N . THR A 1 418 ? 13.369 14.013 -39.541 1.00 43.62 418 THR A N 1
ATOM 3008 C CA . THR A 1 418 ? 14.269 13.625 -40.634 1.00 43.62 418 THR A CA 1
ATOM 3009 C C . THR A 1 418 ? 14.551 12.118 -40.678 1.00 43.62 418 THR A C 1
ATOM 3011 O O . THR A 1 418 ? 14.834 11.599 -41.756 1.00 43.62 418 THR A O 1
ATOM 3014 N N . GLY A 1 419 ? 14.416 11.388 -39.562 1.00 59.41 419 GLY A N 1
ATOM 3015 C CA . GLY A 1 419 ? 14.780 9.966 -39.476 1.00 59.41 419 GLY A CA 1
ATOM 3016 C C . GLY A 1 419 ? 13.990 9.024 -40.393 1.00 59.41 419 GLY A C 1
ATOM 3017 O O . GLY A 1 419 ? 14.533 8.026 -40.844 1.00 59.41 419 GLY A O 1
ATOM 3018 N N . ILE A 1 420 ? 12.738 9.335 -40.752 1.00 66.06 420 ILE A N 1
ATOM 3019 C CA . ILE A 1 420 ? 11.997 8.488 -41.709 1.00 66.06 420 ILE A CA 1
ATOM 3020 C C . ILE A 1 420 ? 12.653 8.566 -43.100 1.00 66.06 420 ILE A C 1
ATOM 3022 O O . ILE A 1 420 ? 12.676 7.575 -43.821 1.00 66.06 420 ILE A O 1
ATOM 3026 N N . SER A 1 421 ? 13.241 9.710 -43.470 1.00 68.88 421 SER A N 1
ATOM 3027 C CA . SER A 1 421 ? 13.831 9.921 -44.802 1.00 68.88 421 SER A CA 1
ATOM 3028 C C . SER A 1 421 ? 15.125 9.137 -45.065 1.00 68.88 421 SER A C 1
ATOM 3030 O O . SER A 1 421 ? 15.505 8.990 -46.225 1.00 68.88 421 SER A O 1
ATOM 3032 N N . SER A 1 422 ? 15.773 8.590 -44.026 1.00 69.44 422 SER A N 1
ATOM 3033 C CA . SER A 1 422 ? 16.939 7.705 -44.169 1.00 69.44 422 SER A CA 1
ATOM 3034 C C . SER A 1 422 ? 16.570 6.232 -44.382 1.00 69.44 422 SER A C 1
ATOM 3036 O O . SER A 1 422 ? 17.443 5.428 -44.711 1.00 69.44 422 SER A O 1
ATOM 3038 N N . LEU A 1 423 ? 15.291 5.859 -44.252 1.00 74.69 423 LEU A N 1
ATOM 3039 C CA . LEU A 1 423 ? 14.827 4.526 -44.630 1.00 74.69 423 LEU A CA 1
ATOM 3040 C C . LEU A 1 423 ? 14.817 4.350 -46.159 1.00 74.69 423 LEU A C 1
ATOM 3042 O O . LEU A 1 423 ? 14.537 5.305 -46.889 1.00 74.69 423 LEU A O 1
ATOM 3046 N N . PRO A 1 424 ? 14.997 3.118 -46.668 1.00 77.31 424 PRO A N 1
ATOM 3047 C CA . PRO A 1 424 ? 14.660 2.772 -48.047 1.00 77.31 424 PRO A CA 1
ATOM 3048 C C . PRO A 1 424 ? 13.204 3.130 -48.376 1.00 77.31 424 PRO A C 1
ATOM 3050 O O . PRO A 1 424 ? 12.336 3.087 -47.503 1.00 77.31 424 PRO A O 1
ATOM 3053 N N . SER A 1 425 ? 12.907 3.436 -49.642 1.00 82.38 425 SER A N 1
ATOM 3054 C CA . SER A 1 425 ? 11.590 3.934 -50.082 1.00 82.38 425 SER A CA 1
ATOM 3055 C C . SER A 1 425 ? 10.405 3.048 -49.665 1.00 82.38 425 SER A C 1
ATOM 3057 O O . SER A 1 425 ? 9.358 3.567 -49.281 1.00 82.38 425 SER A O 1
ATOM 3059 N N . CYS A 1 426 ? 10.579 1.723 -49.659 1.00 84.88 426 CYS A N 1
ATOM 3060 C CA . CYS A 1 426 ? 9.586 0.770 -49.154 1.00 84.88 426 CYS A CA 1
ATOM 3061 C C . CYS A 1 426 ? 9.302 0.957 -47.647 1.00 84.88 426 CYS A C 1
ATOM 3063 O O . CYS A 1 426 ? 8.148 0.934 -47.225 1.00 84.88 426 CYS A O 1
ATOM 3065 N N . GLY A 1 427 ? 10.335 1.227 -46.841 1.00 81.88 427 GLY A N 1
ATOM 3066 C CA . GLY A 1 427 ? 10.214 1.515 -45.413 1.00 81.88 427 GLY A CA 1
ATOM 3067 C C . GLY A 1 427 ? 9.552 2.866 -45.157 1.00 81.88 427 GLY A C 1
ATOM 3068 O O . GLY A 1 427 ? 8.656 2.952 -44.322 1.00 81.88 427 GLY A O 1
ATOM 3069 N N . GLN A 1 428 ? 9.902 3.897 -45.936 1.00 84.06 428 GLN A N 1
ATOM 3070 C CA . GLN A 1 428 ? 9.220 5.198 -45.884 1.00 84.06 428 GLN A CA 1
ATOM 3071 C C . GLN A 1 428 ? 7.718 5.059 -46.162 1.00 84.06 428 GLN A C 1
ATOM 3073 O O . GLN A 1 428 ? 6.897 5.623 -45.437 1.00 84.06 428 GLN A O 1
ATOM 3078 N N . ALA A 1 429 ? 7.353 4.276 -47.183 1.00 86.25 429 ALA A N 1
ATOM 3079 C CA . ALA A 1 429 ? 5.961 3.984 -47.506 1.00 86.25 429 ALA A CA 1
ATOM 3080 C C . ALA A 1 429 ? 5.256 3.248 -46.355 1.00 86.25 429 ALA A C 1
ATOM 3082 O O . ALA A 1 429 ? 4.186 3.682 -45.934 1.00 86.25 429 ALA A O 1
ATOM 3083 N N . CYS A 1 430 ? 5.866 2.204 -45.783 1.00 88.19 430 CYS A N 1
ATOM 3084 C CA . CYS A 1 430 ? 5.298 1.491 -44.636 1.00 88.19 430 CYS A CA 1
ATOM 3085 C C . CYS A 1 430 ? 5.079 2.401 -43.417 1.00 88.19 430 CYS A C 1
ATOM 3087 O O . CYS A 1 430 ? 3.992 2.383 -42.838 1.00 88.19 430 CYS A O 1
ATOM 3089 N N . PHE A 1 431 ? 6.050 3.251 -43.065 1.00 86.81 431 PHE A N 1
ATOM 3090 C CA . PHE A 1 431 ? 5.904 4.199 -41.956 1.00 86.81 431 PHE A CA 1
ATOM 3091 C C . PHE A 1 431 ? 4.825 5.247 -42.202 1.00 86.81 431 PHE A C 1
ATOM 3093 O O . PHE A 1 431 ? 4.007 5.498 -41.319 1.00 86.81 431 PHE A O 1
ATOM 3100 N N . ASN A 1 432 ? 4.786 5.851 -43.388 1.00 85.12 432 ASN A N 1
ATOM 3101 C CA . ASN A 1 432 ? 3.794 6.879 -43.692 1.00 85.12 432 ASN A CA 1
ATOM 3102 C C . ASN A 1 432 ? 2.376 6.295 -43.796 1.00 85.12 432 ASN A C 1
ATOM 3104 O O . ASN A 1 432 ? 1.439 6.904 -43.283 1.00 85.12 432 ASN A O 1
ATOM 3108 N N . ASN A 1 433 ? 2.224 5.089 -44.351 1.00 86.31 433 ASN A N 1
ATOM 3109 C CA . ASN A 1 433 ? 0.944 4.383 -44.395 1.00 86.31 433 ASN A CA 1
ATOM 3110 C C . ASN A 1 433 ? 0.448 4.033 -42.985 1.00 86.31 433 ASN A C 1
ATOM 3112 O O . ASN A 1 433 ? -0.688 4.355 -42.646 1.00 86.31 433 ASN A O 1
ATOM 3116 N N . MET A 1 434 ? 1.296 3.442 -42.133 1.00 89.50 434 MET A N 1
ATOM 3117 C CA . MET A 1 434 ? 0.905 3.079 -40.764 1.00 89.50 434 MET A CA 1
ATOM 3118 C C . MET A 1 434 ? 0.620 4.300 -39.885 1.00 89.50 434 MET A C 1
ATOM 3120 O O . MET A 1 434 ? -0.359 4.299 -39.143 1.00 89.50 434 MET A O 1
ATOM 3124 N N . ARG A 1 435 ? 1.409 5.377 -40.007 1.00 87.62 435 ARG A N 1
ATOM 3125 C CA . ARG A 1 435 ? 1.121 6.654 -39.329 1.00 87.62 435 ARG A CA 1
ATOM 3126 C C . ARG A 1 435 ? -0.174 7.293 -39.833 1.00 87.62 435 ARG A C 1
ATOM 3128 O O . ARG A 1 435 ? -0.842 7.966 -39.058 1.00 87.62 435 ARG A O 1
ATOM 3135 N N . GLY A 1 436 ? -0.551 7.068 -41.093 1.00 84.12 436 GLY A N 1
ATOM 3136 C CA . GLY A 1 436 ? -1.832 7.498 -41.659 1.00 84.12 436 GLY A CA 1
ATOM 3137 C C . GLY A 1 436 ? -3.053 6.805 -41.042 1.00 84.12 436 GLY A C 1
ATOM 3138 O O . GLY A 1 436 ? -4.118 7.412 -40.986 1.00 84.12 436 GLY A O 1
ATOM 3139 N N . GLN A 1 437 ? -2.896 5.590 -40.504 1.00 88.50 437 GLN A N 1
ATOM 3140 C CA . GLN A 1 437 ? -3.974 4.823 -39.858 1.00 88.50 437 GLN A CA 1
ATOM 3141 C C . GLN A 1 437 ? -4.194 5.176 -38.376 1.00 88.50 437 GLN A C 1
ATOM 3143 O O . GLN A 1 437 ? -4.862 4.431 -37.660 1.00 88.50 437 GLN A O 1
ATOM 3148 N N . TYR A 1 438 ? -3.655 6.299 -37.890 1.00 82.38 438 TYR A N 1
ATOM 3149 C CA . TYR A 1 438 ? -3.687 6.672 -36.470 1.00 82.38 438 TYR A CA 1
ATOM 3150 C C . TYR A 1 438 ? -5.089 6.611 -35.839 1.00 82.38 438 TYR A C 1
ATOM 3152 O O . TYR A 1 438 ? -5.239 6.082 -34.741 1.00 82.38 438 TYR A O 1
ATOM 3160 N N . SER A 1 439 ? -6.126 7.051 -36.556 1.00 83.38 439 SER A N 1
ATOM 3161 C CA . SER A 1 439 ? -7.516 7.002 -36.087 1.00 83.38 439 SER A CA 1
ATOM 3162 C C . SER A 1 439 ? -8.077 5.578 -35.987 1.00 83.38 439 SER A C 1
ATOM 3164 O O . SER A 1 439 ? -8.828 5.285 -35.061 1.00 83.38 439 SER A O 1
ATOM 3166 N N . GLN A 1 440 ? -7.676 4.665 -36.880 1.00 85.94 440 GLN A N 1
ATOM 3167 C CA . GLN A 1 440 ? -8.031 3.239 -36.805 1.00 85.94 440 GLN A CA 1
ATOM 3168 C C . GLN A 1 440 ? -7.281 2.514 -35.678 1.00 85.94 440 GLN A C 1
ATOM 3170 O O . GLN A 1 440 ? -7.776 1.535 -35.127 1.00 85.94 440 GLN A O 1
ATOM 3175 N N . LEU A 1 441 ? -6.102 3.021 -35.308 1.00 82.38 441 LEU A N 1
ATOM 3176 C CA . LEU A 1 441 ? -5.295 2.553 -34.181 1.00 82.38 441 LEU A CA 1
ATOM 3177 C C . LEU A 1 441 ? -5.708 3.192 -32.837 1.00 82.38 441 LEU A C 1
ATOM 3179 O O . LEU A 1 441 ? -5.043 2.969 -31.828 1.00 82.38 441 LEU A O 1
ATOM 3183 N N . GLY A 1 442 ? -6.808 3.954 -32.801 1.00 76.31 442 GLY A N 1
ATOM 3184 C CA . GLY A 1 442 ? -7.359 4.551 -31.578 1.00 76.31 442 GLY A CA 1
ATOM 3185 C C . GLY A 1 442 ? -6.700 5.862 -31.136 1.00 76.31 442 GLY A C 1
ATOM 3186 O O . GLY A 1 442 ? -6.986 6.343 -30.042 1.00 76.31 442 GLY A O 1
ATOM 3187 N N . CYS A 1 443 ? -5.844 6.462 -31.965 1.00 78.44 443 CYS A N 1
ATOM 3188 C CA . CYS A 1 443 ? -5.166 7.720 -31.668 1.00 78.44 443 CYS A CA 1
ATOM 3189 C C . CYS A 1 443 ? -5.924 8.934 -32.222 1.00 78.44 443 CYS A C 1
ATOM 3191 O O . CYS A 1 443 ? -6.446 8.909 -33.335 1.00 78.44 443 CYS A O 1
ATOM 3193 N N . GLY A 1 444 ? -5.938 10.037 -31.465 1.00 70.12 444 GLY A N 1
ATOM 3194 C CA . GLY A 1 444 ? -6.543 11.307 -31.901 1.00 70.12 444 GLY A CA 1
ATOM 3195 C C . GLY A 1 444 ? -5.708 12.091 -32.924 1.00 70.12 444 GLY A C 1
ATOM 3196 O O . GLY A 1 444 ? -6.215 12.999 -33.577 1.00 70.12 444 GLY A O 1
ATOM 3197 N N . SER A 1 445 ? -4.430 11.744 -33.074 1.00 73.25 445 SER A N 1
ATOM 3198 C CA . SER A 1 445 ? -3.465 12.345 -34.001 1.00 73.25 445 SER A CA 1
ATOM 3199 C C . SER A 1 445 ? -2.388 11.303 -34.360 1.00 73.25 445 SER A C 1
ATOM 3201 O O . SER A 1 445 ? -2.293 10.283 -33.671 1.00 73.25 445 SER A O 1
ATOM 3203 N N . PRO A 1 446 ? -1.549 11.513 -35.396 1.00 71.75 446 PRO A N 1
ATOM 3204 C CA . PRO A 1 446 ? -0.416 10.633 -35.715 1.00 71.75 446 PRO A CA 1
ATOM 3205 C C . PRO A 1 446 ? 0.773 10.842 -34.752 1.00 71.75 446 PRO A C 1
ATOM 3207 O O . PRO A 1 446 ? 1.928 10.951 -35.179 1.00 71.75 446 PRO A O 1
ATOM 3210 N N . ASP A 1 447 ? 0.466 10.949 -33.458 1.00 76.50 447 ASP A N 1
ATOM 3211 C CA . ASP A 1 447 ? 1.413 11.100 -32.361 1.00 76.50 447 ASP A CA 1
ATOM 3212 C C . ASP A 1 447 ? 2.251 9.818 -32.183 1.00 76.50 447 ASP A C 1
ATOM 3214 O O . ASP A 1 447 ? 1.677 8.729 -32.072 1.00 76.50 447 ASP A O 1
ATOM 3218 N N . PRO A 1 448 ? 3.595 9.912 -32.139 1.00 74.19 448 PRO A N 1
ATOM 3219 C CA . PRO A 1 448 ? 4.460 8.743 -32.016 1.00 74.19 448 PRO A CA 1
ATOM 3220 C C . PRO A 1 448 ? 4.215 7.918 -30.749 1.00 74.19 448 PRO A C 1
ATOM 3222 O O . PRO A 1 448 ? 4.305 6.696 -30.812 1.00 74.19 448 PRO A O 1
ATOM 3225 N N . TYR A 1 449 ? 3.905 8.549 -29.611 1.00 77.00 449 TYR A N 1
ATOM 3226 C CA . TYR A 1 449 ? 3.730 7.839 -28.342 1.00 77.00 449 TYR A CA 1
ATOM 3227 C C . TYR A 1 449 ? 2.430 7.028 -28.332 1.00 77.00 449 TYR A C 1
ATOM 3229 O O . TYR A 1 449 ? 2.450 5.845 -28.000 1.00 77.00 449 TYR A O 1
ATOM 3237 N N . CYS A 1 450 ? 1.320 7.617 -28.785 1.00 78.94 450 CYS A N 1
ATOM 3238 C CA . CYS A 1 450 ? 0.059 6.895 -28.935 1.00 78.94 450 CYS A CA 1
ATOM 3239 C C . CYS A 1 450 ? 0.169 5.744 -29.948 1.00 78.94 450 CYS A C 1
ATOM 3241 O O . CYS A 1 450 ? -0.240 4.622 -29.650 1.00 78.94 450 CYS A O 1
ATOM 3243 N N . LEU A 1 451 ? 0.761 5.999 -31.123 1.00 81.12 451 LEU A N 1
ATOM 3244 C CA . LEU A 1 451 ? 0.935 4.981 -32.163 1.00 81.12 451 LEU A CA 1
ATOM 3245 C C . LEU A 1 451 ? 1.754 3.789 -31.652 1.00 81.12 451 LEU A C 1
ATOM 3247 O O . LEU A 1 451 ? 1.321 2.648 -31.783 1.00 81.12 451 LEU A O 1
ATOM 3251 N N . CYS A 1 452 ? 2.891 4.054 -31.012 1.00 82.50 452 CYS A N 1
ATOM 3252 C CA . CYS A 1 452 ? 3.765 3.029 -30.444 1.00 82.50 452 CYS A CA 1
ATOM 3253 C C . CYS A 1 452 ? 3.216 2.358 -29.175 1.00 82.50 452 CYS A C 1
ATOM 3255 O O . CYS A 1 452 ? 3.677 1.282 -28.804 1.00 82.50 452 CYS A O 1
ATOM 3257 N N . GLY A 1 453 ? 2.214 2.952 -28.521 1.00 80.62 453 GLY A N 1
ATOM 3258 C CA . GLY A 1 453 ? 1.438 2.291 -27.471 1.00 80.62 453 GLY A CA 1
ATOM 3259 C C . GLY A 1 453 ? 0.509 1.192 -28.003 1.00 80.62 453 GLY A C 1
ATOM 3260 O O . GLY A 1 453 ? 0.072 0.338 -27.232 1.00 80.62 453 GLY A O 1
ATOM 3261 N N . ASN A 1 454 ? 0.214 1.174 -29.309 1.00 81.12 454 ASN A N 1
ATOM 3262 C CA . ASN A 1 454 ? -0.634 0.168 -29.939 1.00 81.12 454 ASN A CA 1
ATOM 3263 C C . ASN A 1 454 ? 0.208 -0.893 -30.666 1.00 81.12 454 ASN A C 1
ATOM 3265 O O . ASN A 1 454 ? 0.811 -0.628 -31.703 1.00 81.12 454 ASN A O 1
ATOM 3269 N N . THR A 1 455 ? 0.181 -2.139 -30.187 1.00 83.19 455 THR A N 1
ATOM 3270 C CA . THR A 1 455 ? 0.956 -3.258 -30.762 1.00 83.19 455 THR A CA 1
ATOM 3271 C C . THR A 1 455 ? 0.646 -3.527 -32.245 1.00 83.19 455 THR A C 1
ATOM 3273 O O . THR A 1 455 ? 1.493 -4.042 -32.975 1.00 83.19 455 THR A O 1
ATOM 3276 N N . ASN A 1 456 ? -0.537 -3.136 -32.735 1.00 85.25 456 ASN A N 1
ATOM 3277 C CA . ASN A 1 456 ? -0.884 -3.254 -34.154 1.00 85.25 456 ASN A CA 1
ATOM 3278 C C . ASN A 1 456 ? -0.101 -2.275 -35.047 1.00 85.25 456 ASN A C 1
ATOM 3280 O O . ASN A 1 456 ? 0.042 -2.538 -36.241 1.00 85.25 456 ASN A O 1
ATOM 3284 N N . PHE A 1 457 ? 0.443 -1.184 -34.496 1.00 86.81 457 PHE A N 1
ATOM 3285 C CA . PHE A 1 457 ? 1.372 -0.310 -35.212 1.00 86.81 457 PHE A CA 1
ATOM 3286 C C . PHE A 1 457 ? 2.680 -1.052 -35.515 1.00 86.81 457 PHE A C 1
ATOM 3288 O O . PHE A 1 457 ? 3.069 -1.154 -36.679 1.00 86.81 457 PHE A O 1
ATOM 3295 N N . ASP A 1 458 ? 3.294 -1.671 -34.501 1.00 80.88 458 ASP A N 1
ATOM 3296 C CA . ASP A 1 458 ? 4.521 -2.468 -34.646 1.00 80.88 458 ASP A CA 1
ATOM 3297 C C . ASP A 1 458 ? 4.336 -3.671 -35.577 1.00 80.88 458 ASP A C 1
ATOM 3299 O O . ASP A 1 458 ? 5.187 -3.941 -36.430 1.00 80.88 458 ASP A O 1
ATOM 3303 N N . TYR A 1 459 ? 3.217 -4.395 -35.449 1.00 82.12 459 TYR A N 1
ATOM 3304 C CA . TYR A 1 459 ? 2.892 -5.489 -36.364 1.00 82.12 459 TYR A CA 1
ATOM 3305 C C . TYR A 1 459 ? 2.665 -4.982 -37.788 1.00 82.12 459 TYR A C 1
ATOM 3307 O O . TYR A 1 459 ? 3.231 -5.550 -38.716 1.00 82.12 459 TYR A O 1
ATOM 3315 N N . GLY A 1 460 ? 1.943 -3.875 -37.979 1.00 87.38 460 GLY A N 1
ATOM 3316 C CA . GLY A 1 460 ? 1.746 -3.282 -39.300 1.00 87.38 460 GLY A CA 1
ATOM 3317 C C . GLY A 1 460 ? 3.052 -2.824 -39.956 1.00 87.38 460 GLY A C 1
ATOM 3318 O O . GLY A 1 460 ? 3.272 -3.116 -41.131 1.00 87.38 460 GLY A O 1
ATOM 3319 N N . ILE A 1 461 ? 3.970 -2.201 -39.205 1.00 88.19 461 ILE A N 1
ATOM 3320 C CA . ILE A 1 461 ? 5.317 -1.866 -39.693 1.00 88.19 461 ILE A CA 1
ATOM 3321 C C . ILE A 1 461 ? 6.086 -3.135 -40.065 1.00 88.19 461 ILE A C 1
ATOM 3323 O O . ILE A 1 461 ? 6.634 -3.209 -41.166 1.00 88.19 461 ILE A O 1
ATOM 3327 N N . ARG A 1 462 ? 6.114 -4.151 -39.193 1.00 86.62 462 ARG A N 1
ATOM 3328 C CA . ARG A 1 462 ? 6.815 -5.422 -39.438 1.00 86.62 462 ARG A CA 1
ATOM 3329 C C . ARG A 1 462 ? 6.281 -6.141 -40.672 1.00 86.62 462 ARG A C 1
ATOM 3331 O O . ARG A 1 462 ? 7.067 -6.593 -41.505 1.00 86.62 462 ARG A O 1
ATOM 3338 N N . ASP A 1 463 ? 4.969 -6.255 -40.789 1.00 89.38 463 ASP A N 1
ATOM 3339 C CA . ASP A 1 463 ? 4.316 -7.079 -41.801 1.00 89.38 463 ASP A CA 1
ATOM 3340 C C . ASP A 1 463 ? 4.330 -6.360 -43.158 1.00 89.38 463 ASP A C 1
ATOM 3342 O O . ASP A 1 463 ? 4.682 -6.973 -44.167 1.00 89.38 463 ASP A O 1
ATOM 3346 N N . CYS A 1 464 ? 4.125 -5.035 -43.173 1.00 91.12 464 CYS A N 1
ATOM 3347 C CA . CYS A 1 464 ? 4.371 -4.203 -44.353 1.00 91.12 464 CYS A CA 1
ATOM 3348 C C . CYS A 1 464 ? 5.833 -4.286 -44.808 1.00 91.12 464 CYS A C 1
ATOM 3350 O O . CYS A 1 464 ? 6.089 -4.496 -45.990 1.00 91.12 464 CYS A O 1
ATOM 3352 N N . SER A 1 465 ? 6.803 -4.184 -43.892 1.00 89.25 465 SER A N 1
ATOM 3353 C CA . SER A 1 465 ? 8.228 -4.217 -44.251 1.00 89.25 465 SER A CA 1
ATOM 3354 C C . SER A 1 465 ? 8.628 -5.557 -44.865 1.00 89.25 465 SER A C 1
ATOM 3356 O O . SER A 1 465 ? 9.287 -5.581 -45.901 1.00 89.25 465 SER A O 1
ATOM 3358 N N . ASN A 1 466 ? 8.197 -6.682 -44.282 1.00 81.56 466 ASN A N 1
ATOM 3359 C CA . ASN A 1 466 ? 8.478 -8.005 -44.848 1.00 81.56 466 ASN A CA 1
ATOM 3360 C C . ASN A 1 466 ? 7.829 -8.200 -46.228 1.00 81.56 466 ASN A C 1
ATOM 3362 O O . ASN A 1 466 ? 8.452 -8.801 -47.102 1.00 81.56 466 ASN A O 1
ATOM 3366 N N . ALA A 1 467 ? 6.623 -7.664 -46.446 1.00 87.38 467 ALA A N 1
ATOM 3367 C CA . ALA A 1 467 ? 5.927 -7.748 -47.728 1.00 87.38 467 ALA A CA 1
ATOM 3368 C C . ALA A 1 467 ? 6.493 -6.802 -48.809 1.00 87.38 467 ALA A C 1
ATOM 3370 O O . ALA A 1 467 ? 6.540 -7.176 -49.978 1.00 87.38 467 ALA A O 1
ATOM 3371 N N . ALA A 1 468 ? 6.915 -5.588 -48.438 1.00 85.25 468 ALA A N 1
ATOM 3372 C CA . ALA A 1 468 ? 7.266 -4.516 -49.377 1.00 85.25 468 ALA A CA 1
ATOM 3373 C C . ALA A 1 468 ? 8.778 -4.301 -49.579 1.00 85.25 468 ALA A C 1
ATOM 3375 O O . ALA A 1 468 ? 9.173 -3.742 -50.600 1.00 85.25 468 ALA A O 1
ATOM 3376 N N . CYS A 1 469 ? 9.621 -4.713 -48.626 1.00 76.12 469 CYS A N 1
ATOM 3377 C CA . CYS A 1 469 ? 11.077 -4.524 -48.686 1.00 76.12 469 CYS A CA 1
ATOM 3378 C C . CYS A 1 469 ? 11.873 -5.819 -48.926 1.00 76.12 469 CYS A C 1
ATOM 3380 O O . CYS A 1 469 ? 13.052 -5.747 -49.268 1.00 76.12 469 CYS A O 1
ATOM 3382 N N . GLY A 1 470 ? 11.268 -6.996 -48.731 1.00 76.00 470 GLY A N 1
ATOM 3383 C CA . GLY A 1 470 ? 11.996 -8.268 -48.669 1.00 76.00 470 GLY A CA 1
ATOM 3384 C C . GLY A 1 470 ? 12.752 -8.447 -47.345 1.00 76.00 470 GLY A C 1
ATOM 3385 O O . GLY A 1 470 ? 13.035 -7.485 -46.634 1.00 76.00 470 GLY A O 1
ATOM 3386 N N . THR A 1 471 ? 13.063 -9.691 -46.977 1.00 66.19 471 THR A N 1
ATOM 3387 C CA . THR A 1 471 ? 13.417 -10.061 -45.591 1.00 66.19 471 THR A CA 1
ATOM 3388 C C . THR A 1 471 ? 14.645 -9.365 -45.015 1.00 66.19 471 THR A C 1
ATOM 3390 O O . THR A 1 471 ? 14.682 -9.127 -43.811 1.00 66.19 471 THR A O 1
ATOM 3393 N N . ASP A 1 472 ? 15.651 -9.044 -45.828 1.00 57.53 472 ASP A N 1
ATOM 3394 C CA . ASP A 1 472 ? 16.905 -8.473 -45.322 1.00 57.53 472 ASP A CA 1
ATOM 3395 C C . ASP A 1 472 ? 16.786 -6.965 -45.075 1.00 57.53 472 ASP A C 1
ATOM 3397 O O . ASP A 1 472 ? 17.178 -6.476 -44.016 1.00 57.53 472 ASP A O 1
ATOM 3401 N N . VAL A 1 473 ? 16.131 -6.245 -45.990 1.00 66.31 473 VAL A N 1
ATOM 3402 C CA . VAL A 1 473 ? 15.817 -4.817 -45.829 1.00 66.31 473 VAL A CA 1
ATOM 3403 C C . VAL A 1 473 ? 14.692 -4.614 -44.807 1.00 66.31 473 VAL A C 1
ATOM 3405 O O . VAL A 1 473 ? 14.708 -3.650 -44.048 1.00 66.31 473 VAL A O 1
ATOM 3408 N N . ALA A 1 474 ? 13.746 -5.550 -44.696 1.00 65.38 474 ALA A N 1
ATOM 3409 C CA . ALA A 1 474 ? 12.704 -5.495 -43.675 1.00 65.38 474 ALA A CA 1
ATOM 3410 C C . ALA A 1 474 ? 13.280 -5.444 -42.252 1.00 65.38 474 ALA A C 1
ATOM 3412 O O . ALA A 1 474 ? 12.745 -4.725 -41.411 1.00 65.38 474 ALA A O 1
ATOM 3413 N N . ARG A 1 475 ? 14.389 -6.151 -41.976 1.00 69.19 475 ARG A N 1
ATOM 3414 C CA . ARG A 1 475 ? 15.035 -6.129 -40.651 1.00 69.19 475 ARG A CA 1
ATOM 3415 C C . ARG A 1 475 ? 15.524 -4.733 -40.259 1.00 69.19 475 ARG A C 1
ATOM 3417 O O . ARG A 1 475 ? 15.384 -4.382 -39.090 1.00 69.19 475 ARG A O 1
ATOM 3424 N N . THR A 1 476 ? 16.029 -3.927 -41.197 1.00 69.50 476 THR A N 1
ATOM 3425 C CA . THR A 1 476 ? 16.490 -2.559 -40.892 1.00 69.50 476 THR A CA 1
ATOM 3426 C C . THR A 1 476 ? 15.313 -1.618 -40.623 1.00 69.50 476 THR A C 1
ATOM 3428 O O . THR A 1 476 ? 15.345 -0.856 -39.660 1.00 69.50 476 THR A O 1
ATOM 3431 N N . VAL A 1 477 ? 14.221 -1.744 -41.384 1.00 75.00 477 VAL A N 1
ATOM 3432 C 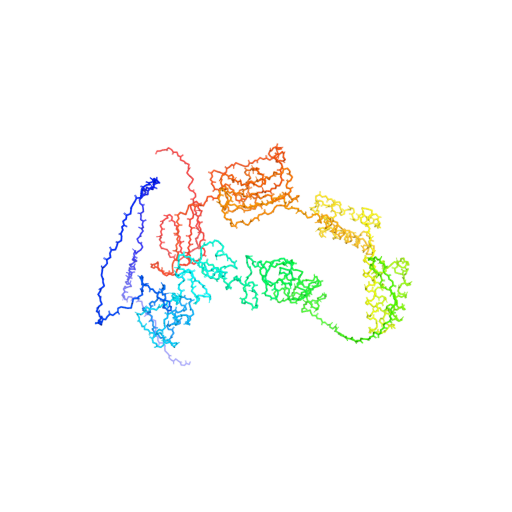CA . VAL A 1 477 ? 12.979 -0.979 -41.163 1.00 75.00 477 VAL A CA 1
ATOM 3433 C C . VAL A 1 477 ? 12.305 -1.361 -39.831 1.00 75.00 477 VAL A C 1
ATOM 3435 O O . VAL A 1 477 ? 11.814 -0.494 -39.110 1.00 75.00 477 VAL A O 1
ATOM 3438 N N . ILE A 1 478 ? 12.336 -2.645 -39.453 1.00 79.12 478 ILE A N 1
ATOM 3439 C CA . ILE A 1 478 ? 11.839 -3.140 -38.156 1.00 79.12 478 ILE A CA 1
ATOM 3440 C C . ILE A 1 478 ? 12.706 -2.642 -36.990 1.00 79.12 478 ILE A C 1
ATOM 3442 O O . ILE A 1 478 ? 12.163 -2.292 -35.942 1.00 79.12 478 ILE A O 1
ATOM 3446 N N . ALA A 1 479 ? 14.033 -2.607 -37.150 1.00 74.56 479 ALA A N 1
ATOM 3447 C CA . ALA A 1 479 ? 14.939 -2.057 -36.141 1.00 74.56 479 ALA A CA 1
ATOM 3448 C C . ALA A 1 479 ? 14.653 -0.566 -35.903 1.00 74.56 479 ALA A C 1
ATOM 3450 O O . ALA A 1 479 ? 14.386 -0.174 -34.767 1.00 74.56 479 ALA A O 1
ATOM 3451 N N . PHE A 1 480 ? 14.554 0.219 -36.980 1.00 78.94 480 PHE A N 1
ATOM 3452 C CA . PHE A 1 480 ? 14.170 1.629 -36.913 1.00 78.94 480 PHE A CA 1
ATOM 3453 C C . PHE A 1 480 ? 12.806 1.843 -36.237 1.00 78.94 480 PHE A C 1
ATOM 3455 O O . PHE A 1 480 ? 12.646 2.791 -35.478 1.00 78.94 480 PHE A O 1
ATOM 3462 N N . GLY A 1 481 ? 11.819 0.961 -36.442 1.00 79.44 481 GLY A N 1
ATOM 3463 C CA . GLY A 1 481 ? 10.529 1.053 -35.742 1.00 79.44 481 GLY A CA 1
ATOM 3464 C C . GLY A 1 481 ? 10.626 0.885 -34.232 1.00 79.44 481 GLY A C 1
ATOM 3465 O O . GLY A 1 481 ? 10.010 1.641 -33.483 1.00 79.44 481 GLY A O 1
ATOM 3466 N N . ARG A 1 482 ? 11.471 -0.039 -33.772 1.00 79.50 482 ARG A N 1
ATOM 3467 C CA . ARG A 1 482 ? 11.737 -0.226 -32.339 1.00 79.50 482 ARG A CA 1
ATOM 3468 C C . ARG A 1 482 ? 12.437 0.988 -31.736 1.00 79.50 482 ARG A C 1
ATOM 3470 O O . ARG A 1 482 ? 12.105 1.379 -30.621 1.00 79.50 482 ARG A O 1
ATOM 3477 N N . GLU A 1 483 ? 13.368 1.591 -32.470 1.00 72.00 483 GLU A N 1
ATOM 3478 C CA . GLU A 1 483 ? 14.052 2.826 -32.070 1.00 72.00 483 GLU A CA 1
ATOM 3479 C C . GLU A 1 483 ? 13.104 4.031 -32.061 1.00 72.00 483 GLU A C 1
ATOM 3481 O O . GLU A 1 483 ? 13.075 4.787 -31.097 1.00 72.00 483 GLU A O 1
ATOM 3486 N N . TYR A 1 484 ? 12.258 4.173 -33.082 1.00 76.25 484 TYR A N 1
ATOM 3487 C CA . TYR A 1 484 ? 11.215 5.195 -33.160 1.00 76.25 484 TYR A CA 1
ATOM 3488 C C . TYR A 1 484 ? 10.268 5.127 -31.952 1.00 76.25 484 TYR A C 1
ATOM 3490 O O . TYR A 1 484 ? 9.983 6.149 -31.327 1.00 76.25 484 TYR A O 1
ATOM 3498 N N . CYS A 1 485 ? 9.841 3.922 -31.568 1.00 77.75 485 CYS A N 1
ATOM 3499 C CA . CYS A 1 485 ? 8.945 3.711 -30.434 1.00 77.75 485 CYS A CA 1
ATOM 3500 C C . CYS A 1 485 ? 9.624 3.818 -29.060 1.00 77.75 485 CYS A C 1
ATOM 3502 O O . CYS A 1 485 ? 9.020 4.340 -28.115 1.00 77.75 485 CYS A O 1
ATOM 3504 N N . SER A 1 486 ? 10.890 3.408 -28.930 1.00 71.38 486 SER A N 1
ATOM 3505 C CA . SER A 1 486 ? 11.662 3.642 -27.704 1.00 71.38 486 SER A CA 1
ATOM 3506 C C . SER A 1 486 ? 11.955 5.133 -27.505 1.00 71.38 486 SER A C 1
ATOM 3508 O O . SER A 1 486 ? 11.801 5.642 -26.393 1.00 71.38 486 SER A O 1
ATOM 3510 N N . ALA A 1 487 ? 12.263 5.861 -28.582 1.00 67.12 487 ALA A N 1
ATOM 3511 C CA . ALA A 1 487 ? 12.448 7.306 -28.573 1.00 67.12 487 ALA A CA 1
ATOM 3512 C C . ALA A 1 487 ? 11.148 8.054 -28.253 1.00 67.12 487 ALA A C 1
ATOM 3514 O O . ALA A 1 487 ? 11.166 8.939 -27.403 1.00 67.12 487 ALA A O 1
ATOM 3515 N N . ALA A 1 488 ? 10.012 7.671 -28.847 1.00 69.00 488 ALA A N 1
ATOM 3516 C CA . ALA A 1 488 ? 8.703 8.239 -28.514 1.00 69.00 488 ALA A CA 1
ATOM 3517 C C . ALA A 1 488 ? 8.373 8.080 -27.017 1.00 69.00 488 ALA A C 1
ATOM 3519 O O . ALA A 1 488 ? 7.951 9.033 -26.361 1.00 69.00 488 ALA A O 1
ATOM 3520 N N . SER A 1 489 ? 8.652 6.900 -26.456 1.00 69.12 489 SER A N 1
ATOM 3521 C CA . SER A 1 489 ? 8.492 6.610 -25.024 1.00 69.12 489 SER A CA 1
ATOM 3522 C C . SER A 1 489 ? 9.443 7.437 -24.147 1.00 69.12 489 SER A C 1
ATOM 3524 O O . SER A 1 489 ? 9.044 7.931 -23.090 1.00 69.12 489 SER A O 1
ATOM 3526 N N . ALA A 1 490 ? 10.690 7.634 -24.585 1.00 56.59 490 ALA A N 1
ATOM 3527 C CA . ALA A 1 490 ? 11.682 8.449 -23.887 1.00 56.59 490 ALA A CA 1
ATOM 3528 C C . ALA A 1 490 ? 11.360 9.953 -23.948 1.00 56.59 490 ALA A C 1
ATOM 3530 O O . ALA A 1 490 ? 11.481 10.638 -22.937 1.00 56.59 490 ALA A O 1
ATOM 3531 N N . SER A 1 491 ? 10.890 10.470 -25.087 1.00 53.28 491 SER A N 1
ATOM 3532 C CA . SER A 1 491 ? 10.427 11.857 -25.226 1.00 53.28 491 SER A CA 1
ATOM 3533 C C . SER A 1 491 ? 9.175 12.128 -24.393 1.00 53.28 491 SER A C 1
ATOM 3535 O O . SER A 1 491 ? 9.111 13.161 -23.734 1.00 53.28 491 SER A O 1
ATOM 3537 N N . HIS A 1 492 ? 8.228 11.185 -24.331 1.00 52.16 492 HIS A N 1
ATOM 3538 C CA . HIS A 1 492 ? 7.070 11.299 -23.441 1.00 52.16 492 HIS A CA 1
ATOM 3539 C C . HIS A 1 492 ? 7.491 11.264 -21.962 1.00 52.16 492 HIS A C 1
ATOM 3541 O O . HIS A 1 492 ? 7.014 12.057 -21.156 1.00 52.16 492 HIS A O 1
ATOM 3547 N N . SER A 1 493 ? 8.473 10.426 -21.614 1.00 41.34 493 SER A N 1
ATOM 3548 C CA . SER A 1 493 ? 9.063 10.372 -20.268 1.00 41.34 493 SER A CA 1
ATOM 3549 C C . SER A 1 493 ? 9.841 11.651 -19.909 1.00 41.34 493 SER A C 1
ATOM 3551 O O . SER A 1 493 ? 9.823 12.076 -18.759 1.00 41.34 493 SER A O 1
ATOM 3553 N N . ALA A 1 494 ? 10.476 12.305 -20.886 1.00 40.28 494 ALA A N 1
ATOM 3554 C CA . ALA A 1 494 ? 11.140 13.602 -20.733 1.00 40.28 494 ALA A CA 1
ATOM 3555 C C . ALA A 1 494 ? 10.162 14.795 -20.714 1.00 40.28 494 ALA A C 1
ATOM 3557 O O . ALA A 1 494 ? 10.513 15.859 -20.217 1.00 40.28 494 ALA A O 1
ATOM 3558 N N . GLN A 1 495 ? 8.934 14.632 -21.215 1.00 37.09 495 GLN A N 1
ATOM 3559 C CA . GLN A 1 495 ? 7.834 15.570 -20.965 1.00 37.09 495 GLN A CA 1
ATOM 3560 C C . GLN A 1 495 ? 7.185 15.320 -19.592 1.00 37.09 495 GLN A C 1
ATOM 3562 O O . GLN A 1 495 ? 6.759 16.267 -18.936 1.00 37.09 495 GLN A O 1
ATOM 3567 N N . ALA A 1 496 ? 7.194 14.074 -19.106 1.00 39.03 496 ALA A N 1
ATOM 3568 C CA . ALA A 1 496 ? 6.704 13.692 -17.780 1.00 39.03 496 ALA A CA 1
ATOM 3569 C C . ALA A 1 496 ? 7.632 14.087 -16.606 1.00 39.03 496 ALA A C 1
ATOM 3571 O O . ALA A 1 496 ? 7.249 13.911 -15.449 1.00 39.03 496 ALA A O 1
ATOM 3572 N N . THR A 1 497 ? 8.826 14.645 -16.855 1.00 32.41 497 THR A N 1
ATOM 3573 C CA . THR A 1 497 ? 9.672 15.228 -15.790 1.00 32.41 497 THR A CA 1
ATOM 3574 C C . THR A 1 497 ? 9.204 16.610 -15.328 1.00 32.41 497 THR A C 1
ATOM 3576 O O . THR A 1 497 ? 9.658 17.083 -14.286 1.00 32.41 497 THR A O 1
ATOM 3579 N N . ALA A 1 498 ? 8.230 17.223 -16.007 1.00 38.81 498 ALA A N 1
ATOM 3580 C CA . ALA A 1 498 ? 7.320 18.147 -15.345 1.00 38.81 498 ALA A CA 1
ATOM 3581 C C . ALA A 1 498 ? 6.275 17.315 -14.582 1.00 38.81 498 ALA A C 1
ATOM 3583 O O . ALA A 1 498 ? 5.259 16.918 -15.154 1.00 38.81 498 ALA A O 1
ATOM 3584 N N . GLN A 1 499 ? 6.529 17.024 -13.297 1.00 41.31 499 GLN A N 1
ATOM 3585 C CA . GLN A 1 499 ? 5.510 16.395 -12.450 1.00 41.31 499 GLN A CA 1
ATOM 3586 C C . GLN A 1 499 ? 4.217 17.220 -12.522 1.00 41.31 499 GLN A C 1
ATOM 3588 O O . GLN A 1 499 ? 4.277 18.436 -12.309 1.00 41.31 499 GLN A O 1
ATOM 3593 N N . PRO A 1 500 ? 3.046 16.603 -12.757 1.00 49.56 500 PRO A N 1
ATOM 3594 C CA . PRO A 1 500 ? 1.798 17.324 -12.613 1.00 49.56 500 PRO A CA 1
ATOM 3595 C C . PRO A 1 500 ? 1.634 17.655 -11.130 1.00 49.56 500 PRO A C 1
ATOM 3597 O O . PRO A 1 500 ? 1.477 16.758 -10.298 1.00 49.56 500 PRO A O 1
ATOM 3600 N N . SER A 1 501 ? 1.689 18.942 -10.788 1.00 64.69 501 SER A N 1
ATOM 3601 C CA . SER A 1 501 ? 1.336 19.383 -9.443 1.00 64.69 501 SER A CA 1
ATOM 3602 C C . SER A 1 501 ? -0.094 18.942 -9.123 1.00 64.69 501 SER A C 1
ATOM 3604 O O . SER A 1 501 ? -0.937 18.798 -10.015 1.00 64.69 501 SER A O 1
ATOM 3606 N N . ILE A 1 502 ? -0.395 18.719 -7.844 1.00 76.62 502 ILE A N 1
ATOM 3607 C CA . ILE A 1 502 ? -1.793 18.649 -7.412 1.00 76.62 502 ILE A CA 1
ATOM 3608 C C . ILE A 1 502 ? -2.425 19.989 -7.820 1.00 76.62 502 ILE A C 1
ATOM 3610 O O . ILE A 1 502 ? -1.867 21.039 -7.532 1.00 76.62 502 ILE A O 1
ATOM 3614 N N . ALA A 1 503 ? -3.551 19.977 -8.526 1.00 78.44 503 ALA A N 1
ATOM 3615 C CA . ALA A 1 503 ? -4.300 21.178 -8.895 1.00 78.44 503 ALA A CA 1
ATOM 3616 C C . ALA A 1 503 ? -5.225 21.622 -7.758 1.00 78.44 503 ALA A C 1
ATOM 3618 O O . ALA A 1 503 ? -5.366 22.816 -7.490 1.00 78.44 503 ALA A O 1
ATOM 3619 N N . PHE A 1 504 ? -5.860 20.638 -7.116 1.00 86.12 504 PHE A N 1
ATOM 3620 C CA . PHE A 1 504 ? -6.630 20.751 -5.883 1.00 86.12 504 PHE A CA 1
ATOM 3621 C C . PHE A 1 504 ? -6.811 19.357 -5.259 1.00 86.12 504 PHE A C 1
ATOM 3623 O O . PHE A 1 504 ? -6.812 18.344 -5.958 1.00 86.12 504 PHE A O 1
ATOM 3630 N N . GLN A 1 505 ? -7.003 19.310 -3.943 1.00 89.31 505 GLN A N 1
ATOM 3631 C CA . GLN A 1 505 ? -7.431 18.110 -3.218 1.00 89.31 505 GLN A CA 1
ATOM 3632 C C . GLN A 1 505 ? -8.819 18.364 -2.626 1.00 89.31 505 GLN A C 1
ATOM 3634 O O . GLN A 1 505 ? -9.092 19.470 -2.149 1.00 89.31 505 GLN A O 1
ATOM 3639 N N . VAL A 1 506 ? -9.688 17.351 -2.621 1.00 91.19 506 VAL A N 1
ATOM 3640 C CA . VAL A 1 506 ? -10.981 17.417 -1.919 1.00 91.19 506 VAL A CA 1
ATOM 3641 C C . VAL A 1 506 ? -11.115 16.319 -0.879 1.00 91.19 506 VAL A C 1
ATOM 3643 O O . VAL A 1 506 ? -10.717 15.180 -1.106 1.00 91.19 506 VAL A O 1
ATOM 3646 N N . LYS A 1 507 ? -11.742 16.652 0.245 1.00 91.31 507 LYS A N 1
ATOM 3647 C CA . LYS A 1 507 ? -12.189 15.701 1.258 1.00 91.31 507 LYS A CA 1
ATOM 3648 C C . LYS A 1 507 ? -13.715 15.783 1.349 1.00 91.31 507 LYS A C 1
ATOM 3650 O O . LYS A 1 507 ? -14.232 16.849 1.686 1.00 91.31 507 LYS A O 1
ATOM 3655 N N . PRO A 1 508 ? -14.463 14.719 1.018 1.00 92.25 508 PRO A N 1
ATOM 3656 C CA . PRO A 1 508 ? -15.893 14.672 1.301 1.00 92.25 508 PRO A CA 1
ATOM 3657 C C . PRO A 1 508 ? -16.147 14.599 2.805 1.00 92.25 508 PRO A C 1
ATOM 3659 O O . PRO A 1 508 ? -15.334 14.028 3.526 1.00 92.25 508 PRO A O 1
ATOM 3662 N N . HIS A 1 509 ? -17.271 15.135 3.277 1.00 88.38 509 HIS A N 1
ATOM 3663 C CA . HIS A 1 509 ? -17.680 15.094 4.683 1.00 88.38 509 HIS A CA 1
ATOM 3664 C C . HIS A 1 509 ? -19.161 14.743 4.818 1.00 88.38 509 HIS A C 1
ATOM 3666 O O . HIS A 1 509 ? -19.998 15.226 4.059 1.00 88.38 509 HIS A O 1
ATOM 3672 N N . SER A 1 510 ? -19.487 13.935 5.825 1.00 85.81 510 SER A N 1
ATOM 3673 C CA . SER A 1 510 ? -20.843 13.443 6.121 1.00 85.81 510 SER A CA 1
ATOM 3674 C C . SER A 1 510 ? -21.805 14.495 6.688 1.00 85.81 510 SER A C 1
ATOM 3676 O O . SER A 1 510 ? -23.006 14.248 6.760 1.00 85.81 510 SER A O 1
ATOM 3678 N N . ASN A 1 511 ? -21.305 15.668 7.080 1.00 84.69 511 ASN A N 1
ATOM 3679 C CA . ASN A 1 511 ? -22.110 16.808 7.515 1.00 84.69 511 ASN A CA 1
ATOM 3680 C C . ASN A 1 511 ? -21.847 18.037 6.633 1.00 84.69 511 ASN A C 1
ATOM 3682 O O . ASN A 1 511 ? -20.917 18.044 5.837 1.00 84.69 511 ASN A O 1
ATOM 3686 N N . THR A 1 512 ? -22.651 19.089 6.778 1.00 84.75 512 THR A N 1
ATOM 3687 C CA . THR A 1 512 ? -22.530 20.316 5.972 1.00 84.75 512 THR A CA 1
ATOM 3688 C C . THR A 1 512 ? -21.266 21.130 6.274 1.00 84.75 512 THR A C 1
ATOM 3690 O O . THR A 1 512 ? -20.768 21.857 5.423 1.00 84.75 512 THR A O 1
ATOM 3693 N N . ASN A 1 513 ? -20.687 21.000 7.468 1.00 84.81 513 ASN A N 1
ATOM 3694 C CA . ASN A 1 513 ? -19.723 21.975 7.989 1.00 84.81 513 ASN A CA 1
ATOM 3695 C C . ASN A 1 513 ? -18.249 21.585 7.758 1.00 84.81 513 ASN A C 1
ATOM 3697 O O . ASN A 1 513 ? -17.356 22.223 8.311 1.00 84.81 513 ASN A O 1
ATOM 3701 N N . CYS A 1 514 ? -17.992 20.540 6.961 1.00 86.88 514 CYS A N 1
ATOM 3702 C CA . CYS A 1 514 ? -16.656 20.030 6.616 1.00 86.88 514 CYS A CA 1
ATOM 3703 C C . CYS A 1 514 ? -15.765 19.685 7.824 1.00 86.88 514 CYS A C 1
ATOM 3705 O O . CYS A 1 514 ? -14.540 19.768 7.747 1.00 86.88 514 CYS A O 1
ATOM 3707 N N . ASN A 1 515 ? -16.369 19.319 8.958 1.00 81.69 515 ASN A N 1
ATOM 3708 C CA . ASN A 1 515 ? -15.649 19.066 10.209 1.00 81.69 515 ASN A CA 1
ATOM 3709 C C . ASN A 1 515 ? -15.822 17.638 10.752 1.00 81.69 515 ASN A C 1
ATOM 3711 O O . ASN A 1 515 ? -15.145 17.277 11.711 1.00 81.69 515 ASN A O 1
ATOM 3715 N N . SER A 1 516 ? -16.679 16.807 10.146 1.00 78.06 516 SER A N 1
ATOM 3716 C CA . SER A 1 516 ? -16.723 15.376 10.461 1.00 78.06 516 SER A CA 1
ATOM 3717 C C . SER A 1 516 ? -15.554 14.627 9.822 1.00 78.06 516 SER A C 1
ATOM 3719 O O . SER A 1 516 ? -15.071 14.989 8.746 1.00 78.06 516 SER A O 1
ATOM 3721 N N . ASN A 1 517 ? -15.121 13.534 10.451 1.00 66.38 517 ASN A N 1
ATOM 3722 C CA . ASN A 1 517 ? -14.345 12.529 9.735 1.00 66.38 517 ASN A CA 1
ATOM 3723 C C . ASN A 1 517 ? -15.229 11.838 8.689 1.00 66.38 517 ASN A C 1
ATOM 3725 O O . ASN A 1 517 ? -16.450 11.750 8.834 1.00 66.38 517 ASN A O 1
ATOM 3729 N N . SER A 1 518 ? -14.588 11.389 7.617 1.00 69.25 518 SER A N 1
ATOM 3730 C CA . SER A 1 518 ? -15.233 10.799 6.452 1.00 69.25 518 SER A CA 1
ATOM 3731 C C . SER A 1 518 ? -14.628 9.437 6.185 1.00 69.25 518 SER A C 1
ATOM 3733 O O . SER A 1 518 ? -13.415 9.269 6.299 1.00 69.25 518 SER A O 1
ATOM 3735 N N . GLU A 1 519 ? -15.482 8.490 5.816 1.00 69.25 519 GLU A N 1
ATOM 3736 C CA . GLU A 1 519 ? -15.091 7.151 5.365 1.00 69.25 519 GLU A CA 1
ATOM 3737 C C . GLU A 1 519 ? -14.437 7.204 3.970 1.00 69.25 519 GLU A C 1
ATOM 3739 O O . GLU A 1 519 ? -13.754 6.268 3.562 1.00 69.25 519 GLU A O 1
ATOM 3744 N N . ILE A 1 520 ? -14.606 8.319 3.245 1.00 75.81 520 ILE A N 1
ATOM 3745 C CA . ILE A 1 520 ? -13.995 8.555 1.937 1.00 75.81 520 ILE A CA 1
ATOM 3746 C C . ILE A 1 520 ? -12.670 9.297 2.136 1.00 75.81 520 ILE A C 1
ATOM 3748 O O . ILE A 1 520 ? -12.637 10.424 2.641 1.00 75.81 520 ILE A O 1
ATOM 3752 N N . ALA A 1 521 ? -11.576 8.663 1.711 1.00 78.44 521 ALA A N 1
ATOM 3753 C CA . ALA A 1 521 ? -10.242 9.254 1.722 1.00 78.44 521 ALA A CA 1
ATOM 3754 C C . ALA A 1 521 ? -10.174 10.546 0.873 1.00 78.44 521 ALA A C 1
ATOM 3756 O O . ALA A 1 521 ? -10.944 10.692 -0.082 1.00 78.44 521 ALA A O 1
ATOM 3757 N N . PRO A 1 522 ? -9.252 11.482 1.177 1.00 85.56 522 PRO A N 1
ATOM 3758 C CA . PRO A 1 522 ? -9.010 12.643 0.325 1.00 85.56 522 PRO A CA 1
ATOM 3759 C C . PRO A 1 522 ? -8.694 12.231 -1.118 1.00 85.56 522 PRO A C 1
ATOM 3761 O O . PRO A 1 522 ? -7.988 11.252 -1.356 1.00 85.56 522 PRO A O 1
ATOM 3764 N N . VAL A 1 523 ? -9.218 12.987 -2.081 1.00 88.69 523 VAL A N 1
ATOM 3765 C CA . VAL A 1 523 ? -9.051 12.720 -3.511 1.00 88.69 523 VAL A CA 1
ATOM 3766 C C . VAL A 1 523 ? -8.245 13.841 -4.151 1.00 88.69 523 VAL A C 1
ATOM 3768 O O . VAL A 1 523 ? -8.685 14.993 -4.186 1.00 88.69 523 VAL A O 1
ATOM 3771 N N . ASP A 1 524 ? -7.082 13.478 -4.688 1.00 88.06 524 ASP A N 1
ATOM 3772 C CA . ASP A 1 524 ? -6.204 14.383 -5.424 1.00 88.06 524 ASP A CA 1
ATOM 3773 C C . ASP A 1 524 ? -6.598 14.499 -6.900 1.00 88.06 524 ASP A C 1
ATOM 3775 O O . ASP A 1 524 ? -6.866 13.505 -7.593 1.00 88.06 524 ASP A O 1
ATOM 3779 N N . PHE A 1 525 ? -6.577 15.740 -7.383 1.00 84.88 525 PHE A N 1
ATOM 3780 C CA . PHE A 1 525 ? -6.754 16.117 -8.779 1.00 84.88 525 PHE A CA 1
ATOM 3781 C C . PHE A 1 525 ? -5.466 16.754 -9.268 1.00 84.88 525 PHE A C 1
ATOM 3783 O O . PHE A 1 525 ? -4.898 17.603 -8.588 1.00 84.88 525 PHE A O 1
ATOM 3790 N N . HIS A 1 526 ? -5.010 16.358 -10.450 1.00 81.50 526 HIS A N 1
ATOM 3791 C CA . HIS A 1 526 ? -3.701 16.735 -10.975 1.00 81.50 526 HIS A CA 1
ATOM 3792 C C . HIS A 1 526 ? -3.824 17.820 -12.051 1.00 81.50 526 HIS A C 1
ATOM 3794 O O . HIS A 1 526 ? -4.760 17.802 -12.861 1.00 81.50 526 HIS A O 1
ATOM 3800 N N . SER A 1 527 ? -2.879 18.758 -12.068 1.00 74.25 527 SER A N 1
ATOM 3801 C CA . SER A 1 527 ? -2.783 19.831 -13.060 1.00 74.25 527 SER A CA 1
ATOM 3802 C C . SER A 1 527 ? -2.691 19.251 -14.473 1.00 74.25 527 SER A C 1
ATOM 3804 O O . SER A 1 527 ? -1.955 18.298 -14.715 1.00 74.25 527 SER A O 1
ATOM 3806 N N . GLY A 1 528 ? -3.484 19.790 -15.403 1.00 67.62 528 GLY A N 1
ATOM 3807 C CA . GLY A 1 528 ? -3.576 19.295 -16.784 1.00 67.62 528 GLY A CA 1
ATOM 3808 C C . GLY A 1 528 ? -4.428 18.031 -16.992 1.00 67.62 528 GLY A C 1
ATOM 3809 O O . GLY A 1 528 ? -4.570 17.590 -18.129 1.00 67.62 528 GLY A O 1
ATOM 3810 N N . SER A 1 529 ? -5.026 17.448 -15.945 1.00 73.44 529 SER A N 1
ATOM 3811 C CA . SER A 1 529 ? -5.949 16.311 -16.104 1.00 73.44 529 SER A CA 1
ATOM 3812 C C . SER A 1 529 ? -7.341 16.738 -16.597 1.00 73.44 529 SER A C 1
ATOM 3814 O O . SER A 1 529 ? -7.835 17.815 -16.266 1.00 73.44 529 SER A O 1
ATOM 3816 N N . ASN A 1 530 ? -8.033 15.849 -17.322 1.00 77.44 530 ASN A N 1
ATOM 3817 C CA . ASN A 1 530 ? -9.413 16.062 -17.801 1.00 77.44 530 ASN A CA 1
ATOM 3818 C C . ASN A 1 530 ? -10.485 16.030 -16.682 1.00 77.44 530 ASN A C 1
ATOM 3820 O O . ASN A 1 530 ? -11.687 16.110 -16.956 1.00 77.44 530 ASN A O 1
ATOM 3824 N N . GLY A 1 531 ? -10.060 15.920 -15.422 1.00 84.06 531 GLY A N 1
ATOM 3825 C CA . GLY A 1 531 ? -10.902 15.590 -14.280 1.00 84.06 531 GLY A CA 1
ATOM 3826 C C . GLY A 1 531 ? -10.969 14.096 -13.990 1.00 84.06 531 GLY A C 1
ATOM 3827 O O . GLY A 1 531 ? -10.405 13.272 -14.709 1.00 84.06 531 GLY A O 1
ATOM 3828 N N . ARG A 1 532 ? -11.671 13.763 -12.909 1.00 88.88 532 ARG A N 1
ATOM 3829 C CA . ARG A 1 532 ? -12.000 12.386 -12.521 1.00 88.88 532 ARG A CA 1
ATOM 3830 C C . ARG A 1 532 ? -13.320 12.347 -11.759 1.00 88.88 532 ARG A C 1
ATOM 3832 O O . ARG A 1 532 ? -13.771 13.363 -11.225 1.00 88.88 532 ARG A O 1
ATOM 3839 N N . CYS A 1 533 ? -13.891 11.152 -11.673 1.00 91.19 533 CYS A N 1
ATOM 3840 C CA . CYS A 1 533 ? -15.039 10.893 -10.822 1.00 91.19 533 CYS A CA 1
ATOM 3841 C C . CYS A 1 533 ? -14.647 10.740 -9.340 1.00 91.19 533 CYS A C 1
ATOM 3843 O O . CYS A 1 533 ? -13.557 10.253 -9.012 1.00 91.19 533 CYS A O 1
ATOM 3845 N N . VAL A 1 534 ? -15.570 11.128 -8.459 1.00 90.94 534 VAL A N 1
ATOM 3846 C CA . VAL A 1 534 ? -15.569 10.900 -7.012 1.00 90.94 534 VAL A CA 1
ATOM 3847 C C . VAL A 1 534 ? -16.879 10.216 -6.642 1.00 90.94 534 VAL A C 1
ATOM 3849 O O . VAL A 1 534 ? -17.947 10.824 -6.722 1.00 90.94 534 VAL A O 1
ATOM 3852 N N . ASN A 1 535 ? -16.797 8.962 -6.206 1.00 91.12 535 ASN A N 1
ATOM 3853 C CA . ASN A 1 535 ? -17.948 8.242 -5.673 1.00 91.12 535 ASN A CA 1
ATOM 3854 C C . ASN A 1 535 ? -18.193 8.679 -4.233 1.00 91.12 535 ASN A C 1
ATOM 3856 O O . ASN A 1 535 ? -17.305 8.570 -3.389 1.00 91.12 535 ASN A O 1
ATOM 3860 N N . LEU A 1 536 ? -19.396 9.186 -3.966 1.00 86.06 536 LEU A N 1
ATOM 3861 C CA . LEU A 1 536 ? -19.820 9.584 -2.626 1.00 86.06 536 LEU A CA 1
ATOM 3862 C C . LEU A 1 536 ? -20.658 8.502 -1.950 1.00 86.06 536 LEU A C 1
ATOM 3864 O O . LEU A 1 536 ? -20.768 8.502 -0.728 1.00 86.06 536 LEU A O 1
ATOM 3868 N N . SER A 1 537 ? -21.267 7.606 -2.734 1.00 76.12 537 SER A N 1
ATOM 3869 C CA . SER A 1 537 ? -22.058 6.459 -2.264 1.00 76.12 537 SER A CA 1
ATOM 3870 C C . SER A 1 537 ? -23.149 6.813 -1.241 1.00 76.12 537 SER A C 1
ATOM 3872 O O . SER A 1 537 ? -23.561 5.947 -0.480 1.00 76.12 537 SER A O 1
ATOM 3874 N N . CYS A 1 538 ? -23.628 8.066 -1.229 1.00 83.00 538 CYS A N 1
ATOM 3875 C CA . CYS A 1 538 ? -24.559 8.636 -0.240 1.00 83.00 538 CYS A CA 1
ATOM 3876 C C . CYS A 1 538 ? -23.979 8.985 1.155 1.00 83.00 538 CYS A C 1
ATOM 3878 O O . CYS A 1 538 ? -24.744 9.222 2.087 1.00 83.00 538 CYS A O 1
ATOM 3880 N N . HIS A 1 539 ? -22.650 9.065 1.317 1.00 83.25 539 HIS A N 1
ATOM 3881 C CA . HIS A 1 539 ? -21.971 9.337 2.601 1.00 83.25 539 HIS A CA 1
ATOM 3882 C C . HIS A 1 539 ? -21.445 10.782 2.768 1.00 83.25 539 HIS A C 1
ATOM 3884 O O . HIS A 1 539 ? -20.732 11.061 3.734 1.00 83.25 539 HIS A O 1
ATOM 3890 N N . ALA A 1 540 ? -21.775 11.718 1.867 1.00 87.56 540 ALA A N 1
ATOM 3891 C CA . ALA A 1 540 ? -21.269 13.094 1.922 1.00 87.56 540 ALA A CA 1
ATOM 3892 C C . ALA A 1 540 ? -22.354 14.162 1.704 1.00 87.56 540 ALA A C 1
ATOM 3894 O O . ALA A 1 540 ? -23.124 14.086 0.753 1.00 87.56 540 ALA A O 1
ATOM 3895 N N . ALA A 1 541 ? -22.338 15.193 2.554 1.00 86.25 541 ALA A N 1
ATOM 3896 C CA . ALA A 1 541 ? -23.196 16.378 2.508 1.00 86.25 541 ALA A CA 1
ATOM 3897 C C . ALA A 1 541 ? -22.418 17.680 2.215 1.00 86.25 541 ALA A C 1
ATOM 3899 O O . ALA A 1 541 ? -23.010 18.682 1.804 1.00 86.25 541 ALA A O 1
ATOM 3900 N N . SER A 1 542 ? -21.090 17.682 2.371 1.00 90.31 542 SER A N 1
ATOM 3901 C CA . SER A 1 542 ? -20.218 18.769 1.915 1.00 90.31 542 SER A CA 1
ATOM 3902 C C . SER A 1 542 ? -18.850 18.271 1.447 1.00 90.31 542 SER A C 1
ATOM 3904 O O . SER A 1 542 ? -18.501 17.098 1.603 1.00 90.31 542 SER A O 1
ATOM 3906 N N . LEU A 1 543 ? -18.077 19.172 0.838 1.00 91.44 543 LEU A N 1
ATOM 3907 C CA . LEU A 1 543 ? -16.690 18.952 0.437 1.00 91.44 543 LEU A CA 1
ATOM 3908 C C . LEU A 1 543 ? -15.801 20.047 1.030 1.00 91.44 543 LEU A C 1
ATOM 3910 O O . LEU A 1 543 ? -16.034 21.234 0.790 1.00 91.44 543 LEU A O 1
ATOM 3914 N N . GLY A 1 544 ? -14.750 19.650 1.742 1.00 89.81 544 GLY A N 1
ATOM 3915 C CA . GLY A 1 544 ? -13.623 20.518 2.054 1.00 89.81 544 GLY A CA 1
ATOM 3916 C C . GLY A 1 544 ? -12.662 20.517 0.870 1.00 89.81 544 GLY A C 1
ATOM 3917 O O . GLY A 1 544 ? -12.080 19.480 0.554 1.00 89.81 544 GLY A O 1
ATOM 3918 N N . ILE A 1 545 ? -12.504 21.656 0.198 1.00 87.06 545 ILE A N 1
ATOM 3919 C CA . ILE A 1 545 ? -11.568 21.811 -0.922 1.00 87.06 545 ILE A CA 1
ATOM 3920 C C . ILE A 1 545 ? -10.303 22.461 -0.378 1.00 87.06 545 ILE A C 1
ATOM 3922 O O . ILE A 1 545 ? -10.317 23.619 0.043 1.00 87.06 545 ILE A O 1
ATOM 3926 N N . HIS A 1 546 ? -9.212 21.702 -0.354 1.00 80.19 546 HIS A N 1
ATOM 3927 C CA . HIS A 1 546 ? -7.979 22.117 0.300 1.00 80.19 546 HIS A CA 1
ATOM 3928 C C . HIS A 1 546 ? -7.255 23.233 -0.475 1.00 80.19 546 HIS A C 1
ATOM 3930 O O . HIS A 1 546 ? -7.497 23.456 -1.663 1.00 80.19 546 HIS A O 1
ATOM 3936 N N . ALA A 1 547 ? -6.357 23.948 0.206 1.00 71.00 547 ALA A N 1
ATOM 3937 C CA . ALA A 1 547 ? -5.618 25.076 -0.366 1.00 71.00 547 ALA A CA 1
ATOM 3938 C C . ALA A 1 547 ? -4.616 24.664 -1.462 1.00 71.00 547 ALA A C 1
ATOM 3940 O O . ALA A 1 547 ? -4.323 25.448 -2.364 1.00 71.00 547 ALA A O 1
ATOM 3941 N N . VAL A 1 548 ? -4.084 23.442 -1.364 1.00 66.81 548 VAL A N 1
ATOM 3942 C CA . VAL A 1 548 ? -2.984 22.916 -2.189 1.00 66.81 548 VAL A CA 1
ATOM 3943 C C . VAL A 1 548 ? -3.328 22.958 -3.680 1.00 66.81 548 VAL A C 1
ATOM 3945 O O . VAL A 1 548 ? -4.350 22.410 -4.081 1.00 66.81 548 VAL A O 1
ATOM 3948 N N . GLY A 1 549 ? -2.443 23.557 -4.483 1.00 70.19 549 GLY A N 1
ATOM 3949 C CA . GLY A 1 549 ? -2.341 23.299 -5.920 1.00 70.19 549 GLY A CA 1
ATOM 3950 C C . GLY A 1 549 ? -2.383 24.496 -6.873 1.00 70.19 549 GLY A C 1
ATOM 3951 O O . GLY A 1 549 ? -2.418 25.646 -6.439 1.00 70.19 549 GLY A O 1
ATOM 3952 N N . ASP A 1 550 ? -2.401 24.211 -8.180 1.00 71.25 550 ASP A N 1
ATOM 3953 C CA . ASP A 1 550 ? -2.217 25.204 -9.258 1.00 71.25 550 ASP A CA 1
ATOM 3954 C C . ASP A 1 550 ? -3.383 25.278 -10.264 1.00 71.25 550 ASP A C 1
ATOM 3956 O O . ASP A 1 550 ? -3.189 25.580 -11.439 1.00 71.25 550 ASP A O 1
ATOM 3960 N N . CYS A 1 551 ? -4.614 24.991 -9.827 1.00 73.75 551 CYS A N 1
ATOM 3961 C CA . CYS A 1 551 ? -5.800 25.062 -10.690 1.00 73.75 551 CYS A CA 1
ATOM 3962 C C . CYS A 1 551 ? -5.916 26.433 -11.408 1.00 73.75 551 CYS A C 1
ATOM 3964 O O . CYS A 1 551 ? -6.074 27.440 -10.701 1.00 73.75 551 CYS A O 1
ATOM 3966 N N . PRO A 1 552 ? -5.856 26.496 -12.761 1.00 60.12 552 PRO A N 1
ATOM 3967 C CA . PRO A 1 552 ? -5.957 27.749 -13.509 1.00 60.12 552 PRO A CA 1
ATOM 3968 C C . PRO A 1 552 ? -7.248 28.490 -13.163 1.00 60.12 552 PRO A C 1
ATOM 3970 O O . PRO A 1 552 ? -8.298 27.870 -12.990 1.00 60.12 552 PRO A O 1
ATOM 3973 N N . ASP A 1 553 ? -7.141 29.805 -12.978 1.00 64.38 553 ASP A N 1
ATOM 3974 C CA . ASP A 1 553 ? -8.230 30.707 -12.571 1.00 64.38 553 ASP A CA 1
ATOM 3975 C C . ASP A 1 553 ? -8.903 30.368 -11.220 1.00 64.38 553 ASP A C 1
ATOM 3977 O O . ASP A 1 553 ? -9.872 31.007 -10.818 1.00 64.38 553 ASP A O 1
ATOM 3981 N N . GLY A 1 554 ? -8.383 29.388 -10.469 1.00 65.56 554 GLY A N 1
ATOM 3982 C CA . GLY A 1 554 ? -8.824 29.041 -9.113 1.00 65.56 554 GLY A CA 1
ATOM 3983 C C . GLY A 1 554 ? -10.184 28.337 -9.003 1.00 65.56 554 GLY A C 1
ATOM 3984 O O . GLY A 1 554 ? -10.580 27.979 -7.889 1.00 65.56 554 GLY A O 1
ATOM 3985 N N . HIS A 1 555 ? -10.878 28.113 -10.122 1.00 78.81 555 HIS A N 1
ATOM 3986 C CA . HIS A 1 555 ? -12.230 27.558 -10.163 1.00 78.81 555 HIS A CA 1
ATOM 3987 C C . HIS A 1 555 ? -12.251 26.034 -10.339 1.00 78.81 555 HIS A C 1
ATOM 3989 O O . HIS A 1 555 ? -11.799 25.480 -11.344 1.00 78.81 555 HIS A O 1
ATOM 3995 N N . VAL A 1 556 ? -12.863 25.357 -9.367 1.00 85.94 556 VAL A N 1
ATOM 3996 C CA . VAL A 1 556 ? -13.165 23.924 -9.416 1.00 85.94 556 VAL A CA 1
ATOM 3997 C C . VAL A 1 556 ? -14.619 23.745 -9.844 1.00 85.94 556 VAL A C 1
ATOM 3999 O O . VAL A 1 556 ? -15.529 24.236 -9.173 1.00 85.94 556 VAL A O 1
ATOM 4002 N N . GLN A 1 557 ? -14.843 23.029 -10.944 1.00 89.00 557 GLN A N 1
ATOM 4003 C CA . GLN A 1 557 ? -16.175 22.620 -11.389 1.00 89.00 557 GLN A CA 1
ATOM 4004 C C . GLN A 1 557 ? -16.556 21.284 -10.742 1.00 89.00 557 GLN A C 1
ATOM 4006 O O . GLN A 1 557 ? -15.729 20.375 -10.641 1.00 89.00 557 GLN A O 1
ATOM 4011 N N . LEU A 1 558 ? -17.822 21.159 -10.341 1.00 91.62 558 LEU A N 1
ATOM 4012 C CA . LEU A 1 558 ? -18.423 19.958 -9.766 1.00 91.62 558 LEU A CA 1
ATOM 4013 C C . LEU A 1 558 ? -19.670 19.604 -10.564 1.00 91.62 558 LEU A C 1
ATOM 4015 O O . LEU A 1 558 ? -20.599 20.400 -10.601 1.00 91.62 558 LEU A O 1
ATOM 4019 N N . SER A 1 559 ? -19.699 18.434 -11.186 1.00 89.81 559 SER A N 1
ATOM 4020 C CA . SER A 1 559 ? -20.800 17.954 -12.024 1.00 89.81 559 SER A CA 1
ATOM 4021 C C . SER A 1 559 ? -21.512 16.786 -11.338 1.00 89.81 559 SER A C 1
ATOM 4023 O O . SER A 1 559 ? -20.838 15.866 -10.876 1.00 89.81 559 SER A O 1
ATOM 4025 N N . TYR A 1 560 ? -22.843 16.843 -11.227 1.00 90.81 560 TYR A N 1
ATOM 4026 C CA . TYR A 1 560 ? -23.659 15.921 -10.424 1.00 90.81 560 TYR A CA 1
ATOM 4027 C C . TYR A 1 560 ? -24.225 14.778 -11.269 1.00 90.81 560 TYR A C 1
ATOM 4029 O O . TYR A 1 560 ? -24.897 15.029 -12.272 1.00 90.81 560 TYR A O 1
ATOM 4037 N N . TRP A 1 561 ? -23.997 13.536 -10.835 1.00 91.00 561 TRP A N 1
ATOM 4038 C CA . TRP A 1 561 ? -24.384 12.329 -11.570 1.00 91.00 561 TRP A CA 1
ATOM 4039 C C . TRP A 1 561 ? -25.243 11.388 -10.728 1.00 91.00 561 TRP A C 1
ATOM 4041 O O . TRP A 1 561 ? -24.937 11.118 -9.561 1.00 91.00 561 TRP A O 1
ATOM 4051 N N . GLN A 1 562 ? -26.311 10.880 -11.343 1.00 87.31 562 GLN A N 1
ATOM 4052 C CA . GLN A 1 562 ? -27.291 9.990 -10.727 1.00 87.31 562 GLN A CA 1
ATOM 4053 C C . GLN A 1 562 ? -26.644 8.808 -10.000 1.00 87.31 562 GLN A C 1
ATOM 4055 O O . GLN A 1 562 ? -26.895 8.594 -8.812 1.00 87.31 562 GLN A O 1
ATOM 4060 N N . GLU A 1 563 ? -25.819 8.049 -10.718 1.00 85.62 563 GLU A N 1
ATOM 4061 C CA . GLU A 1 563 ? -25.245 6.796 -10.250 1.00 85.62 563 GLU A CA 1
ATOM 4062 C C . GLU A 1 563 ? -23.771 6.937 -9.856 1.00 85.62 563 GLU A C 1
ATOM 4064 O O . GLU A 1 563 ? -23.158 8.001 -9.980 1.00 85.62 563 GLU A O 1
ATOM 4069 N N . SER A 1 564 ? -23.200 5.862 -9.313 1.00 87.31 564 SER A N 1
ATOM 4070 C CA . SER A 1 564 ? -21.753 5.765 -9.104 1.00 87.31 564 SER A CA 1
ATOM 4071 C C . SER A 1 564 ? -20.993 5.827 -10.435 1.00 87.31 564 SER A C 1
ATOM 4073 O O . SER A 1 564 ? -21.562 5.673 -11.518 1.00 87.31 564 SER A O 1
ATOM 4075 N N . ASP A 1 565 ? -19.692 6.084 -10.345 1.00 87.88 565 ASP A N 1
ATOM 4076 C CA . ASP A 1 565 ? -18.744 6.150 -11.460 1.00 87.88 565 ASP A CA 1
ATOM 4077 C C . ASP A 1 565 ? -19.107 7.200 -12.524 1.00 87.88 565 ASP A C 1
ATOM 4079 O O . ASP A 1 565 ? -18.688 7.115 -13.676 1.00 87.88 565 ASP A O 1
ATOM 4083 N N . CYS A 1 566 ? -19.844 8.237 -12.106 1.00 90.19 566 CYS A N 1
ATOM 4084 C CA . CYS A 1 566 ? -20.279 9.367 -12.922 1.00 90.19 566 CYS A CA 1
ATOM 4085 C C . CYS A 1 566 ? -21.101 8.918 -14.133 1.00 90.19 566 CYS A C 1
ATOM 4087 O O . CYS A 1 566 ? -20.861 9.330 -15.267 1.00 90.19 566 CYS A O 1
ATOM 4089 N N . SER A 1 567 ? -22.065 8.038 -13.853 1.00 88.62 567 SER A N 1
ATOM 4090 C CA . SER A 1 567 ? -22.966 7.427 -14.825 1.00 88.62 567 SER A CA 1
ATOM 4091 C C . SER A 1 567 ? -24.441 7.743 -14.526 1.00 88.62 567 SER A C 1
ATOM 4093 O O . SER A 1 567 ? -24.779 8.325 -13.490 1.00 88.62 567 SER A O 1
ATOM 4095 N N . GLY A 1 568 ? -25.327 7.369 -15.453 1.00 87.94 568 GLY A N 1
ATOM 4096 C CA . GLY A 1 568 ? -26.757 7.684 -15.393 1.00 87.94 568 GLY A CA 1
ATOM 4097 C C . GLY A 1 568 ? -27.078 9.115 -15.838 1.00 87.94 568 GLY A C 1
ATOM 4098 O O . GLY A 1 568 ? -26.325 9.724 -16.598 1.00 87.94 568 GLY A O 1
ATOM 4099 N N . GLU A 1 569 ? -28.217 9.633 -15.383 1.00 89.25 569 GLU A N 1
ATOM 4100 C CA . GLU A 1 569 ? -28.682 10.991 -15.680 1.00 89.25 569 GLU A CA 1
ATOM 4101 C C . GLU A 1 569 ? -27.748 12.059 -15.077 1.00 89.25 569 GLU A C 1
ATOM 4103 O O . GLU A 1 569 ? -27.165 11.881 -13.999 1.00 89.25 569 GLU A O 1
ATOM 4108 N N . TRP A 1 570 ? -27.633 13.200 -15.761 1.00 89.38 570 TRP A N 1
ATOM 4109 C CA . TRP A 1 570 ? -26.740 14.293 -15.387 1.00 89.38 570 TRP A CA 1
ATOM 4110 C C . TRP A 1 570 ? -27.524 15.534 -14.944 1.00 89.38 570 TRP A C 1
ATOM 4112 O O . TRP A 1 570 ? -28.200 16.179 -15.743 1.00 89.38 570 TRP A O 1
ATOM 4122 N N . TYR A 1 571 ? -27.404 15.922 -13.674 1.00 86.00 571 TYR A N 1
ATOM 4123 C CA . TYR A 1 571 ? -28.242 16.976 -13.074 1.00 86.00 571 TYR A CA 1
ATOM 4124 C C . TYR A 1 571 ? -27.645 18.390 -13.148 1.00 86.00 571 TYR A C 1
ATOM 4126 O O . TYR A 1 571 ? -28.148 19.316 -12.516 1.00 86.00 571 TYR A O 1
ATOM 4134 N N . GLY A 1 572 ? -26.569 18.581 -13.914 1.00 84.38 572 GLY A N 1
ATOM 4135 C CA . GLY A 1 572 ? -25.896 19.872 -14.063 1.00 84.38 572 GLY A CA 1
ATOM 4136 C C . GLY A 1 572 ? -24.585 19.968 -13.285 1.00 84.38 572 GLY A C 1
ATOM 4137 O O . GLY A 1 572 ? -23.955 18.965 -12.939 1.00 84.38 572 GLY A O 1
ATOM 4138 N N . TYR A 1 573 ? -24.145 21.198 -13.019 1.00 85.94 573 TYR A N 1
ATOM 4139 C CA . TYR A 1 573 ? -22.901 21.476 -12.301 1.00 85.94 573 TYR A CA 1
ATOM 4140 C C . TYR A 1 573 ? -23.047 22.607 -11.275 1.00 85.94 573 TYR A C 1
ATOM 4142 O O . TYR A 1 573 ? -24.033 23.338 -11.232 1.00 85.94 573 TYR A O 1
ATOM 4150 N N . GLY A 1 574 ? -22.011 22.787 -10.461 1.00 85.56 574 GLY A N 1
ATOM 4151 C CA . GLY A 1 574 ? -21.741 24.005 -9.708 1.00 85.56 574 GLY A CA 1
ATOM 4152 C C . GLY A 1 574 ? -20.243 24.304 -9.667 1.00 85.56 574 GLY A C 1
ATOM 4153 O O . GLY A 1 574 ? -19.428 23.515 -10.145 1.00 85.56 574 GLY A O 1
ATOM 4154 N N . TYR A 1 575 ? -19.888 25.430 -9.054 1.00 85.88 575 TYR A N 1
ATOM 4155 C CA . TYR A 1 575 ? -18.500 25.857 -8.875 1.00 85.88 575 TYR A CA 1
ATOM 4156 C C . TYR A 1 575 ? -18.122 25.990 -7.404 1.00 85.88 575 TYR A C 1
ATOM 4158 O O . TYR A 1 575 ? -18.980 26.137 -6.525 1.00 85.88 575 TYR A O 1
ATOM 4166 N N . ALA A 1 576 ? -16.816 25.942 -7.164 1.00 83.75 576 ALA A N 1
ATOM 4167 C CA . ALA A 1 576 ? -16.180 26.182 -5.884 1.00 83.75 576 ALA A CA 1
ATOM 4168 C C . ALA A 1 576 ? -14.796 26.815 -6.073 1.00 83.75 576 ALA A C 1
ATOM 4170 O O . ALA A 1 576 ? -14.190 26.697 -7.141 1.00 83.75 576 ALA A O 1
ATOM 4171 N N . SER A 1 577 ? -14.283 27.417 -5.005 1.00 81.00 577 SER A N 1
ATOM 4172 C CA . SER A 1 577 ? -12.897 27.882 -4.918 1.00 81.00 577 SER A CA 1
ATOM 4173 C C . SER A 1 577 ? -12.098 26.975 -3.981 1.00 81.00 577 SER A C 1
ATOM 4175 O O . SER A 1 577 ? -12.661 26.333 -3.090 1.00 81.00 577 SER A O 1
ATOM 4177 N N . ARG A 1 578 ? -10.773 26.942 -4.140 1.00 80.94 578 ARG A N 1
ATOM 4178 C CA . ARG A 1 578 ? -9.876 26.320 -3.151 1.00 80.94 578 ARG A CA 1
ATOM 4179 C C . ARG A 1 578 ? -9.972 27.016 -1.789 1.00 80.94 578 ARG A C 1
ATOM 4181 O O . ARG A 1 578 ? -10.391 28.170 -1.708 1.00 80.94 578 ARG A O 1
ATOM 4188 N N . SER A 1 579 ? -9.589 26.307 -0.729 1.00 81.38 579 SER A N 1
ATOM 4189 C CA . SER A 1 579 ? -9.720 26.749 0.670 1.00 81.38 579 SER A CA 1
ATOM 4190 C C . SER A 1 579 ? -11.163 27.041 1.106 1.00 81.38 579 SER A C 1
ATOM 4192 O O . SER A 1 579 ? -11.383 27.873 1.985 1.00 81.38 579 SER A O 1
ATOM 4194 N N . THR A 1 580 ? -12.159 26.372 0.512 1.00 85.69 580 THR A N 1
ATOM 4195 C CA . THR A 1 580 ? -13.571 26.523 0.902 1.00 85.69 580 THR A CA 1
ATOM 4196 C C . THR A 1 580 ? -14.167 25.214 1.405 1.00 85.69 580 THR A C 1
ATOM 4198 O O . THR A 1 580 ? -13.862 24.131 0.905 1.00 85.69 580 THR A O 1
ATOM 4201 N N . CYS A 1 581 ? -15.051 25.326 2.397 1.00 89.75 581 CYS A N 1
ATOM 4202 C CA . CYS A 1 581 ? -16.039 24.297 2.685 1.00 89.75 581 CYS A CA 1
ATOM 4203 C C . CYS A 1 581 ? -17.270 24.563 1.818 1.00 89.75 581 CYS A C 1
ATOM 4205 O O . CYS A 1 581 ? -17.820 25.666 1.856 1.00 89.75 581 CYS A O 1
ATOM 4207 N N . ARG A 1 582 ? -17.707 23.571 1.039 1.00 87.44 582 ARG A N 1
ATOM 4208 C CA . ARG A 1 582 ? -18.849 23.704 0.133 1.00 87.44 582 ARG A CA 1
ATOM 4209 C C . ARG A 1 582 ? -19.922 22.668 0.430 1.00 87.44 582 ARG A C 1
ATOM 4211 O O . ARG A 1 582 ? -19.713 21.478 0.203 1.00 87.44 582 ARG A O 1
ATOM 4218 N N . ASN A 1 583 ? -21.101 23.143 0.827 1.00 90.31 583 ASN A N 1
ATOM 4219 C CA . ASN A 1 583 ? -22.315 22.331 0.875 1.00 90.31 583 ASN A CA 1
ATOM 4220 C C . ASN A 1 583 ? -22.623 21.735 -0.499 1.00 90.31 583 ASN A C 1
ATOM 4222 O O . ASN A 1 583 ? -22.568 22.423 -1.523 1.00 90.31 583 ASN A O 1
ATOM 4226 N N . LEU A 1 584 ? -22.968 20.453 -0.512 1.00 87.88 584 LEU A N 1
ATOM 4227 C CA . LEU A 1 584 ? -23.450 19.785 -1.706 1.00 87.88 584 LEU A CA 1
ATOM 4228 C C . LEU A 1 584 ? -24.905 20.169 -1.990 1.00 87.88 584 LEU A C 1
ATOM 4230 O O . LEU A 1 584 ? -25.689 20.458 -1.083 1.00 87.88 584 LEU A O 1
ATOM 4234 N N . TRP A 1 585 ? -25.259 20.188 -3.276 1.00 83.44 585 TRP A N 1
ATOM 4235 C CA . TRP A 1 585 ? -26.630 20.432 -3.718 1.00 83.44 585 TRP A CA 1
ATOM 4236 C C . TRP A 1 585 ? -27.583 19.408 -3.085 1.00 83.44 585 TRP A C 1
ATOM 4238 O O . TRP A 1 585 ? -27.229 18.241 -2.918 1.00 83.44 585 TRP A O 1
ATOM 4248 N N . SER A 1 586 ? -28.760 19.867 -2.653 1.00 80.81 586 SER A N 1
ATOM 4249 C CA . SER A 1 586 ? -29.748 19.052 -1.929 1.00 80.81 586 SER A CA 1
ATOM 4250 C C . SER A 1 586 ? -29.161 18.260 -0.736 1.00 80.81 586 SER A C 1
ATOM 4252 O O . SER A 1 586 ? -29.565 17.137 -0.442 1.00 80.81 586 SER A O 1
ATOM 4254 N N . GLY A 1 587 ? -28.125 18.806 -0.080 1.00 79.69 587 GLY A N 1
ATOM 4255 C CA . GLY A 1 587 ? -27.429 18.156 1.038 1.00 79.69 587 GLY A CA 1
ATOM 4256 C C . GLY A 1 587 ? -26.716 16.845 0.683 1.00 79.69 587 GLY A C 1
ATOM 4257 O O . GLY A 1 587 ? -26.407 16.078 1.588 1.00 79.69 587 GLY A O 1
ATOM 4258 N N . GLY A 1 588 ? -26.479 16.569 -0.606 1.00 82.31 588 GLY A N 1
ATOM 4259 C CA . GLY A 1 588 ? -25.925 15.297 -1.087 1.00 82.31 588 GLY A CA 1
ATOM 4260 C C . GLY A 1 588 ? -26.954 14.176 -1.291 1.00 82.31 588 GLY A C 1
ATOM 4261 O O . GLY A 1 588 ? -26.562 13.046 -1.562 1.00 82.31 588 GLY A O 1
ATOM 4262 N N . LEU A 1 589 ? -28.262 14.452 -1.179 1.00 83.44 589 LEU A N 1
ATOM 4263 C CA . LEU A 1 589 ? -29.299 13.408 -1.219 1.00 83.44 589 LEU A CA 1
ATOM 4264 C C . LEU A 1 589 ? -29.767 12.995 -2.630 1.00 83.44 589 LEU A C 1
ATOM 4266 O O . LEU A 1 589 ? -30.441 11.974 -2.772 1.00 83.44 589 LEU A O 1
ATOM 4270 N N . MET A 1 590 ? -29.435 13.768 -3.668 1.00 82.88 590 MET A N 1
ATOM 4271 C CA . MET A 1 590 ? -30.024 13.640 -5.017 1.00 82.88 590 MET A CA 1
ATOM 4272 C C . MET A 1 590 ? -29.082 13.039 -6.073 1.00 82.88 590 MET A C 1
ATOM 4274 O O . MET A 1 590 ? -29.407 13.057 -7.255 1.00 82.88 590 MET A O 1
ATOM 4278 N N . PHE A 1 591 ? -27.906 12.539 -5.685 1.00 88.50 591 PHE A N 1
ATOM 4279 C CA . PHE A 1 591 ? -26.884 12.018 -6.604 1.00 88.50 591 PHE A CA 1
ATOM 4280 C C . PHE A 1 591 ? -25.877 11.130 -5.854 1.00 88.50 591 PHE A C 1
ATOM 4282 O O . PHE A 1 591 ? -25.664 11.321 -4.657 1.00 88.50 591 PHE A O 1
ATOM 4289 N N . LYS A 1 592 ? -25.228 10.178 -6.539 1.00 87.62 592 LYS A N 1
ATOM 4290 C CA . LYS A 1 592 ? -24.267 9.242 -5.912 1.00 87.62 592 LYS A CA 1
ATOM 4291 C C . LYS A 1 592 ? -22.798 9.571 -6.183 1.00 87.62 592 LYS A C 1
ATOM 4293 O O . LYS A 1 592 ? -21.932 9.135 -5.417 1.00 87.62 592 LYS A O 1
ATOM 4298 N N . SER A 1 593 ? -22.493 10.333 -7.235 1.00 92.00 593 SER A N 1
ATOM 4299 C CA . SER A 1 593 ? -21.113 10.684 -7.592 1.00 92.00 593 SER A CA 1
ATOM 4300 C C . SER A 1 593 ? -20.966 12.089 -8.188 1.00 92.00 593 SER A C 1
ATOM 4302 O O . SER A 1 593 ? -21.940 12.744 -8.569 1.00 92.00 593 SER A O 1
ATOM 4304 N N . LEU A 1 594 ? -19.719 12.570 -8.218 1.00 92.94 594 LEU A N 1
ATOM 4305 C CA . LEU A 1 594 ? -19.334 13.872 -8.756 1.00 92.94 594 LEU A CA 1
ATOM 4306 C C . LEU A 1 594 ? -18.196 13.743 -9.761 1.00 92.94 594 LEU A C 1
ATOM 4308 O O . LEU A 1 594 ? -17.143 13.204 -9.426 1.00 92.94 594 LEU A O 1
ATOM 4312 N N . TRP A 1 595 ? -18.342 14.335 -10.946 1.00 91.19 595 TRP A N 1
ATOM 4313 C CA . TRP A 1 595 ? -17.200 14.568 -11.832 1.00 91.19 595 TRP A CA 1
ATOM 4314 C C . TRP A 1 595 ? -16.602 15.937 -11.525 1.00 91.19 595 TRP A C 1
ATOM 4316 O O . TRP A 1 595 ? -17.314 16.943 -11.559 1.00 91.19 595 TRP A O 1
ATOM 4326 N N . MET A 1 596 ? -15.304 15.996 -11.229 1.00 90.88 596 MET A N 1
ATOM 4327 C CA . MET A 1 596 ? -14.640 17.237 -10.822 1.00 90.88 596 MET A CA 1
ATOM 4328 C C . MET A 1 596 ? -13.391 17.522 -11.658 1.00 90.88 596 MET A C 1
ATOM 4330 O O . MET A 1 596 ? -12.649 16.607 -12.017 1.00 90.88 596 MET A O 1
ATOM 4334 N N . LYS A 1 597 ? -13.166 18.802 -11.981 1.00 88.38 597 LYS A N 1
ATOM 4335 C CA . LYS A 1 597 ? -12.005 19.289 -12.752 1.00 88.38 597 LYS A CA 1
ATOM 4336 C C . LYS A 1 597 ? -11.755 20.784 -12.542 1.00 88.38 597 LYS A C 1
ATOM 4338 O O . LYS A 1 597 ? -12.641 21.504 -12.086 1.00 88.38 597 LYS A O 1
ATOM 4343 N N . CYS A 1 598 ? -10.580 21.251 -12.958 1.00 86.56 598 CYS A N 1
ATOM 4344 C CA . CYS A 1 598 ? -10.335 22.674 -13.189 1.00 86.56 598 CYS A CA 1
ATOM 4345 C C . CYS A 1 598 ? -11.064 23.124 -14.457 1.00 86.56 598 CYS A C 1
ATOM 4347 O O . CYS A 1 598 ? -10.876 22.526 -15.518 1.00 86.56 598 CYS A O 1
ATOM 4349 N N . MET A 1 599 ? -11.918 24.139 -14.341 1.00 83.31 599 MET A N 1
ATOM 4350 C CA . MET A 1 599 ? -12.630 24.748 -15.467 1.00 83.31 599 MET A CA 1
ATOM 4351 C C . MET A 1 599 ? -13.228 26.087 -15.031 1.00 83.31 599 MET A C 1
ATOM 4353 O O . MET A 1 599 ? 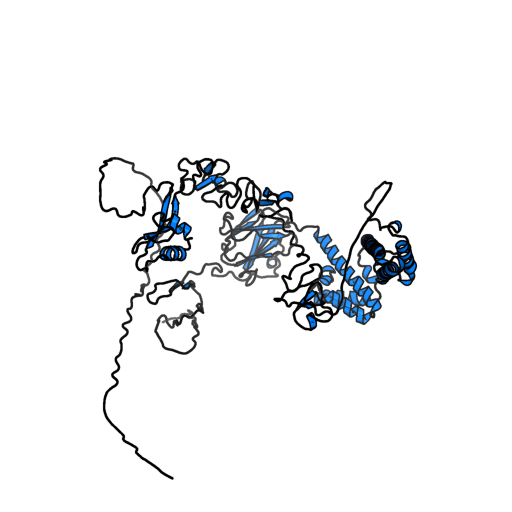-13.886 26.158 -13.994 1.00 83.31 599 MET A O 1
ATOM 4357 N N . ALA A 1 600 ? -13.048 27.126 -15.843 1.00 80.75 600 ALA A N 1
ATOM 4358 C CA . ALA A 1 600 ? -13.691 28.416 -15.631 1.00 80.75 600 ALA A CA 1
ATOM 4359 C C . ALA A 1 600 ? -15.217 28.348 -15.896 1.00 80.75 600 ALA A C 1
ATOM 4361 O O . ALA A 1 600 ? -15.658 27.565 -16.745 1.00 80.75 600 ALA A O 1
ATOM 4362 N N . PRO A 1 601 ? -16.039 29.186 -15.233 1.00 79.75 601 PRO A N 1
ATOM 4363 C CA . PRO A 1 601 ? -17.472 29.332 -15.533 1.00 79.75 601 PRO A CA 1
ATOM 4364 C C . PRO A 1 601 ? -17.806 29.833 -16.947 1.00 79.75 601 PRO A C 1
ATOM 4366 O O . PRO A 1 601 ? -18.942 29.725 -17.382 1.00 79.75 601 PRO A O 1
ATOM 4369 N N . SER A 1 602 ? -16.837 30.385 -17.679 1.00 78.69 602 SER A N 1
ATOM 4370 C CA . SER A 1 602 ? -16.979 30.728 -19.101 1.00 78.69 602 SER A CA 1
ATOM 4371 C C . SER A 1 602 ? -16.945 29.510 -20.025 1.00 78.69 602 SER A C 1
ATOM 4373 O O . SER A 1 602 ? -17.346 29.603 -21.187 1.00 78.69 602 SER A O 1
ATOM 4375 N N . ASP A 1 603 ? -16.407 28.383 -19.548 1.00 78.12 603 ASP A N 1
ATOM 4376 C CA . ASP A 1 603 ? -15.940 27.309 -20.416 1.00 78.12 603 ASP A CA 1
ATOM 4377 C C . ASP A 1 603 ? -16.807 26.054 -20.455 1.00 78.12 603 ASP A C 1
ATOM 4379 O O . ASP A 1 603 ? -16.542 25.165 -21.273 1.00 78.12 603 ASP A O 1
ATOM 4383 N N . ASP A 1 604 ? -17.852 25.994 -19.635 1.00 78.00 604 ASP A N 1
ATOM 4384 C CA . ASP A 1 604 ? -18.753 24.852 -19.567 1.00 78.00 604 ASP A CA 1
ATOM 4385 C C . ASP A 1 604 ? -19.731 24.761 -20.747 1.00 78.00 604 ASP A C 1
ATOM 4387 O O . ASP A 1 604 ? -19.993 25.718 -21.477 1.00 78.00 604 ASP A O 1
ATOM 4391 N N . CYS A 1 605 ? -20.292 23.566 -20.926 1.00 79.56 605 CYS A N 1
ATOM 4392 C CA . CYS A 1 605 ? -21.160 23.263 -22.055 1.00 79.56 605 CYS A CA 1
ATOM 4393 C C . CYS A 1 605 ? -22.575 23.860 -21.949 1.00 79.56 605 CYS A C 1
ATOM 4395 O O . CYS A 1 605 ? -23.232 23.982 -22.976 1.00 79.56 605 CYS A O 1
ATOM 4397 N N . VAL A 1 606 ? -23.060 24.269 -20.769 1.00 80.00 606 VAL A N 1
ATOM 4398 C CA . VAL A 1 606 ? -24.382 24.917 -20.637 1.00 80.00 606 VAL A CA 1
ATOM 4399 C C . VAL A 1 606 ? -24.263 26.390 -21.016 1.00 80.00 606 VAL A C 1
ATOM 4401 O O . VAL A 1 606 ? -25.031 26.866 -21.846 1.00 80.00 606 VAL A O 1
ATOM 4404 N N . THR A 1 607 ? -23.243 27.083 -20.504 1.00 79.62 607 THR A N 1
ATOM 4405 C CA . THR A 1 607 ? -22.900 28.465 -20.876 1.00 79.62 607 THR A CA 1
ATOM 4406 C C . THR A 1 607 ? -22.588 28.580 -22.371 1.00 79.62 607 THR A C 1
ATOM 4408 O O . THR A 1 607 ? -22.962 29.561 -23.012 1.00 79.62 607 THR A O 1
ATOM 4411 N N . LYS A 1 608 ? -21.974 27.546 -22.964 1.00 82.00 608 LYS A N 1
ATOM 4412 C CA . LYS A 1 608 ? -21.739 27.436 -24.417 1.00 82.00 608 LYS A CA 1
ATOM 4413 C C . LYS A 1 608 ? -22.933 26.896 -25.222 1.00 82.00 608 LYS A C 1
ATOM 4415 O O . LYS A 1 608 ? -22.833 26.814 -26.444 1.00 82.00 608 LYS A O 1
ATOM 4420 N N . GLY A 1 609 ? -24.044 26.520 -24.582 1.00 83.25 609 GLY A N 1
ATOM 4421 C CA . GLY A 1 609 ? -25.251 26.004 -25.244 1.00 83.25 609 GLY A CA 1
ATOM 4422 C C . GLY A 1 609 ? -25.095 24.639 -25.934 1.00 83.25 609 GLY A C 1
ATOM 4423 O O . GLY A 1 609 ? -25.902 24.295 -26.793 1.00 83.25 609 GLY A O 1
ATOM 4424 N N . THR A 1 610 ? -24.062 23.866 -25.593 1.00 84.12 610 THR A N 1
ATOM 4425 C CA . THR A 1 610 ? -23.736 22.555 -26.183 1.00 84.12 610 THR A CA 1
ATOM 4426 C C . THR A 1 610 ? -24.187 21.355 -25.342 1.00 84.12 610 THR A C 1
ATOM 4428 O O . THR A 1 610 ? -24.032 20.218 -25.784 1.00 84.12 610 THR A O 1
ATOM 4431 N N . CYS A 1 611 ? -24.761 21.571 -24.154 1.00 82.06 611 CYS A N 1
ATOM 4432 C CA . CYS A 1 611 ? -25.391 20.528 -23.337 1.00 82.06 611 CYS A CA 1
ATOM 4433 C C . CYS A 1 611 ? -26.601 21.074 -22.553 1.00 82.06 611 CYS A C 1
ATOM 4435 O O . CYS A 1 611 ? -26.773 22.284 -22.406 1.00 82.06 611 CYS A O 1
ATOM 4437 N N . THR A 1 612 ? -27.459 20.189 -22.042 1.00 87.12 612 THR A N 1
ATOM 4438 C CA . THR A 1 612 ? -28.646 20.550 -21.244 1.00 87.12 612 THR A CA 1
ATOM 4439 C C . THR A 1 612 ? -28.817 19.537 -20.110 1.00 87.12 612 THR A C 1
ATOM 4441 O O . THR A 1 612 ? -28.781 18.342 -20.400 1.00 87.12 612 THR A O 1
ATOM 4444 N N . PRO A 1 613 ? -28.950 19.968 -18.841 1.00 87.62 613 PRO A N 1
ATOM 4445 C CA . PRO A 1 613 ? -29.069 19.049 -17.713 1.00 87.62 613 PRO A CA 1
ATOM 4446 C C . PRO A 1 613 ? -30.442 18.374 -17.654 1.00 87.62 613 PRO A C 1
ATOM 4448 O O . PRO A 1 613 ? -31.462 18.954 -18.036 1.00 87.62 613 PRO A O 1
ATOM 4451 N N . ASN A 1 614 ? -30.457 17.152 -17.132 1.00 90.25 614 ASN A N 1
ATOM 4452 C CA . ASN A 1 614 ? -31.660 16.391 -16.822 1.00 90.25 614 ASN A CA 1
ATOM 4453 C C . ASN A 1 614 ? -32.398 17.018 -15.621 1.00 90.25 614 ASN A C 1
ATOM 4455 O O . ASN A 1 614 ? -31.808 17.720 -14.797 1.00 90.25 614 ASN A O 1
ATOM 4459 N N . ALA A 1 615 ? -33.706 16.773 -15.518 1.00 83.88 615 ALA A N 1
ATOM 4460 C CA . ALA A 1 615 ? -34.528 17.333 -14.446 1.00 83.88 615 ALA A CA 1
ATOM 4461 C C . ALA A 1 615 ? -34.167 16.752 -13.063 1.00 83.88 615 ALA A C 1
ATOM 4463 O O . ALA A 1 615 ? -33.848 15.569 -12.944 1.00 83.88 615 ALA A O 1
ATOM 4464 N N . GLU A 1 616 ? -34.276 17.575 -12.015 1.00 75.56 616 GLU A N 1
ATOM 4465 C CA . GLU A 1 616 ? -34.020 17.170 -10.625 1.00 75.56 616 GLU A CA 1
ATOM 4466 C C . GLU A 1 616 ? -34.941 16.007 -10.183 1.00 75.56 616 GLU A C 1
ATOM 4468 O O . GLU A 1 616 ? -36.161 16.069 -10.398 1.00 75.56 616 GLU A O 1
ATOM 4473 N N . PRO A 1 617 ? -34.396 14.953 -9.539 1.00 74.69 617 PRO A N 1
ATOM 4474 C CA . PRO A 1 617 ? -35.192 13.889 -8.936 1.00 74.69 617 PRO A CA 1
ATOM 4475 C C . PRO A 1 617 ? -36.161 14.424 -7.875 1.00 74.69 617 PRO A C 1
ATOM 4477 O O . PRO A 1 617 ? -35.787 15.181 -6.987 1.00 74.69 617 PRO A O 1
ATOM 4480 N N . LYS A 1 618 ? -37.420 13.975 -7.918 1.00 72.56 618 LYS A N 1
ATOM 4481 C CA . LYS A 1 618 ? -38.452 14.374 -6.936 1.00 72.56 618 LYS A CA 1
ATOM 4482 C C . LYS A 1 618 ? -38.362 13.637 -5.591 1.00 72.56 618 LYS A C 1
ATOM 4484 O O . LYS A 1 618 ? -39.144 13.935 -4.694 1.00 72.56 618 LYS A O 1
ATOM 4489 N N . VAL A 1 619 ? -37.479 12.645 -5.484 1.00 73.50 619 VAL A N 1
ATOM 4490 C CA . VAL A 1 619 ? -37.267 11.773 -4.318 1.00 73.50 619 VAL A CA 1
ATOM 4491 C C . VAL A 1 619 ? -35.763 11.553 -4.179 1.00 73.50 619 VAL A C 1
ATOM 4493 O O . VAL A 1 619 ? -35.075 11.432 -5.196 1.00 73.50 619 VAL A O 1
ATOM 4496 N N . GLY A 1 620 ? -35.253 11.506 -2.947 1.00 74.56 620 GLY A N 1
ATOM 4497 C CA . GLY A 1 620 ? -33.821 11.387 -2.697 1.00 74.56 620 GLY A CA 1
ATOM 4498 C C . GLY A 1 620 ? -33.259 10.041 -3.138 1.00 74.56 620 GLY A C 1
ATOM 4499 O O . GLY A 1 620 ? -33.565 9.009 -2.550 1.00 74.56 620 GLY A O 1
ATOM 4500 N N . ILE A 1 621 ? -32.358 10.058 -4.122 1.00 80.88 621 ILE A N 1
ATOM 4501 C CA . ILE A 1 621 ? -31.589 8.881 -4.569 1.00 80.88 621 ILE A CA 1
ATOM 4502 C C . ILE A 1 621 ? -30.813 8.236 -3.408 1.00 80.88 621 ILE A C 1
ATOM 4504 O O . ILE A 1 621 ? -30.591 7.025 -3.390 1.00 80.88 621 ILE A O 1
ATOM 4508 N N . CYS A 1 622 ? -30.413 9.062 -2.444 1.00 77.19 622 CYS A N 1
ATOM 4509 C CA . CYS A 1 622 ? -29.646 8.697 -1.264 1.00 77.19 622 CYS A CA 1
ATOM 4510 C C . CYS A 1 622 ? -30.462 8.703 0.040 1.00 77.19 622 CYS A C 1
ATOM 4512 O O . CYS A 1 622 ? -29.890 8.555 1.122 1.00 77.19 622 CYS A O 1
ATOM 4514 N N . GLU A 1 623 ? -31.790 8.844 -0.025 1.00 66.19 623 GLU A N 1
ATOM 4515 C CA . GLU A 1 623 ? -32.633 8.571 1.140 1.00 66.19 623 GLU A CA 1
ATOM 4516 C C . GLU A 1 623 ? -32.527 7.083 1.491 1.00 66.19 623 GLU A C 1
ATOM 4518 O O . GLU A 1 623 ? -32.820 6.213 0.671 1.00 66.19 623 GLU A O 1
ATOM 4523 N N . LYS A 1 624 ? -32.119 6.766 2.729 1.00 53.59 624 LYS A N 1
ATOM 4524 C CA . LYS A 1 624 ? -32.224 5.393 3.238 1.00 53.59 624 LYS A CA 1
ATOM 4525 C C . LYS A 1 624 ? -33.701 4.995 3.172 1.00 53.59 624 LYS A C 1
ATOM 4527 O O . LYS A 1 624 ? -34.492 5.600 3.903 1.00 53.59 624 LYS A O 1
ATOM 4532 N N . PRO A 1 625 ? -34.095 4.001 2.355 1.00 54.03 625 PRO A N 1
ATOM 4533 C CA . PRO A 1 625 ? -35.492 3.615 2.271 1.00 54.03 625 PRO A CA 1
ATOM 4534 C C . PRO A 1 625 ? -35.933 3.129 3.649 1.00 54.03 625 PRO A C 1
ATOM 4536 O O . PRO A 1 625 ? -35.233 2.344 4.296 1.00 54.03 625 PRO A O 1
ATOM 4539 N N . ALA A 1 626 ? -37.078 3.625 4.120 1.00 52.97 626 ALA A N 1
ATOM 4540 C CA . ALA A 1 626 ? -37.603 3.247 5.424 1.00 52.97 626 ALA A CA 1
ATOM 4541 C C . ALA A 1 626 ? -37.702 1.716 5.508 1.00 52.97 626 ALA A C 1
ATOM 4543 O O . ALA A 1 626 ? -38.263 1.080 4.614 1.00 52.97 626 ALA A O 1
ATOM 4544 N N . VAL A 1 627 ? -37.146 1.116 6.563 1.00 55.47 627 VAL A N 1
ATOM 4545 C CA . VAL A 1 627 ? -37.248 -0.333 6.772 1.00 55.47 627 VAL A CA 1
ATOM 4546 C C . VAL A 1 627 ? -38.723 -0.664 6.970 1.00 55.47 627 VAL A C 1
ATOM 4548 O O . VAL A 1 627 ? -39.312 -0.241 7.961 1.00 55.47 627 VAL A O 1
ATOM 4551 N N . ALA A 1 628 ? -39.314 -1.400 6.029 1.00 53.47 628 ALA A N 1
ATOM 4552 C CA . ALA A 1 628 ? -40.719 -1.779 6.098 1.00 53.47 628 ALA A CA 1
ATOM 4553 C C . ALA A 1 628 ? -40.917 -2.823 7.201 1.00 53.47 628 ALA A C 1
ATOM 4555 O O . ALA A 1 628 ? -41.778 -2.670 8.064 1.00 53.47 628 ALA A O 1
ATOM 4556 N N . PHE A 1 629 ? -40.077 -3.861 7.202 1.00 51.00 629 PHE A N 1
ATOM 4557 C CA . PHE A 1 629 ? -39.983 -4.844 8.278 1.00 51.00 629 PHE A CA 1
ATOM 4558 C C . PHE A 1 629 ? -38.660 -5.620 8.204 1.00 51.00 629 PHE A C 1
ATOM 4560 O O . PHE A 1 629 ? -37.893 -5.528 7.244 1.00 51.00 629 PHE A O 1
ATOM 4567 N N . ARG A 1 630 ? -38.375 -6.389 9.255 1.00 54.91 630 ARG A N 1
ATOM 4568 C CA . ARG A 1 630 ? -37.233 -7.307 9.341 1.00 54.91 630 ARG A CA 1
ATOM 4569 C C . ARG A 1 630 ? -37.756 -8.696 9.669 1.00 54.91 630 ARG A C 1
ATOM 4571 O O . ARG A 1 630 ? -38.699 -8.805 10.450 1.00 54.91 630 ARG A O 1
ATOM 4578 N N . PHE A 1 631 ? -37.127 -9.736 9.135 1.00 54.84 631 PHE A N 1
ATOM 4579 C CA . PHE A 1 631 ? -37.396 -11.109 9.550 1.00 54.84 631 PHE A CA 1
ATOM 4580 C C . PHE A 1 631 ? -36.102 -11.850 9.884 1.00 54.84 631 PHE A C 1
ATOM 4582 O O . PHE A 1 631 ? -35.071 -11.676 9.235 1.00 54.84 631 PHE A O 1
ATOM 4589 N N . GLN A 1 632 ? -36.167 -12.672 10.929 1.00 52.06 632 GLN A N 1
ATOM 4590 C CA . GLN A 1 632 ? -35.078 -13.531 11.382 1.00 52.06 632 GLN A CA 1
ATOM 4591 C C . GLN A 1 632 ? -35.531 -14.980 11.247 1.00 52.06 632 GLN A C 1
ATOM 4593 O O . GLN A 1 632 ? -36.560 -15.348 11.812 1.00 52.06 632 GLN A O 1
ATOM 4598 N N . SER A 1 633 ? -34.774 -15.800 10.520 1.00 55.72 633 SER A N 1
ATOM 4599 C CA . SER A 1 633 ? -34.974 -17.249 10.533 1.00 55.72 633 SER A CA 1
ATOM 4600 C C . SER A 1 633 ? -34.212 -17.868 11.702 1.00 55.72 633 SER A C 1
ATOM 4602 O O . SER A 1 633 ? -33.105 -17.441 12.037 1.00 55.72 633 SER A O 1
ATOM 4604 N N . ARG A 1 634 ? -34.815 -18.874 12.338 1.00 54.81 634 ARG A N 1
ATOM 4605 C CA . ARG A 1 634 ? -34.252 -19.594 13.484 1.00 54.81 634 ARG A CA 1
ATOM 4606 C C . ARG A 1 634 ? -34.331 -21.094 13.253 1.00 54.81 634 ARG A C 1
ATOM 4608 O O . ARG A 1 634 ? -35.208 -21.553 12.525 1.00 54.81 634 ARG A O 1
ATOM 4615 N N . TYR A 1 635 ? -33.393 -21.829 13.842 1.00 50.78 635 TYR A N 1
ATOM 4616 C CA . TYR A 1 635 ? -33.217 -23.256 13.575 1.00 50.78 635 TYR A CA 1
ATOM 4617 C C . TYR A 1 635 ? -34.372 -24.139 14.087 1.00 50.78 635 TYR A C 1
ATOM 4619 O O . TYR A 1 635 ? -34.691 -25.145 13.456 1.00 50.78 635 TYR A O 1
ATOM 4627 N N . HIS A 1 636 ? -35.030 -23.772 15.195 1.00 50.66 636 HIS A N 1
ATOM 4628 C CA . HIS A 1 636 ? -36.121 -24.564 15.770 1.00 50.66 636 HIS A CA 1
ATOM 4629 C C . HIS A 1 636 ? -37.517 -24.013 15.433 1.00 50.66 636 HIS A C 1
ATOM 4631 O O . HIS A 1 636 ? -37.750 -22.807 15.334 1.00 50.66 636 HIS A O 1
ATOM 4637 N N . THR A 1 637 ? -38.482 -24.929 15.307 1.00 47.47 637 THR A N 1
ATOM 4638 C CA . THR A 1 637 ? -39.891 -24.651 14.967 1.00 47.47 637 THR A CA 1
ATOM 4639 C C . THR A 1 637 ? -40.687 -23.961 16.080 1.00 47.47 637 THR A C 1
ATOM 4641 O O . THR A 1 637 ? -41.828 -23.570 15.859 1.00 47.47 637 THR A O 1
ATOM 4644 N N . ASP A 1 638 ? -40.107 -23.805 17.269 1.00 56.84 638 ASP A N 1
ATOM 4645 C CA . ASP A 1 638 ? -40.633 -23.017 18.391 1.00 56.84 638 ASP A CA 1
ATOM 4646 C C . ASP A 1 638 ? -40.093 -21.569 18.411 1.00 56.84 638 ASP A C 1
ATOM 4648 O O . ASP A 1 638 ? -40.274 -20.844 19.389 1.00 56.84 638 ASP A O 1
ATOM 4652 N N . CYS A 1 639 ? -39.422 -21.153 17.330 1.00 50.00 639 CYS A N 1
ATOM 4653 C CA . CYS A 1 639 ? -38.710 -19.883 17.197 1.00 50.00 639 CYS A CA 1
ATOM 4654 C C . CYS A 1 639 ? -37.531 -19.708 18.174 1.00 50.00 639 CYS A C 1
ATOM 4656 O O . CYS A 1 639 ? -37.136 -18.575 18.460 1.00 50.00 639 CYS A O 1
ATOM 4658 N N . THR A 1 640 ? -36.919 -20.802 18.637 1.00 56.38 640 THR A N 1
ATOM 4659 C CA . THR A 1 640 ? -35.642 -20.788 19.369 1.00 56.38 640 THR A CA 1
ATOM 4660 C C . THR A 1 640 ? -34.471 -21.274 18.498 1.00 56.38 640 THR A C 1
ATOM 4662 O O . THR A 1 640 ? -34.621 -21.551 17.305 1.00 56.38 640 THR A O 1
ATOM 4665 N N . GLY A 1 641 ? -33.272 -21.340 19.080 1.00 55.00 641 GLY A N 1
ATOM 4666 C CA . GLY A 1 641 ? -32.051 -21.750 18.385 1.00 55.00 641 GLY A CA 1
ATOM 4667 C C . GLY A 1 641 ? -31.373 -20.622 17.607 1.00 55.00 641 GLY A C 1
ATOM 4668 O O . GLY A 1 641 ? -31.791 -19.456 17.645 1.00 55.00 641 GLY A O 1
ATOM 4669 N N . GLU A 1 642 ? -30.285 -20.988 16.931 1.00 51.00 642 GLU A N 1
ATOM 4670 C CA . GLU A 1 642 ? -29.400 -20.051 16.239 1.00 51.00 642 GLU A CA 1
ATOM 4671 C C . GLU A 1 642 ? -30.111 -19.314 15.096 1.00 51.00 642 GLU A C 1
ATOM 4673 O O . GLU A 1 642 ? -30.991 -19.856 14.417 1.00 51.00 642 GLU A O 1
ATOM 4678 N N . VAL A 1 643 ? -29.739 -18.043 14.910 1.00 53.59 643 VAL A N 1
ATOM 4679 C CA . VAL A 1 643 ? -30.279 -17.184 13.850 1.00 53.59 643 VAL A CA 1
ATOM 4680 C C . VAL A 1 643 ? -29.505 -17.457 12.574 1.00 53.59 643 VAL A C 1
ATOM 4682 O O . VAL A 1 643 ? -28.330 -17.117 12.480 1.00 53.59 643 VAL A O 1
ATOM 4685 N N . HIS A 1 644 ? -30.169 -18.046 11.584 1.00 48.41 644 HIS A N 1
ATOM 4686 C CA . HIS A 1 644 ? -29.489 -18.507 10.377 1.00 48.41 644 HIS A CA 1
ATOM 4687 C C . HIS A 1 644 ? -29.383 -17.426 9.292 1.00 48.41 644 HIS A C 1
ATOM 4689 O O . HIS A 1 644 ? -28.452 -17.448 8.494 1.00 48.41 644 HIS A O 1
ATOM 4695 N N . ASN A 1 645 ? -30.345 -16.496 9.253 1.00 50.06 645 ASN A N 1
ATOM 4696 C CA . ASN A 1 645 ? -30.338 -15.310 8.398 1.00 50.06 645 ASN A CA 1
ATOM 4697 C C . ASN A 1 645 ? -31.166 -14.180 9.031 1.00 50.06 645 ASN A C 1
ATOM 4699 O O . ASN A 1 645 ? -32.239 -14.409 9.593 1.00 50.06 645 ASN A O 1
ATOM 4703 N N . ASN A 1 646 ? -30.682 -12.946 8.887 1.00 55.03 646 ASN A N 1
ATOM 4704 C CA . ASN A 1 646 ? -31.365 -11.718 9.293 1.00 55.03 646 ASN A CA 1
ATOM 4705 C C . ASN A 1 646 ? -31.621 -10.875 8.040 1.00 55.03 646 ASN A C 1
ATOM 4707 O O . ASN A 1 646 ? -30.693 -10.278 7.498 1.00 55.03 646 ASN A O 1
ATOM 4711 N N . VAL A 1 647 ? -32.864 -10.852 7.560 1.00 55.34 647 VAL A N 1
ATOM 4712 C CA . VAL A 1 647 ? -33.227 -10.195 6.299 1.00 55.34 647 VAL A CA 1
ATOM 4713 C C . VAL A 1 647 ? -33.985 -8.905 6.587 1.00 55.34 647 VAL A C 1
ATOM 4715 O O . VAL A 1 647 ? -34.939 -8.868 7.368 1.00 55.34 647 VAL A O 1
ATOM 4718 N N . VAL A 1 648 ? -33.546 -7.826 5.943 1.00 58.44 648 VAL A N 1
ATOM 4719 C CA . VAL A 1 648 ? -34.142 -6.493 6.047 1.00 58.44 648 VAL A CA 1
ATOM 4720 C C . VAL A 1 648 ? -34.906 -6.214 4.759 1.00 58.44 648 VAL A C 1
ATOM 4722 O O . VAL A 1 648 ? -34.314 -6.229 3.683 1.00 58.44 648 VAL A O 1
ATOM 4725 N N . VAL A 1 649 ? -36.211 -5.960 4.867 1.00 55.06 649 VAL A N 1
ATOM 4726 C CA . VAL A 1 649 ? -37.057 -5.592 3.728 1.00 55.06 649 VAL A CA 1
ATOM 4727 C C . VAL A 1 649 ? -37.315 -4.092 3.788 1.00 55.06 649 VAL A C 1
ATOM 4729 O O . VAL A 1 649 ? -37.898 -3.572 4.742 1.00 55.06 649 VAL A O 1
ATOM 4732 N N . ASN A 1 650 ? -36.855 -3.389 2.760 1.00 59.22 650 ASN A N 1
ATOM 4733 C CA . ASN A 1 650 ? -36.985 -1.942 2.645 1.00 59.22 650 ASN A CA 1
ATOM 4734 C C . ASN A 1 650 ? -38.294 -1.568 1.936 1.00 59.22 650 ASN A C 1
ATOM 4736 O O . ASN A 1 650 ? -38.754 -2.286 1.042 1.00 59.22 650 ASN A O 1
ATOM 4740 N N . SER A 1 651 ? -38.888 -0.439 2.320 1.00 49.81 651 SER A N 1
ATOM 4741 C CA . SER A 1 651 ? -40.073 0.114 1.659 1.00 49.81 651 SER A CA 1
ATOM 4742 C C . SER A 1 651 ? -39.798 0.374 0.174 1.00 49.81 651 SER A C 1
ATOM 4744 O O . SER A 1 651 ? -38.714 0.833 -0.182 1.00 49.81 651 SER A O 1
ATOM 4746 N N . GLY A 1 652 ? -40.764 0.052 -0.690 1.00 49.03 652 GLY A N 1
ATOM 4747 C CA . GLY A 1 652 ? -40.638 0.189 -2.146 1.00 49.03 652 GLY A CA 1
ATOM 4748 C C . GLY A 1 652 ? -39.802 -0.891 -2.851 1.00 49.03 652 GLY A C 1
ATOM 4749 O O . GLY A 1 652 ? -39.537 -0.754 -4.041 1.00 49.03 652 GLY A O 1
ATOM 4750 N N . SER A 1 653 ? -39.381 -1.959 -2.162 1.00 47.75 653 SER A N 1
ATOM 4751 C CA . SER A 1 653 ? -38.688 -3.088 -2.805 1.00 47.75 653 SER A CA 1
ATOM 4752 C C . SER A 1 653 ? -39.657 -4.059 -3.498 1.00 47.75 653 SER A C 1
ATOM 4754 O O . SER A 1 653 ? -40.697 -4.414 -2.948 1.00 47.75 653 SER A O 1
ATOM 4756 N N . ASN A 1 654 ? -39.279 -4.559 -4.680 1.00 41.75 654 ASN A N 1
ATOM 4757 C CA . ASN A 1 654 ? -40.063 -5.518 -5.479 1.00 41.75 654 ASN A CA 1
ATOM 4758 C C . ASN A 1 654 ? -39.967 -6.977 -4.961 1.00 41.75 654 ASN A C 1
ATOM 4760 O O . ASN A 1 654 ? -40.102 -7.923 -5.734 1.00 41.75 654 ASN A O 1
ATOM 4764 N N . GLY A 1 655 ? -39.707 -7.168 -3.663 1.00 46.69 655 GLY A N 1
ATOM 4765 C CA . GLY A 1 655 ? -39.407 -8.466 -3.047 1.00 46.69 655 GLY A CA 1
ATOM 4766 C C . GLY A 1 655 ? -37.912 -8.821 -3.009 1.00 46.69 655 GLY A C 1
ATOM 4767 O O . GLY A 1 655 ? -37.063 -8.113 -3.548 1.00 46.69 655 GLY A O 1
ATOM 4768 N N . ILE A 1 656 ? -37.590 -9.927 -2.326 1.00 43.91 656 ILE A N 1
ATOM 4769 C CA . ILE A 1 656 ? -36.237 -10.495 -2.183 1.00 43.91 656 ILE A CA 1
ATOM 4770 C C . ILE A 1 656 ? -36.316 -12.002 -2.454 1.00 43.91 656 ILE A C 1
ATOM 4772 O O . ILE A 1 656 ? -37.162 -12.686 -1.878 1.00 43.91 656 ILE A O 1
ATOM 4776 N N . LEU A 1 657 ? -35.409 -12.531 -3.281 1.00 38.78 657 LEU A N 1
ATOM 4777 C CA . LEU A 1 657 ? -35.284 -13.968 -3.527 1.00 38.78 657 LEU A CA 1
ATOM 4778 C C . LEU A 1 657 ? -34.342 -14.602 -2.486 1.00 38.78 657 LEU A C 1
ATOM 4780 O O . LEU A 1 657 ? -33.132 -14.389 -2.521 1.00 38.78 657 LEU A O 1
ATOM 4784 N N . ALA A 1 658 ? -34.886 -15.376 -1.546 1.00 42.22 658 ALA A N 1
ATOM 4785 C CA . ALA A 1 658 ? -34.108 -16.032 -0.491 1.00 42.22 658 ALA A CA 1
ATOM 4786 C C . ALA A 1 658 ? -33.710 -17.468 -0.889 1.00 42.22 658 ALA A C 1
ATOM 4788 O O . ALA A 1 658 ? -34.373 -18.440 -0.524 1.00 42.22 658 ALA A O 1
ATOM 4789 N N . THR A 1 659 ? -32.614 -17.627 -1.634 1.00 37.25 659 THR A N 1
ATOM 4790 C CA . THR A 1 659 ? -32.101 -18.950 -2.032 1.00 37.25 659 THR A CA 1
ATOM 4791 C C . THR A 1 659 ? -31.328 -19.623 -0.896 1.00 37.25 659 THR A C 1
ATOM 4793 O O . THR A 1 659 ? -30.116 -19.459 -0.771 1.00 37.25 659 THR A O 1
ATOM 4796 N N . GLY A 1 660 ? -32.028 -20.406 -0.071 1.00 34.72 660 GLY A N 1
ATOM 4797 C CA . GLY A 1 660 ? -31.406 -21.180 1.006 1.00 34.72 660 GLY A CA 1
ATOM 4798 C C . GLY A 1 660 ? -32.376 -22.102 1.738 1.00 34.72 660 GLY A C 1
ATOM 4799 O O . GLY A 1 660 ? -32.818 -21.770 2.830 1.00 34.72 660 GLY A O 1
ATOM 4800 N N . GLY A 1 661 ? -32.713 -23.253 1.141 1.00 34.31 661 GLY A N 1
ATOM 4801 C CA . GLY A 1 661 ? -33.355 -24.412 1.798 1.00 34.31 661 GLY A CA 1
ATOM 4802 C C . GLY A 1 661 ? -34.784 -24.255 2.351 1.00 34.31 661 GLY A C 1
ATOM 4803 O O . GLY A 1 661 ? -35.440 -25.260 2.618 1.00 34.31 661 GLY A O 1
ATOM 4804 N N . ILE A 1 662 ? -35.288 -23.032 2.517 1.00 36.44 662 ILE A N 1
ATOM 4805 C CA . ILE A 1 662 ? -36.557 -22.738 3.190 1.00 36.44 662 ILE A CA 1
ATOM 4806 C C . ILE A 1 662 ? -37.716 -22.761 2.185 1.00 36.44 662 ILE A C 1
ATOM 4808 O O . ILE A 1 662 ? -37.740 -21.999 1.220 1.00 36.44 662 ILE A O 1
ATOM 4812 N N . ARG A 1 663 ? -38.716 -23.612 2.443 1.00 36.34 663 ARG A N 1
ATOM 4813 C CA . ARG A 1 663 ? -40.006 -23.594 1.739 1.00 36.34 663 ARG A CA 1
ATOM 4814 C C . ARG A 1 663 ? -40.925 -22.565 2.398 1.00 36.34 663 ARG A C 1
ATOM 4816 O O . ARG A 1 663 ? -41.505 -22.848 3.439 1.00 36.34 663 ARG A O 1
ATOM 4823 N N . ALA A 1 664 ? -41.074 -21.397 1.784 1.00 34.22 664 ALA A N 1
ATOM 4824 C CA . ALA A 1 664 ? -42.094 -20.422 2.155 1.00 34.22 664 ALA A CA 1
ATOM 4825 C C . ALA A 1 664 ? -42.612 -19.716 0.896 1.00 34.22 664 ALA A C 1
ATOM 4827 O O . ALA A 1 664 ? -41.835 -19.110 0.163 1.00 34.22 664 ALA A O 1
ATOM 4828 N N . ALA A 1 665 ? -43.922 -19.787 0.660 1.00 29.70 665 ALA A N 1
ATOM 4829 C CA . ALA A 1 665 ? -44.606 -19.013 -0.368 1.00 29.70 665 ALA A CA 1
ATOM 4830 C C . ALA A 1 665 ? -45.623 -18.091 0.313 1.00 29.70 665 ALA A C 1
ATOM 4832 O O . ALA A 1 665 ? -46.426 -18.543 1.128 1.00 29.70 665 ALA A O 1
ATOM 4833 N N . LEU A 1 666 ? -45.580 -16.802 -0.019 1.00 30.88 666 LEU A N 1
ATOM 4834 C CA . LEU A 1 666 ? -46.572 -15.814 0.396 1.00 30.88 666 LEU A CA 1
ATOM 4835 C C . LEU A 1 666 ? -47.436 -15.465 -0.812 1.00 30.88 666 LEU A C 1
ATOM 4837 O O . LEU A 1 666 ? -46.942 -14.889 -1.778 1.00 30.88 666 LEU A O 1
ATOM 4841 N N . VAL A 1 667 ? -48.730 -15.768 -0.732 1.00 30.62 667 VAL A N 1
ATOM 4842 C CA . VAL A 1 667 ? -49.744 -15.260 -1.663 1.00 30.62 667 VAL A CA 1
ATOM 4843 C C . VAL A 1 667 ? -50.802 -14.547 -0.825 1.00 30.62 667 VAL A C 1
ATOM 4845 O O . VAL A 1 667 ? -51.345 -15.125 0.112 1.00 30.62 667 VAL A O 1
ATOM 4848 N N . ASN A 1 668 ? -51.053 -13.269 -1.120 1.00 32.69 668 ASN A N 1
ATOM 4849 C CA . ASN A 1 668 ? -52.041 -12.418 -0.439 1.00 32.69 668 ASN A CA 1
ATOM 4850 C C . ASN A 1 668 ? -51.979 -12.421 1.106 1.00 32.69 668 ASN A C 1
ATOM 4852 O O . ASN A 1 668 ? -53.005 -12.419 1.782 1.00 32.69 668 ASN A O 1
ATOM 4856 N N . GLY A 1 669 ? -50.769 -12.384 1.676 1.00 35.50 669 GLY A N 1
ATOM 4857 C CA . GLY A 1 669 ? -50.569 -12.071 3.098 1.00 35.50 669 GLY A CA 1
ATOM 4858 C C . GLY A 1 669 ? -51.026 -13.140 4.099 1.00 35.50 669 GLY A C 1
ATOM 4859 O O . GLY A 1 669 ? -51.114 -12.843 5.288 1.00 35.50 669 GLY A O 1
ATOM 4860 N N . MET A 1 670 ? -51.289 -14.372 3.655 1.00 26.86 670 MET A N 1
ATOM 4861 C CA . MET A 1 670 ? -51.575 -15.512 4.532 1.00 26.86 670 MET A CA 1
ATOM 4862 C C . MET A 1 670 ? -50.607 -16.664 4.250 1.00 26.86 670 MET A C 1
ATOM 4864 O O . MET A 1 670 ? -50.287 -16.948 3.098 1.00 26.86 670 MET A O 1
ATOM 4868 N N . ALA A 1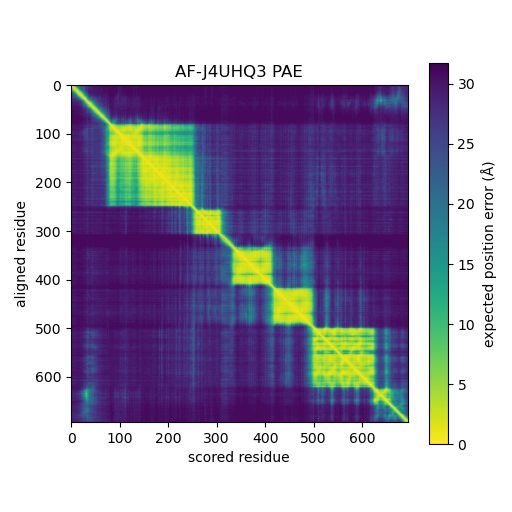 671 ? -50.151 -17.335 5.308 1.00 28.98 671 ALA A N 1
ATOM 4869 C CA . ALA A 1 671 ? -49.374 -18.566 5.206 1.00 28.98 671 ALA A CA 1
ATOM 4870 C C . ALA A 1 671 ? -50.304 -19.774 5.389 1.00 28.98 671 ALA A C 1
ATOM 4872 O O . ALA A 1 671 ? -51.010 -19.865 6.394 1.00 28.98 671 ALA A O 1
ATOM 4873 N N . MET A 1 672 ? -50.289 -20.704 4.435 1.00 26.22 672 MET A N 1
ATOM 4874 C CA . MET A 1 672 ? -50.921 -22.019 4.552 1.00 26.22 672 MET A CA 1
ATOM 4875 C C . MET A 1 672 ? -49.931 -23.103 4.126 1.00 26.22 672 MET A C 1
ATOM 4877 O O . MET A 1 672 ? -49.133 -22.900 3.212 1.00 26.22 672 MET A O 1
ATOM 4881 N N . ASP A 1 673 ? -49.990 -24.244 4.806 1.00 29.11 673 ASP A N 1
ATOM 4882 C CA . ASP A 1 673 ? -49.149 -25.408 4.536 1.00 29.11 673 ASP A CA 1
ATOM 4883 C C . ASP A 1 673 ? -49.700 -26.209 3.342 1.00 29.11 673 ASP A C 1
ATOM 4885 O O . ASP A 1 673 ? -50.903 -26.476 3.272 1.00 29.11 673 ASP A O 1
ATOM 4889 N N . MET A 1 674 ? -48.836 -26.587 2.395 1.00 27.98 674 MET A N 1
ATOM 4890 C CA . MET A 1 674 ? -49.199 -27.415 1.240 1.00 27.98 674 MET A CA 1
ATOM 4891 C C . MET A 1 674 ? -48.094 -28.412 0.877 1.00 27.98 674 MET A C 1
ATOM 4893 O O . MET A 1 674 ? -46.905 -28.091 0.838 1.00 27.98 674 MET A O 1
ATOM 4897 N N . GLY A 1 675 ? -48.531 -29.640 0.584 1.00 30.59 675 GLY A N 1
ATOM 4898 C CA . GLY A 1 675 ? -47.683 -30.804 0.339 1.00 30.59 675 GLY A CA 1
ATOM 4899 C C . GLY A 1 675 ? -46.883 -30.800 -0.972 1.00 30.59 675 GLY A C 1
ATOM 4900 O O . GLY A 1 675 ? -46.854 -29.851 -1.750 1.00 30.59 675 GLY A O 1
ATOM 4901 N N . VAL A 1 676 ? -46.173 -31.906 -1.187 1.00 30.77 676 VAL A N 1
ATOM 4902 C CA . VAL A 1 676 ? -44.983 -31.979 -2.046 1.00 30.77 676 VAL A CA 1
ATOM 4903 C C . VAL A 1 676 ? -45.272 -31.902 -3.556 1.00 30.77 676 VAL A C 1
ATOM 4905 O O . VAL A 1 676 ? -45.799 -32.851 -4.126 1.00 30.77 676 VAL A O 1
ATOM 4908 N N . GLY A 1 677 ? -44.729 -30.870 -4.221 1.00 36.31 677 GLY A N 1
ATOM 4909 C CA . GLY A 1 677 ? -44.063 -31.043 -5.525 1.00 36.31 677 GLY A CA 1
ATOM 4910 C C . GLY A 1 677 ? -44.435 -30.116 -6.693 1.00 36.31 677 GLY A C 1
ATOM 4911 O O . GLY A 1 677 ? -45.132 -30.569 -7.586 1.00 36.31 677 GLY A O 1
ATOM 4912 N N . THR A 1 678 ? -43.844 -28.910 -6.761 1.00 30.84 678 THR A N 1
ATOM 4913 C CA . THR A 1 678 ? -43.393 -28.194 -7.992 1.00 30.84 678 THR A CA 1
ATOM 4914 C C . THR A 1 678 ? -42.557 -26.951 -7.613 1.00 30.84 678 THR A C 1
ATOM 4916 O O . THR A 1 678 ? -42.492 -26.599 -6.435 1.00 30.84 678 THR A O 1
ATOM 4919 N N . HIS A 1 679 ? -41.886 -26.312 -8.584 1.00 29.38 679 HIS A N 1
ATOM 4920 C CA . HIS A 1 679 ? -41.190 -25.020 -8.412 1.00 29.38 679 HIS A CA 1
ATOM 4921 C C . HIS A 1 679 ? -42.189 -23.857 -8.233 1.00 29.38 679 HIS A C 1
ATOM 4923 O O . HIS A 1 679 ? -43.326 -23.962 -8.691 1.00 29.38 679 HIS A O 1
ATOM 4929 N N . ALA A 1 680 ? -41.761 -22.752 -7.609 1.00 30.41 680 ALA A N 1
ATOM 4930 C CA . ALA A 1 680 ? -42.569 -21.541 -7.447 1.00 30.41 680 ALA A CA 1
ATOM 4931 C C . ALA A 1 680 ? -41.717 -20.265 -7.579 1.00 30.41 680 ALA A C 1
ATOM 4933 O O . ALA A 1 680 ? -40.790 -20.061 -6.795 1.00 30.41 680 ALA A O 1
ATOM 4934 N N . ASP A 1 681 ? -42.077 -19.406 -8.535 1.00 25.34 681 ASP A N 1
ATOM 4935 C CA . ASP A 1 681 ? -41.577 -18.033 -8.663 1.00 25.34 681 ASP A CA 1
ATOM 4936 C C . ASP A 1 681 ? -42.527 -17.058 -7.949 1.00 25.34 681 ASP A C 1
ATOM 4938 O O . ASP A 1 681 ? -43.747 -17.235 -7.977 1.00 25.34 681 ASP A O 1
ATOM 4942 N N . ILE A 1 682 ? -41.984 -16.005 -7.330 1.00 31.88 682 ILE A N 1
ATOM 4943 C CA . ILE A 1 682 ? -42.774 -14.966 -6.651 1.00 31.88 682 ILE A CA 1
ATOM 4944 C C . ILE A 1 682 ? -42.764 -13.695 -7.506 1.00 31.88 682 ILE A C 1
ATOM 4946 O O . ILE A 1 682 ? -41.760 -12.988 -7.561 1.00 31.88 682 ILE A O 1
ATOM 4950 N N . PHE A 1 683 ? -43.898 -13.383 -8.137 1.00 24.12 683 PHE A N 1
ATOM 4951 C CA . PHE A 1 683 ? -44.126 -12.114 -8.834 1.00 24.12 683 PHE A CA 1
ATOM 4952 C C . PHE A 1 683 ? -44.998 -11.180 -7.989 1.00 24.12 683 PHE A C 1
ATOM 4954 O O . PHE A 1 683 ? -46.115 -11.533 -7.613 1.00 24.12 683 PHE A O 1
ATOM 4961 N N . GLY A 1 684 ? -44.513 -9.963 -7.736 1.00 26.17 684 GLY A N 1
ATOM 4962 C CA . GLY A 1 684 ? -45.335 -8.873 -7.212 1.00 26.17 684 GLY A CA 1
ATOM 4963 C C . GLY A 1 684 ? -46.074 -8.160 -8.344 1.00 26.17 684 GLY A C 1
ATOM 4964 O O . GLY A 1 684 ? -45.439 -7.650 -9.265 1.00 26.17 684 GLY A O 1
ATOM 4965 N N . LEU A 1 685 ? -47.406 -8.100 -8.275 1.00 24.44 685 LEU A N 1
ATOM 4966 C CA . LEU A 1 685 ? -48.198 -7.242 -9.159 1.00 24.44 685 LEU A CA 1
ATOM 4967 C C . LEU A 1 685 ? -48.162 -5.794 -8.657 1.00 24.44 685 LEU A C 1
ATOM 4969 O O . LEU A 1 685 ? -48.447 -5.516 -7.494 1.00 24.44 685 LEU A O 1
ATOM 4973 N N . THR A 1 686 ? -47.846 -4.866 -9.557 1.00 26.31 686 THR A N 1
ATOM 4974 C CA . THR A 1 686 ? -47.952 -3.423 -9.321 1.00 26.31 686 THR A CA 1
ATOM 4975 C C . THR A 1 686 ? -49.413 -2.976 -9.351 1.00 26.31 686 THR A C 1
ATOM 4977 O O . THR A 1 686 ? -50.029 -2.993 -10.419 1.00 26.31 686 THR A O 1
ATOM 4980 N N . GLU A 1 687 ? -49.951 -2.491 -8.232 1.00 25.89 687 GLU A N 1
ATOM 4981 C CA . GLU A 1 687 ? -51.204 -1.726 -8.248 1.00 25.89 687 GLU A CA 1
ATOM 4982 C C . GLU A 1 687 ? -50.886 -0.244 -8.503 1.00 25.89 687 GLU A C 1
ATOM 4984 O O . GLU A 1 687 ? -50.396 0.480 -7.635 1.00 25.89 687 GLU A O 1
ATOM 4989 N N . THR A 1 688 ? -51.116 0.212 -9.735 1.00 27.56 688 THR A N 1
ATOM 4990 C CA . THR A 1 688 ? -50.988 1.623 -10.108 1.00 27.56 688 THR A CA 1
ATOM 4991 C C . THR A 1 688 ? -52.209 2.405 -9.629 1.00 27.56 688 THR A C 1
ATOM 4993 O O . THR A 1 688 ? -53.313 2.270 -10.158 1.00 27.56 688 THR A O 1
ATOM 4996 N N . SER A 1 689 ? -52.018 3.291 -8.651 1.00 30.53 689 SER A N 1
ATOM 4997 C CA . SER A 1 689 ? -53.069 4.208 -8.211 1.00 30.53 689 SER A CA 1
ATOM 4998 C C . SER A 1 689 ? -53.348 5.284 -9.268 1.00 30.53 689 SER A C 1
ATOM 5000 O O . SER A 1 689 ? -52.728 6.344 -9.325 1.00 30.53 689 SER A O 1
ATOM 5002 N N . SER A 1 690 ? -54.359 5.027 -10.094 1.00 29.02 690 SER A N 1
ATOM 5003 C CA . SER A 1 690 ? -55.041 6.048 -10.895 1.00 29.02 690 SER A CA 1
ATOM 5004 C C . SER A 1 690 ? -56.534 5.981 -10.581 1.00 29.02 690 SER A C 1
ATOM 5006 O O . SER A 1 690 ? -57.231 5.056 -10.981 1.00 29.02 690 SER A O 1
ATOM 5008 N N . GLY A 1 691 ? -57.015 6.920 -9.766 1.00 29.58 691 GLY A N 1
ATOM 5009 C CA . GLY A 1 691 ? -58.398 6.898 -9.286 1.00 29.58 691 GLY A CA 1
ATOM 5010 C C . GLY A 1 691 ? -59.378 7.542 -10.264 1.00 29.58 691 GLY A C 1
ATOM 5011 O O . GLY A 1 691 ? -58.966 8.344 -11.099 1.00 29.58 691 GLY A O 1
ATOM 5012 N N . ARG A 1 692 ? -60.679 7.270 -10.091 1.00 24.03 692 ARG A N 1
ATOM 5013 C CA . ARG A 1 692 ? -61.803 8.166 -10.435 1.00 24.03 692 ARG A CA 1
ATOM 5014 C C . ARG A 1 692 ? -63.083 7.737 -9.700 1.00 24.03 692 ARG A C 1
ATOM 5016 O O . ARG A 1 692 ? -63.355 6.551 -9.622 1.00 24.03 692 ARG A O 1
ATOM 5023 N N . TYR A 1 693 ? -63.826 8.745 -9.234 1.00 28.81 693 TYR A N 1
ATOM 5024 C CA . TYR A 1 693 ? -65.278 8.833 -8.976 1.00 28.81 693 TYR A CA 1
ATOM 5025 C C . TYR A 1 693 ? -66.103 7.556 -8.721 1.00 28.81 693 TYR A C 1
ATOM 5027 O O . TYR A 1 693 ? -66.240 6.710 -9.603 1.00 28.81 693 TYR A O 1
ATOM 5035 N N . GLY A 1 694 ? -66.801 7.547 -7.580 1.00 31.69 694 GLY A N 1
ATOM 5036 C CA . GLY A 1 694 ? -67.834 6.581 -7.197 1.00 31.69 694 GLY A CA 1
ATOM 5037 C C . GLY A 1 694 ? -68.227 6.770 -5.742 1.00 31.69 694 GLY A C 1
ATOM 5038 O O . GLY A 1 694 ? -68.045 5.799 -4.983 1.00 31.69 694 GLY A O 1
#

InterPro domains:
  IPR001002 Chitin-binding, type 1 [PS50941] (205-250)
  IPR001002 Chitin-binding, type 1 [PS50941] (263-308)
  IPR008427 Extracellular membrane protein, CFEM domain [PF05730] (340-405)
  IPR008427 Extracellular membrane protein, CFEM domain [PF05730] (420-486)
  IPR008427 Extracellular membrane protein, CFEM domain [PS52012] (316-428)
  IPR008427 Extracellular membrane protein, CFEM domain [SM00747] (338-405)
  IPR008427 Extracellular membrane protein, CFEM domain [SM00747] (419-486)
  IPR018392 LysM domain [PS51782] (91-141)
  IPR036779 LysM domain superfamily [G3DSA:3.10.350.10] (103-141)
  IPR036861 Endochitinase-like superfamily [G3DSA:3.30.60.10] (205-253)
  IPR036861 Endochitinase-like superfamily [G3DSA:3.30.60.10] (263-321)
  IPR051735 CFEM domain-containing protein [PTHR37928] (323-418)

Solvent-accessible surface area (backbone atoms only — not comparable to full-atom values): 41416 Å² total; per-residue (Å²): 133,87,83,91,79,90,86,85,86,87,87,84,84,89,78,90,81,84,87,75,82,76,79,76,76,78,78,79,74,81,79,76,74,81,86,83,78,71,93,79,84,76,80,85,81,76,92,83,83,85,89,88,88,88,89,87,88,81,88,87,90,88,91,86,90,86,88,83,90,84,84,80,76,86,78,83,65,90,82,60,90,82,53,63,74,40,74,48,65,76,39,69,46,68,32,58,95,52,87,80,51,60,58,45,59,49,53,50,18,60,75,63,74,44,51,61,67,55,36,40,67,54,33,73,89,51,49,98,70,30,80,69,74,61,69,72,35,76,43,42,65,38,65,46,67,32,65,44,63,23,83,87,39,41,13,38,82,90,40,88,53,10,36,13,49,91,54,99,27,27,10,17,17,60,87,76,34,32,40,25,77,46,76,67,24,42,25,61,20,34,10,41,36,42,75,43,81,14,35,78,43,17,17,57,81,35,48,11,25,83,86,46,78,55,10,34,33,23,65,96,30,22,44,4,10,15,76,89,24,37,34,22,67,56,64,82,11,16,22,69,93,26,29,74,43,61,67,43,46,70,66,83,69,81,64,67,73,48,48,73,40,93,80,38,45,14,33,77,95,30,40,13,20,35,41,82,93,43,17,38,7,8,16,73,87,30,36,30,22,74,47,71,81,19,23,35,91,56,27,37,66,95,11,17,70,33,72,73,87,82,84,92,80,91,84,88,90,82,90,80,90,85,90,81,90,83,86,86,89,91,75,97,68,81,72,60,74,59,67,84,83,41,58,74,46,32,36,50,26,48,51,56,45,60,70,37,23,66,84,71,77,26,57,88,86,36,49,47,56,40,56,72,34,66,63,48,59,47,49,33,40,51,40,13,42,72,65,46,38,68,75,57,15,51,54,41,45,49,48,53,51,51,34,31,54,33,28,59,73,67,60,80,77,84,90,54,89,66,62,55,74,76,44,59,72,48,39,36,49,32,52,54,54,57,47,68,40,20,64,84,66,74,29,97,51,73,43,56,47,59,46,57,69,31,68,67,48,58,48,48,42,43,54,40,20,45,72,63,48,37,72,74,54,15,51,56,48,41,50,51,50,54,50,53,36,52,46,27,50,48,53,52,52,64,56,54,70,62,67,63,49,50,19,35,35,38,31,51,5,56,38,61,79,45,73,52,82,46,97,55,72,71,46,83,38,47,46,93,54,95,47,51,67,43,71,44,79,51,58,32,12,10,32,30,26,40,71,57,55,67,36,66,95,49,27,36,33,40,30,40,12,47,31,60,81,52,31,79,59,43,61,40,71,52,78,48,51,62,64,33,70,41,64,37,71,78,56,23,27,64,33,19,13,32,38,36,33,69,43,54,87,83,70,40,46,59,80,65,68,76,50,81,61,47,80,80,72,94,59,53,74,42,53,78,58,57,72,68,49,73,51,73,46,44,75,36,97,86,75,41,72,61,73,79,46,80,46,78,42,44,51,93,59,87,75,81,88,77,91,67,95,67,92,80,73,81,62,94,90,48,83,78,91,78,82,94,85,81,90,85,85,91,82,76,82,84,84,79,93,75,87,79,92,135

Nearest PDB structures (foldseek):
  3cdi-assembly1_A  TM=2.274E-01  e=4.636E-01  Escherichia coli
  8uc6-assembly2_B  TM=2.573E-01  e=1.945E+00  Homo sapiens

Radius of gyration: 42.06 Å; Cα contacts (8 Å, |Δi|>4): 1081; chains: 1; bounding box: 119×122×115 Å

Mean predicted aligned error: 24.86 Å

Organism: Beauveria bassiana (strain ARSEF 2860) (NCBI:txid655819)

Foldseek 3Di:
DDDDDDDDDDDDDDDDDDPDPPPPPPPPPPPPDDDDDDPDPDDDDDDDDDDDDDDDDDYDDDDDDDDDDDDDDDDLDPPDPDDAQAWNFPDKDALEPPPDDQCVLVVLQVVLVHDSVVQCSNVVVADSSNHPDDHRDIGGRDTDRHHAAPQVQAADPVPVRHAPAPYPAFFQFPVPRGGHNDCQRQFALGTQDGPHPHCLAANVVQFADPVRNRHAHDDPQAFFQFPVRGGDDDCCGQNDVGTDDGNHPDPVDPAQQEDADPPQFACDPNHHAYDPVQAFWQAQVRGHDPDCNRQDDNTDVSHGPHDDDDDDDDDDDDDDDDDDDDDDDDDDQPDQDDLVQADPLLSVQLVVLLVCQVVQVHDRPLLQSLLVRVCSLVSSLVSLCVRVNDPSSVVSSVSNVSNNVSSVVPDDDDDDPCVLVPADPLLVVLLVVLLVCCVVQVHPHSQLQSLLVRVVSLVSSLVSLCVRVNDPSSVVSSVVNVVSNVVSVVVVVVVCVPPFFFAKKKDFAQAQPQPHDFPDDIDTDTHPDPFFKDFCQLRGFKMQIAQGRNQPPQKKKKWFAADPRRDDFTAGIDIDGHRDIGTDVVSSFQGGMITMDRDDPCGDCVVVVNDDGDDTDPGGSSPPAAFPDKDWDADDPSPDHDTPDIDTHGPPDQDDDDPDDDDFDDDPHDGDDDDDDDDDDDGDDDDDDDDDDD

Secondary structure (DSSP, 8-state):
-------------------------------S----PPTT-------------------------------PPP---TT--PPTTSEEEEEEEE-TT---STTHHHHHHHHHT--HHHHHHH-TTS-TT-TT--TT-EEEEEEEEPPPB-TTSB-BTTTTTBB-TTSSS-EEETTTTEEE-STTTTSTTTEEEESS--TTTB-SSSB-BGGGTTBBP-GGG-SEEETTSBEE-SHHHHSTTTEEEES-----PPP-SSEE-SSSB-BGGGTEEPBTTTBSEE-TTSBEE-SHHHHSTT--TTTS------------------------------PPPPGGGS-HHHHHHHHHHHHTTTTTT--TT-HHHHHHSHHHHHHHHHHHHHHT-HHHHHHHHHHHHHHHHHHHHH------GGGGGGS-HHHHHHHHHHHHTTTTTT-SS--HHHHHHSHHHHHHHHHHHHHHH-HHHHHHHHHHHHHHHHHHHHHHHHHTTS---EEEEEEEESSTTS-S--SSPPEEEETT---EEEE-TT--SEEEE-S-S--GGGE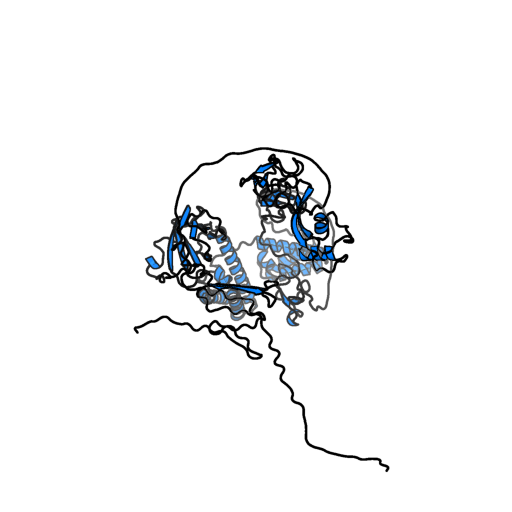EEEEEESSGGG-S-EEEEEEEETTEEEEPGGGG-S-SEEEEEE--TTSSTTTTTS--PPPPPSS-TTS---EEEEEEEESSTTS-S-EEEEEEEETT-------SS-----BTTB-----S------PPP---------

pLDDT: mean 70.77, std 23.63, range [24.03, 98.06]